Protein AF-0000000086724341 (afdb_homodimer)

Foldseek 3Di:
DDPPPPPPDPDPPPPCVVPVLVVLLVLLVLLLVVLPDVVSCCPQQNQPDPNNVVLLVVLLCCLPPPPDLSSNLSSLSSLLSNLQRDDPVGVLSVLLSLLVCLVPPDQSNNQSSLSSLLSNLDPVRPCNQVSLQSNLVNLLLLSLLCQLPDLVHDLSSNLSSLSSLLSSLLRYDDDPSNVVSVSLVSLVCLCVLPDPNSVVQVVPVVSNVSSVSSNVSNVVNVVD/DDDPPPPPDPDDPPPCVVPVLVVLLVLLVLLLVVLPDVVSCCPQQNQPDPNNVVLLVVLLCCLPPPPDLSSNLSSLSSLLSNLQRDDPVGVLSVLLSLLVCLVPPDQSNNQSSLSSLLSNLDPVRPCNQVSLQSNLVNLLLLSLLCQLPDLPHDLSSNLSSLSNLLSSLLRYDDDPSNVVSVSLVSLVCLCVLPDPNSVVQVVPVVSNVSSVSSNVSNVVNVVD

Sequence (448 aa):
MRAEHKMVKPAKHGDCEFCLQLPLMALMEITALAEHSIHLRREVFKTGSQESKDIVELLLRVIKESEDYMLKVLAIKSIGFLARIFRKSNHHRVISLLVSQLENGCGEVVKEALVALEKFSCDENYLCKEHSNKMIEFNAAQILVKLLSDGESELKLQVHGLVLMCCIASKADYCKAVEEARMTTAVRQLLREEGELGTFVSQKPELKELATKALHSLILYYEYMRAEHKMVKPAKHGDCEFCLQLPLMALMEITALAEHSIHLRREVFKTGSQESKDIVELLLRVIKESEDYMLKVLAIKSIGFLARIFRKSNHHRVISLLVSQLENGCGEVVKEALVALEKFSCDENYLCKEHSNKMIEFNAAQILVKLLSDGESELKLQVHGLVLMCCIASKADYCKAVEEARMTTAVRQLLREEGELGTFVSQKPELKELATKALHSLILYYEY

pLDDT: mean 87.67, std 18.32, range [20.61, 98.69]

Solvent-accessible surface area (backbone atoms only — not comparable to full-atom values): 23640 Å² total; per-residue (Å²): 136,79,82,75,77,76,77,77,76,77,74,94,77,67,77,47,62,68,46,36,52,55,45,42,51,46,50,26,54,54,27,52,50,30,53,78,26,72,64,46,33,60,70,60,41,26,77,87,37,67,65,27,49,51,46,50,50,52,32,50,46,37,51,71,69,49,84,49,62,68,55,27,38,38,30,37,48,25,50,24,30,44,32,76,57,56,44,90,88,60,34,60,64,56,52,49,52,41,51,50,31,57,77,70,46,54,74,67,43,23,42,38,29,36,56,20,52,34,45,30,27,29,85,86,23,92,52,11,40,62,44,21,41,50,38,45,74,65,46,41,46,44,53,38,45,51,48,64,66,37,85,85,53,55,65,71,50,32,50,44,39,49,53,34,51,26,35,31,44,59,46,23,74,88,49,68,62,46,59,74,34,40,49,58,58,52,49,51,44,34,74,66,42,47,62,70,66,8,45,51,34,72,74,31,66,71,54,41,51,44,46,50,52,15,45,51,45,50,49,57,51,70,76,100,137,79,84,77,76,74,76,77,76,77,77,93,81,70,78,47,62,68,44,34,50,54,46,42,50,46,48,27,54,53,26,52,50,30,55,79,26,72,64,46,32,58,71,60,41,25,78,88,37,68,66,29,50,52,44,51,50,51,32,52,46,37,52,72,66,50,85,48,62,67,55,26,36,38,29,37,46,26,52,24,30,43,32,77,56,54,45,90,88,60,35,61,64,56,50,49,52,39,49,50,32,58,76,70,45,54,74,70,41,24,43,38,30,37,54,21,51,32,45,30,28,28,86,87,24,92,52,11,41,62,46,21,40,51,40,45,74,64,46,40,48,43,53,38,45,50,49,65,66,36,86,86,52,56,64,71,49,32,51,45,38,48,53,34,50,26,35,32,44,58,48,23,73,86,48,68,61,47,58,74,35,38,50,59,59,52,48,51,44,36,74,66,42,48,62,72,67,8,44,52,34,73,73,31,67,69,54,41,50,44,45,49,52,16,45,51,45,49,49,58,52,70,75,100

Structure (mmCIF, N/CA/C/O backbone):
data_AF-0000000086724341-model_v1
#
loop_
_entity.id
_entity.type
_entity.pdbx_description
1 polymer 'Uncharacterized protein'
#
loop_
_atom_site.group_PDB
_atom_site.id
_atom_site.type_symbol
_atom_site.label_atom_id
_atom_site.label_alt_id
_atom_site.label_comp_id
_atom_site.label_asym_id
_atom_site.label_entity_id
_atom_site.label_seq_id
_atom_site.pdbx_PDB_ins_code
_atom_site.Cartn_x
_atom_site.Cartn_y
_atom_site.Cartn_z
_atom_site.occupancy
_atom_site.B_iso_or_equiv
_atom_site.auth_seq_id
_atom_site.auth_comp_id
_atom_site.auth_asym_id
_atom_site.auth_atom_id
_atom_site.pdbx_PDB_model_num
ATOM 1 N N . MET A 1 1 ? 49.75 7.293 31.953 1 20.61 1 MET A N 1
ATOM 2 C CA . MET A 1 1 ? 49.531 5.961 31.406 1 20.61 1 MET A CA 1
ATOM 3 C C . MET A 1 1 ? 48.031 5.719 31.156 1 20.61 1 MET A C 1
ATOM 5 O O . MET A 1 1 ? 47.281 5.543 32.094 1 20.61 1 MET A O 1
ATOM 9 N N . ARG A 1 2 ? 47.469 6.371 30.109 1 23.48 2 ARG A N 1
ATOM 10 C CA . ARG A 1 2 ? 46.156 6.934 29.75 1 23.48 2 ARG A CA 1
ATOM 11 C C . ARG A 1 2 ? 45.156 5.836 29.391 1 23.48 2 ARG A C 1
ATOM 13 O O . ARG A 1 2 ? 45.438 5.02 28.5 1 23.48 2 ARG A O 1
ATOM 20 N N . ALA A 1 3 ? 44.375 5.383 30.375 1 24.61 3 ALA A N 1
ATOM 21 C CA . ALA A 1 3 ? 43.438 4.273 30.516 1 24.61 3 ALA A CA 1
ATOM 22 C C . ALA A 1 3 ? 42.469 4.219 29.344 1 24.61 3 ALA A C 1
ATOM 24 O O . ALA A 1 3 ? 41.625 5.113 29.172 1 24.61 3 ALA A O 1
ATOM 25 N N . GLU A 1 4 ? 42.844 3.822 28.094 1 23.75 4 GLU A N 1
ATOM 26 C CA . GLU A 1 4 ? 42.281 3.941 26.75 1 23.75 4 GLU A CA 1
ATOM 27 C C . GLU A 1 4 ? 41 3.086 26.625 1 23.75 4 GLU A C 1
ATOM 29 O O . GLU A 1 4 ? 41.094 1.856 26.656 1 23.75 4 GLU A O 1
ATOM 34 N N . HIS A 1 5 ? 40.031 3.396 27.484 1 22.09 5 HIS A N 1
ATOM 35 C CA . HIS A 1 5 ? 38.781 2.662 27.594 1 22.09 5 HIS A CA 1
ATOM 36 C C . HIS A 1 5 ? 38.156 2.396 26.219 1 22.09 5 HIS A C 1
ATOM 38 O O . HIS A 1 5 ? 37.938 3.328 25.438 1 22.09 5 HIS A O 1
ATOM 44 N N . LYS A 1 6 ? 38.469 1.307 25.641 1 23.53 6 LYS A N 1
ATOM 45 C CA . LYS A 1 6 ? 38.156 0.638 24.391 1 23.53 6 LYS A CA 1
ATOM 46 C C . LYS A 1 6 ? 36.656 0.62 24.109 1 23.53 6 LYS A C 1
ATOM 48 O O . LYS A 1 6 ? 35.906 -0.036 24.828 1 23.53 6 LYS A O 1
ATOM 53 N N . MET A 1 7 ? 36.094 1.667 23.672 1 23.02 7 MET A N 1
ATOM 54 C CA . MET A 1 7 ? 34.688 1.944 23.391 1 23.02 7 MET A CA 1
ATOM 55 C C . MET A 1 7 ? 34.094 0.867 22.484 1 23.02 7 MET A C 1
ATOM 57 O O . MET A 1 7 ? 34.594 0.608 21.406 1 23.02 7 MET A O 1
ATOM 61 N N . VAL A 1 8 ? 33.625 -0.206 23.016 1 24.52 8 VAL A N 1
ATOM 62 C CA . VAL A 1 8 ? 33 -1.377 22.406 1 24.52 8 VAL A CA 1
ATOM 63 C C . VAL A 1 8 ? 32.031 -0.936 21.312 1 24.52 8 VAL A C 1
ATOM 65 O O . VAL A 1 8 ? 31.203 -0.062 21.531 1 24.52 8 VAL A O 1
ATOM 68 N N . LYS A 1 9 ? 32.312 -1.209 19.938 1 27.06 9 LYS A N 1
ATOM 69 C CA . LYS A 1 9 ? 31.703 -0.836 18.672 1 27.06 9 LYS A CA 1
ATOM 70 C C . LYS A 1 9 ? 30.266 -1.317 18.609 1 27.06 9 LYS A C 1
ATOM 72 O O . LYS A 1 9 ? 29.984 -2.5 18.812 1 27.06 9 LYS A O 1
ATOM 77 N N . PRO A 1 10 ? 29.281 -0.515 18.859 1 28.2 10 PRO A N 1
ATOM 78 C CA . PRO A 1 10 ? 27.891 -0.974 18.953 1 28.2 10 PRO A CA 1
ATOM 79 C C . PRO A 1 10 ? 27.484 -1.885 17.797 1 28.2 10 PRO A C 1
ATOM 81 O O . PRO A 1 10 ? 28.031 -1.766 16.688 1 28.2 10 PRO A O 1
ATOM 84 N N . ALA A 1 11 ? 27.031 -3.027 17.891 1 29.23 11 ALA A N 1
ATOM 85 C CA . ALA A 1 11 ? 26.672 -4.129 17 1 29.23 11 ALA A CA 1
ATOM 86 C C . ALA A 1 11 ? 26.016 -3.609 15.727 1 29.23 11 ALA A C 1
ATOM 88 O O . ALA A 1 11 ? 25.281 -2.613 15.75 1 29.23 11 ALA A O 1
ATOM 89 N N . LYS A 1 12 ? 26.188 -4.059 14.297 1 31.48 12 LYS A N 1
ATOM 90 C CA . LYS A 1 12 ? 26.078 -3.758 12.875 1 31.48 12 LYS A CA 1
ATOM 91 C C . LYS A 1 12 ? 24.625 -3.531 12.469 1 31.48 12 LYS A C 1
ATOM 93 O O . LYS A 1 12 ? 23.844 -4.477 12.391 1 31.48 12 LYS A O 1
ATOM 98 N N . HIS A 1 13 ? 23.594 -2.527 12.734 1 35.66 13 HIS A N 1
ATOM 99 C CA . HIS A 1 13 ? 22.344 -1.785 12.625 1 35.66 13 HIS A CA 1
ATOM 100 C C . HIS A 1 13 ? 21.844 -1.751 11.188 1 35.66 13 HIS A C 1
ATOM 102 O O . HIS A 1 13 ? 20.906 -1.023 10.867 1 35.66 13 HIS A O 1
ATOM 108 N N . GLY A 1 14 ? 22.438 -2.078 10.062 1 36.31 14 GLY A N 1
ATOM 109 C CA . GLY A 1 14 ? 22.359 -1.933 8.617 1 36.31 14 GLY A CA 1
ATOM 110 C C . GLY A 1 14 ? 21.109 -2.557 8.023 1 36.31 14 GLY A C 1
ATOM 111 O O . GLY A 1 14 ? 20.578 -2.07 7.016 1 36.31 14 GLY A O 1
ATOM 112 N N . ASP A 1 15 ? 20.75 -3.791 8.164 1 41.81 15 ASP A N 1
ATOM 113 C CA . ASP A 1 15 ? 19.891 -4.688 7.398 1 41.81 15 ASP A CA 1
ATOM 114 C C . ASP A 1 15 ? 18.422 -4.309 7.559 1 41.81 15 ASP A C 1
ATOM 116 O O . ASP A 1 15 ? 17.609 -4.52 6.652 1 41.81 15 ASP A O 1
ATOM 120 N N . CYS A 1 16 ? 17.953 -3.861 8.75 1 41.72 16 CYS A N 1
ATOM 121 C CA . CYS A 1 16 ? 16.562 -3.635 9.117 1 41.72 16 CYS A CA 1
ATOM 122 C C . CYS A 1 16 ? 16.047 -2.33 8.516 1 41.72 16 CYS A C 1
ATOM 124 O O . CYS A 1 16 ? 14.852 -2.178 8.297 1 41.72 16 CYS A O 1
ATOM 126 N N . GLU A 1 17 ? 16.875 -1.265 8.625 1 45.75 17 GLU A N 1
ATOM 127 C CA . GLU A 1 17 ? 16.469 0.096 8.289 1 45.75 17 GLU A CA 1
ATOM 128 C C . GLU A 1 17 ? 15.93 0.169 6.859 1 45.75 17 GLU A C 1
ATOM 130 O O . GLU A 1 17 ? 15.023 0.947 6.574 1 45.75 17 GLU A O 1
ATOM 135 N N . PHE A 1 18 ? 16.844 -0.498 5.938 1 48.94 18 PHE A N 1
ATOM 136 C CA . PHE A 1 18 ? 16.406 -0.554 4.551 1 48.94 18 PHE A CA 1
ATOM 137 C C . PHE A 1 18 ? 14.984 -1.123 4.461 1 48.94 18 PHE A C 1
ATOM 139 O O . PHE A 1 18 ? 14.219 -0.753 3.572 1 48.94 18 PHE A O 1
ATOM 146 N N . CYS A 1 19 ? 14.609 -1.605 5.715 1 63.44 19 CYS A N 1
ATOM 147 C CA . CYS A 1 19 ? 13.578 -2.619 5.539 1 63.44 19 CYS A CA 1
ATOM 148 C C . CYS A 1 19 ? 12.188 -2.004 5.645 1 63.44 19 CYS A C 1
ATOM 150 O O . CYS A 1 19 ? 11.281 -2.367 4.887 1 63.44 19 CYS A O 1
ATOM 152 N N . LEU A 1 20 ? 12.164 -0.73 6.34 1 79.62 20 LEU A N 1
ATOM 153 C CA . LEU A 1 20 ? 10.805 -0.222 6.508 1 79.62 20 LEU A CA 1
ATOM 154 C C . LEU A 1 20 ? 10.539 0.938 5.555 1 79.62 20 LEU A C 1
ATOM 156 O O . LEU A 1 20 ? 9.383 1.212 5.211 1 79.62 20 LEU A O 1
ATOM 160 N N . GLN A 1 21 ? 11.594 1.566 5.109 1 87.25 21 GLN A N 1
ATOM 161 C CA . GLN A 1 21 ? 11.445 2.791 4.328 1 87.25 21 GLN A CA 1
ATOM 162 C C . GLN A 1 21 ? 10.75 2.518 3 1 87.25 21 GLN A C 1
ATOM 164 O O . GLN A 1 21 ? 9.836 3.248 2.609 1 87.25 21 GLN A O 1
ATOM 169 N N . LEU A 1 22 ? 11.102 1.437 2.418 1 87.81 22 LEU A N 1
ATOM 170 C CA . LEU A 1 22 ? 10.578 1.184 1.08 1 87.81 22 LEU A CA 1
ATOM 171 C C . LEU A 1 22 ? 9.086 0.87 1.13 1 87.81 22 LEU A C 1
ATOM 173 O O . LEU A 1 22 ? 8.297 1.458 0.386 1 87.81 22 LEU A O 1
ATOM 177 N N . PRO A 1 23 ? 8.695 0.025 2.02 1 91.81 23 PRO A N 1
ATOM 178 C CA . PRO A 1 23 ? 7.254 -0.223 2.08 1 91.81 23 PRO A CA 1
ATOM 179 C C . PRO A 1 23 ? 6.457 1.017 2.482 1 91.81 23 PRO A C 1
ATOM 181 O O . PRO A 1 23 ? 5.348 1.233 1.983 1 91.81 23 PRO A O 1
ATOM 184 N N . LEU A 1 24 ? 6.992 1.806 3.32 1 93.94 24 LEU A N 1
ATOM 185 C CA . LEU A 1 24 ? 6.297 3.025 3.721 1 93.94 24 LEU A CA 1
ATOM 186 C C . LEU A 1 24 ? 6.242 4.023 2.568 1 93.94 24 LEU A C 1
ATOM 188 O O . LEU A 1 24 ? 5.266 4.762 2.43 1 93.94 24 LEU A O 1
ATOM 192 N N . MET A 1 25 ? 7.277 4.07 1.82 1 93.88 25 MET A N 1
ATOM 193 C CA . MET A 1 25 ? 7.27 4.926 0.636 1 93.88 25 MET A CA 1
ATOM 194 C C . MET A 1 25 ? 6.191 4.48 -0.35 1 93.88 25 MET A C 1
ATOM 196 O O . MET A 1 25 ? 5.527 5.316 -0.965 1 93.88 25 MET A O 1
ATOM 200 N N . ALA A 1 26 ? 6.082 3.176 -0.488 1 93.88 26 ALA A N 1
ATOM 201 C CA . ALA A 1 26 ? 5.039 2.639 -1.356 1 93.88 26 ALA A CA 1
ATOM 202 C C . ALA A 1 26 ? 3.652 3.043 -0.861 1 93.88 26 ALA A C 1
ATOM 204 O O . ALA A 1 26 ? 2.801 3.459 -1.649 1 93.88 26 ALA A O 1
ATOM 205 N N . LEU A 1 27 ? 3.484 2.918 0.424 1 95.06 27 LEU A N 1
ATOM 206 C CA . LEU A 1 27 ? 2.201 3.297 1.003 1 95.06 27 LEU A CA 1
ATOM 207 C C . LEU A 1 27 ? 1.937 4.785 0.812 1 95.06 27 LEU A C 1
ATOM 209 O O . LEU A 1 27 ? 0.805 5.188 0.531 1 95.06 27 LEU A O 1
ATOM 213 N N . MET A 1 28 ? 2.971 5.559 0.962 1 97.19 28 MET A N 1
ATOM 214 C CA . MET A 1 28 ? 2.838 7 0.779 1 97.19 28 MET A CA 1
ATOM 215 C C . MET A 1 28 ? 2.416 7.332 -0.648 1 97.19 28 MET A C 1
ATOM 217 O O . MET A 1 28 ? 1.553 8.188 -0.863 1 97.19 28 MET A O 1
ATOM 221 N N . GLU A 1 29 ? 2.953 6.641 -1.615 1 95.25 29 GLU A N 1
ATOM 222 C CA . GLU A 1 29 ? 2.586 6.867 -3.01 1 95.25 29 GLU A CA 1
ATOM 223 C C . GLU A 1 29 ? 1.134 6.477 -3.27 1 95.25 29 GLU A C 1
ATOM 225 O O . GLU A 1 29 ? 0.416 7.172 -3.99 1 95.25 29 GLU A O 1
ATOM 230 N N . ILE A 1 30 ? 0.721 5.406 -2.678 1 96.31 30 ILE A N 1
ATOM 231 C CA . ILE A 1 30 ? -0.645 4.93 -2.871 1 96.31 30 ILE A CA 1
ATOM 232 C C . ILE A 1 30 ? -1.627 5.902 -2.223 1 96.31 30 ILE A C 1
ATOM 234 O O . ILE A 1 30 ? -2.658 6.238 -2.811 1 96.31 30 ILE A O 1
ATOM 238 N N . THR A 1 31 ? -1.32 6.367 -1.061 1 97.62 31 THR A N 1
ATOM 239 C CA . THR A 1 31 ? -2.203 7.305 -0.378 1 97.62 31 THR A CA 1
ATOM 240 C C . THR A 1 31 ? -2.209 8.656 -1.087 1 97.62 31 THR A C 1
ATOM 242 O O . THR A 1 31 ? -3.219 9.359 -1.084 1 97.62 31 THR A O 1
ATOM 245 N N . ALA A 1 32 ? -1.082 9.031 -1.683 1 97.38 32 ALA A N 1
ATOM 246 C CA . ALA A 1 32 ? -1.039 10.258 -2.479 1 97.38 32 ALA A CA 1
ATOM 247 C C . ALA A 1 32 ? -2.021 10.188 -3.645 1 97.38 32 ALA A C 1
ATOM 249 O O . ALA A 1 32 ? -2.689 11.18 -3.959 1 97.38 32 ALA A O 1
ATOM 250 N N . LEU A 1 33 ? -2.109 9.031 -4.238 1 95.38 33 LEU A N 1
ATOM 251 C CA . LEU A 1 33 ? -3.084 8.828 -5.305 1 95.38 33 LEU A CA 1
ATOM 252 C C . LEU A 1 33 ? -4.508 8.898 -4.762 1 95.38 33 LEU A C 1
ATOM 254 O O . LEU A 1 33 ? -5.391 9.484 -5.395 1 95.38 33 LEU A O 1
ATOM 258 N N . ALA A 1 34 ? -4.699 8.328 -3.623 1 96.31 34 ALA A N 1
ATOM 259 C CA . ALA A 1 34 ? -6.027 8.273 -3.016 1 96.31 34 ALA A CA 1
ATOM 260 C C . ALA A 1 34 ? -6.535 9.68 -2.688 1 96.31 34 ALA A C 1
ATOM 262 O O . ALA A 1 34 ? -7.746 9.914 -2.676 1 96.31 34 ALA A O 1
ATOM 263 N N . GLU A 1 35 ? -5.609 10.602 -2.414 1 96.94 35 GLU A N 1
ATOM 264 C CA . GLU A 1 35 ? -5.996 11.977 -2.094 1 96.94 35 GLU A CA 1
ATOM 265 C C . GLU A 1 35 ? -6.84 12.586 -3.209 1 96.94 35 GLU A C 1
ATOM 267 O O . GLU A 1 35 ? -7.762 13.359 -2.943 1 96.94 35 GLU A O 1
ATOM 272 N N . HIS A 1 36 ? -6.586 12.148 -4.445 1 94.94 36 HIS A N 1
ATOM 273 C CA . HIS A 1 36 ? -7.258 12.781 -5.578 1 94.94 36 HIS A CA 1
ATOM 274 C C . HIS A 1 36 ? -8.227 11.812 -6.246 1 94.94 36 HIS A C 1
ATOM 276 O O . HIS A 1 36 ? -8.836 12.141 -7.266 1 94.94 36 HIS A O 1
ATOM 282 N N . SER A 1 37 ? -8.391 10.633 -5.711 1 93.88 37 SER A N 1
ATOM 283 C CA . SER A 1 37 ? -9.273 9.641 -6.301 1 93.88 37 SER A CA 1
ATOM 284 C C . SER A 1 37 ? -10.305 9.148 -5.289 1 93.88 37 SER A C 1
ATOM 286 O O . SER A 1 37 ? -9.992 8.32 -4.43 1 93.88 37 SER A O 1
ATOM 288 N N . ILE A 1 38 ? -11.555 9.594 -5.566 1 93.75 38 ILE A N 1
ATOM 289 C CA . ILE A 1 38 ? -12.641 9.164 -4.688 1 93.75 38 ILE A CA 1
ATOM 290 C C . ILE A 1 38 ? -12.812 7.652 -4.789 1 93.75 38 ILE A C 1
ATOM 292 O O . ILE A 1 38 ? -13.125 6.988 -3.797 1 93.75 38 ILE A O 1
ATOM 296 N N . HIS A 1 39 ? -12.555 7.082 -5.891 1 93.25 39 HIS A N 1
ATOM 297 C CA . HIS A 1 39 ? -12.695 5.648 -6.117 1 93.25 39 HIS A CA 1
ATOM 298 C C . HIS A 1 39 ? -11.672 4.863 -5.293 1 93.25 39 HIS A C 1
ATOM 300 O O . HIS A 1 39 ? -12.016 3.848 -4.68 1 93.25 39 HIS A O 1
ATOM 306 N N . LEU A 1 40 ? -10.477 5.355 -5.254 1 93.69 40 LEU A N 1
ATOM 307 C CA . LEU A 1 40 ? -9.43 4.691 -4.48 1 93.69 40 LEU A CA 1
ATOM 308 C C . LEU A 1 40 ? -9.742 4.758 -2.986 1 93.69 40 LEU A C 1
ATOM 310 O O . LEU A 1 40 ? -9.523 3.785 -2.26 1 93.69 40 LEU A O 1
ATOM 314 N N . ARG A 1 41 ? -10.25 5.902 -2.531 1 95.19 41 ARG A N 1
ATOM 315 C CA . ARG A 1 41 ? -10.617 6.008 -1.123 1 95.19 41 ARG A CA 1
ATOM 316 C C . ARG A 1 41 ? -11.734 5.031 -0.773 1 95.19 41 ARG A C 1
ATOM 318 O O . ARG A 1 41 ? -11.695 4.387 0.278 1 95.19 41 ARG A O 1
ATOM 325 N N . ARG A 1 42 ? -12.625 4.812 -1.704 1 93.75 42 ARG A N 1
ATOM 326 C CA . ARG A 1 42 ? -13.773 3.953 -1.449 1 93.75 42 ARG A CA 1
ATOM 327 C C . ARG A 1 42 ? -13.391 2.48 -1.542 1 93.75 42 ARG A C 1
ATOM 329 O O . ARG A 1 42 ? -13.945 1.643 -0.826 1 93.75 42 ARG A O 1
ATOM 336 N N . GLU A 1 43 ? -12.438 2.205 -2.348 1 92.19 43 GLU A N 1
ATOM 337 C CA . GLU A 1 43 ? -12.094 0.808 -2.607 1 92.19 43 GLU A CA 1
ATOM 338 C C . GLU A 1 43 ? -11.023 0.313 -1.646 1 92.19 43 GLU A C 1
ATOM 340 O O . GLU A 1 43 ? -11.07 -0.829 -1.186 1 92.19 43 GLU A O 1
ATOM 345 N N . VAL A 1 44 ? -10.086 1.152 -1.336 1 94.06 44 VAL A N 1
ATOM 346 C CA . VAL A 1 44 ? -8.922 0.701 -0.583 1 94.06 44 VAL A CA 1
ATOM 347 C C . VAL A 1 44 ? -9.008 1.207 0.855 1 94.06 44 VAL A C 1
ATOM 349 O O . VAL A 1 44 ? -8.617 0.505 1.791 1 94.06 44 VAL A O 1
ATOM 352 N N . PHE A 1 45 ? -9.516 2.418 1.058 1 95.81 45 PHE A N 1
ATOM 353 C CA . PHE A 1 45 ? -9.5 3.055 2.369 1 95.81 45 PHE A CA 1
ATOM 354 C C . PHE A 1 45 ? -10.914 3.35 2.848 1 95.81 45 PHE A C 1
ATOM 356 O O . PHE A 1 45 ? -11.164 4.395 3.453 1 95.81 45 PHE A O 1
ATOM 363 N N . LYS A 1 46 ? -11.719 2.449 2.477 1 90.69 46 LYS A N 1
ATOM 364 C CA . LYS A 1 46 ? -13.109 2.611 2.885 1 90.69 46 LYS A CA 1
ATOM 365 C C . LYS A 1 46 ? -13.227 2.746 4.398 1 90.69 46 LYS A C 1
ATOM 367 O O . LYS A 1 46 ? -12.625 1.972 5.145 1 90.69 46 LYS A O 1
ATOM 372 N N . THR A 1 47 ? -14.008 3.775 4.715 1 84.19 47 THR A N 1
ATOM 373 C CA . THR A 1 47 ? -14.227 4.004 6.141 1 84.19 47 THR A CA 1
ATOM 374 C C . THR A 1 47 ? -14.852 2.771 6.793 1 84.19 47 THR A C 1
ATOM 376 O O . THR A 1 47 ? -15.836 2.229 6.297 1 84.19 47 THR A O 1
ATOM 379 N N . GLY A 1 48 ? -14.156 2.281 7.82 1 84.88 48 GLY A N 1
ATOM 380 C CA . GLY A 1 48 ? -14.703 1.151 8.555 1 84.88 48 GLY A CA 1
ATOM 381 C C . GLY A 1 48 ? -14.133 -0.182 8.102 1 84.88 48 GLY A C 1
ATOM 382 O O . GLY A 1 48 ? -14.352 -1.207 8.75 1 84.88 48 GLY A O 1
ATOM 383 N N . SER A 1 49 ? -13.484 -0.249 6.996 1 90.12 49 SER A N 1
ATOM 384 C CA . SER A 1 49 ? -12.883 -1.502 6.547 1 90.12 49 SER A CA 1
ATOM 385 C C . SER A 1 49 ? -11.688 -1.882 7.41 1 90.12 49 SER A C 1
ATOM 387 O O . SER A 1 49 ? -11 -1.01 7.949 1 90.12 49 SER A O 1
ATOM 389 N N . GLN A 1 50 ? -11.523 -3.162 7.555 1 88.88 50 GLN A N 1
ATOM 390 C CA . GLN A 1 50 ? -10.391 -3.645 8.344 1 88.88 50 GLN A CA 1
ATOM 391 C C . GLN A 1 50 ? -9.062 -3.24 7.703 1 88.88 50 GLN A C 1
ATOM 393 O O . GLN A 1 50 ? -8.117 -2.883 8.406 1 88.88 50 GLN A O 1
ATOM 398 N N . GLU A 1 51 ? -8.977 -3.271 6.383 1 87.19 51 GLU A N 1
ATOM 399 C CA . GLU A 1 51 ? -7.766 -2.898 5.656 1 87.19 51 GLU A CA 1
ATOM 400 C C . GLU A 1 51 ? -7.363 -1.455 5.953 1 87.19 51 GLU A C 1
ATOM 402 O O . GLU A 1 51 ? -6.195 -1.173 6.227 1 87.19 51 GLU A O 1
ATOM 407 N N . SER A 1 52 ? -8.391 -0.682 5.871 1 93.12 52 SER A N 1
ATOM 408 C CA . SER A 1 52 ? -8.141 0.731 6.137 1 93.12 52 SER A CA 1
ATOM 409 C C . SER A 1 52 ? -7.703 0.956 7.578 1 93.12 52 SER A C 1
ATOM 411 O O . SER A 1 52 ? -6.766 1.716 7.836 1 93.12 52 SER A O 1
ATOM 413 N N . LYS A 1 53 ? -8.289 0.306 8.453 1 92.75 53 LYS A N 1
ATOM 414 C CA . LYS A 1 53 ? -7.941 0.427 9.867 1 92.75 53 LYS A CA 1
ATOM 415 C C . LYS A 1 53 ? -6.512 -0.038 10.125 1 92.75 53 LYS A C 1
ATOM 417 O O . LYS A 1 53 ? -5.773 0.597 10.883 1 92.75 53 LYS A O 1
ATOM 422 N N . ASP A 1 54 ? -6.199 -1.104 9.547 1 90.88 54 ASP A N 1
ATOM 423 C CA . ASP A 1 54 ? -4.863 -1.664 9.727 1 90.88 54 ASP A CA 1
ATOM 424 C C . ASP A 1 54 ? -3.793 -0.705 9.211 1 90.88 54 ASP A C 1
ATOM 426 O O . ASP A 1 54 ? -2.752 -0.526 9.844 1 90.88 54 ASP A O 1
ATOM 430 N N . ILE A 1 55 ? -4.023 -0.125 8.109 1 94.31 55 ILE A N 1
ATOM 431 C CA . ILE A 1 55 ? -3.062 0.785 7.496 1 94.31 55 ILE A CA 1
ATOM 432 C C . ILE A 1 55 ? -2.904 2.031 8.367 1 94.31 55 ILE A C 1
ATOM 434 O O . ILE A 1 55 ? -1.783 2.463 8.641 1 94.31 55 ILE A O 1
ATOM 438 N N . VAL A 1 56 ? -4.035 2.557 8.805 1 95.94 56 VAL A N 1
ATOM 439 C CA . VAL A 1 56 ? -4 3.758 9.633 1 95.94 56 VAL A CA 1
ATOM 440 C C . VAL A 1 56 ? -3.266 3.465 10.938 1 95.94 56 VAL A C 1
ATOM 442 O O . VAL A 1 56 ? -2.434 4.258 11.383 1 95.94 56 VAL A O 1
ATOM 445 N N . GLU A 1 57 ? -3.596 2.328 11.5 1 93.81 57 GLU A N 1
ATOM 446 C CA . GLU A 1 57 ? -2.938 1.944 12.742 1 93.81 57 GLU A CA 1
ATOM 447 C C . GLU A 1 57 ? -1.429 1.82 12.555 1 93.81 57 GLU A C 1
ATOM 449 O O . GLU A 1 57 ? -0.654 2.23 13.422 1 93.81 57 GLU A O 1
ATOM 454 N N . LEU A 1 58 ? -1.014 1.207 11.492 1 92.75 58 LEU A N 1
ATOM 455 C CA . LEU A 1 58 ? 0.405 1.097 11.172 1 92.75 58 LEU A CA 1
ATOM 456 C C . LEU A 1 58 ? 1.055 2.475 11.094 1 92.75 58 LEU A C 1
ATOM 458 O O . LEU A 1 58 ? 2.113 2.699 11.688 1 92.75 58 LEU A O 1
ATOM 462 N N . LEU A 1 59 ? 0.422 3.383 10.422 1 96.19 59 LEU A N 1
ATOM 463 C CA . LEU A 1 59 ? 0.973 4.719 10.227 1 96.19 59 LEU A CA 1
ATOM 464 C C . LEU A 1 59 ? 1.062 5.469 11.555 1 96.19 59 LEU A C 1
ATOM 466 O O . LEU A 1 59 ? 2.068 6.125 11.828 1 96.19 59 LEU A O 1
ATOM 470 N N . LEU A 1 60 ? 0.009 5.324 12.328 1 96.56 60 LEU A N 1
ATOM 471 C CA . LEU A 1 60 ? 0.008 5.988 13.625 1 96.56 60 LEU A CA 1
ATOM 472 C C . LEU A 1 60 ? 1.104 5.426 14.523 1 96.56 60 LEU A C 1
ATOM 474 O O . LEU A 1 60 ? 1.754 6.176 15.258 1 96.56 60 LEU A O 1
ATOM 478 N N . ARG A 1 61 ? 1.299 4.184 14.469 1 93.38 61 ARG A N 1
ATOM 479 C CA . ARG A 1 61 ? 2.352 3.553 15.258 1 93.38 61 ARG A CA 1
ATOM 480 C C . ARG A 1 61 ? 3.727 4.066 14.852 1 93.38 61 ARG A C 1
ATOM 482 O O . ARG A 1 61 ? 4.578 4.324 15.703 1 93.38 61 ARG A O 1
ATOM 489 N N . VAL A 1 62 ? 3.961 4.168 13.562 1 93.06 62 VAL A N 1
ATOM 490 C CA . VAL A 1 62 ? 5.234 4.68 13.055 1 93.06 62 VAL A CA 1
ATOM 491 C C . VAL A 1 62 ? 5.457 6.102 13.562 1 93.06 62 VAL A C 1
ATOM 493 O O . VAL A 1 62 ? 6.551 6.441 14.023 1 93.06 62 VAL A O 1
ATOM 496 N N . ILE A 1 63 ? 4.438 6.895 13.555 1 95.69 63 ILE A N 1
ATOM 497 C CA . ILE A 1 63 ? 4.547 8.281 13.984 1 95.69 63 ILE A CA 1
ATOM 498 C C . ILE A 1 63 ? 4.863 8.336 15.477 1 95.69 63 ILE A C 1
ATOM 500 O O . ILE A 1 63 ? 5.703 9.125 15.914 1 95.69 63 ILE A O 1
ATOM 504 N N . LYS A 1 64 ? 4.234 7.492 16.172 1 93.88 64 LYS A N 1
ATOM 505 C CA . LYS A 1 64 ? 4.344 7.523 17.625 1 93.88 64 LYS A CA 1
ATOM 506 C C . LYS A 1 64 ? 5.664 6.914 18.094 1 93.88 64 LYS A C 1
ATOM 508 O O . LYS A 1 64 ? 6.312 7.441 19 1 93.88 64 LYS A O 1
ATOM 513 N N . GLU A 1 65 ? 6.078 5.863 17.453 1 90.06 65 GLU A N 1
ATOM 514 C CA . GLU A 1 65 ? 7.109 5.027 18.062 1 90.06 65 GLU A CA 1
ATOM 515 C C . GLU A 1 65 ? 8.438 5.16 17.312 1 90.06 65 GLU A C 1
ATOM 517 O O . GLU A 1 65 ? 9.492 4.84 17.859 1 90.06 65 GLU A O 1
ATOM 522 N N . SER A 1 66 ? 8.359 5.582 16.109 1 88.12 66 SER A N 1
ATOM 523 C CA . SER A 1 66 ? 9.602 5.59 15.336 1 88.12 66 SER A CA 1
ATOM 524 C C . SER 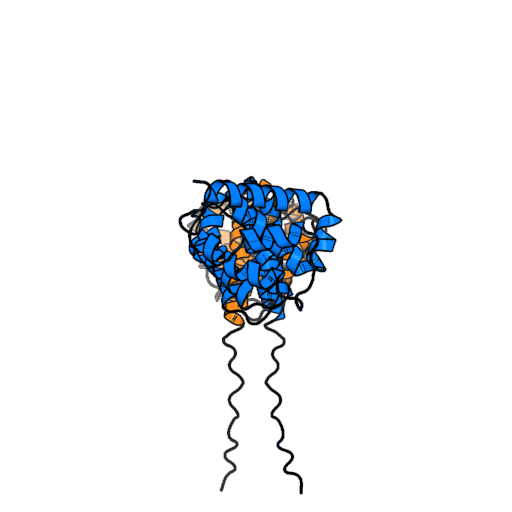A 1 66 ? 10.523 6.719 15.781 1 88.12 66 SER A C 1
ATOM 526 O O . SER A 1 66 ? 10.062 7.828 16.062 1 88.12 66 SER A O 1
ATOM 528 N N . GLU A 1 67 ? 11.789 6.41 15.844 1 86.69 67 GLU A N 1
ATOM 529 C CA . GLU A 1 67 ? 12.797 7.434 16.109 1 86.69 67 GLU A CA 1
ATOM 530 C C . GLU A 1 67 ? 13.414 7.957 14.82 1 86.69 67 GLU A C 1
ATOM 532 O O . GLU A 1 67 ? 14.188 8.914 14.844 1 86.69 67 GLU A O 1
ATOM 537 N N . ASP A 1 68 ? 13.133 7.281 13.781 1 86.94 68 ASP A N 1
ATOM 538 C CA . ASP A 1 68 ? 13.609 7.707 12.477 1 86.94 68 ASP A CA 1
ATOM 539 C C . ASP A 1 68 ? 12.711 8.789 11.883 1 86.94 68 ASP A C 1
ATOM 541 O O . ASP A 1 68 ? 11.57 8.523 11.508 1 86.94 68 ASP A O 1
ATOM 545 N N . TYR A 1 69 ? 13.219 9.969 11.703 1 90.12 69 TYR A N 1
ATOM 546 C CA . TYR A 1 69 ? 12.422 11.109 11.258 1 90.12 69 TYR A CA 1
ATOM 547 C C . TYR A 1 69 ? 11.883 10.891 9.852 1 90.12 69 TYR A C 1
ATOM 549 O O . TYR A 1 69 ? 10.789 11.344 9.523 1 90.12 69 TYR A O 1
ATOM 557 N N . MET A 1 70 ? 12.648 10.227 9.039 1 91.19 70 MET A N 1
ATOM 558 C CA . MET A 1 70 ? 12.195 9.992 7.672 1 91.19 70 MET A CA 1
ATOM 559 C C . MET A 1 70 ? 10.961 9.102 7.652 1 91.19 70 MET A C 1
ATOM 561 O O . MET A 1 70 ? 10.039 9.328 6.867 1 91.19 70 MET A O 1
ATOM 565 N N . LEU A 1 71 ? 10.992 8.078 8.469 1 92.81 71 LEU A N 1
ATOM 566 C CA . LEU A 1 71 ? 9.836 7.191 8.547 1 92.81 71 LEU A CA 1
ATOM 567 C C . LEU A 1 71 ? 8.617 7.938 9.07 1 92.81 71 LEU A C 1
ATOM 569 O O . LEU A 1 71 ? 7.504 7.738 8.578 1 92.81 71 LEU A O 1
ATOM 573 N N . LYS A 1 72 ? 8.82 8.797 10.023 1 94.5 72 LYS A N 1
ATOM 574 C CA . LYS A 1 72 ? 7.73 9.609 10.562 1 94.5 72 LYS A CA 1
ATOM 575 C C . LYS A 1 72 ? 7.152 10.523 9.492 1 94.5 72 LYS A C 1
ATOM 577 O O . LYS A 1 72 ? 5.93 10.672 9.391 1 94.5 72 LYS A O 1
ATOM 582 N N . VAL A 1 73 ? 8.039 11.086 8.75 1 97.06 73 VAL A N 1
ATOM 583 C CA . VAL A 1 73 ? 7.629 12 7.688 1 97.06 73 VAL A CA 1
ATOM 584 C C . VAL A 1 73 ? 6.758 11.258 6.676 1 97.06 73 VAL A C 1
ATOM 586 O O . VAL A 1 73 ? 5.699 11.742 6.281 1 97.06 73 VAL A O 1
ATOM 589 N N . LEU A 1 74 ? 7.18 10.07 6.316 1 96.19 74 LEU A N 1
ATOM 590 C CA . LEU A 1 74 ? 6.426 9.273 5.352 1 96.19 74 LEU A CA 1
ATOM 591 C C . LEU A 1 74 ? 5.047 8.922 5.898 1 96.19 74 LEU A C 1
ATOM 593 O O . LEU A 1 74 ? 4.047 9.023 5.184 1 96.19 74 LEU A O 1
ATOM 597 N N . ALA A 1 75 ? 5.012 8.57 7.094 1 97.25 75 ALA A N 1
ATOM 598 C CA . ALA A 1 75 ? 3.752 8.188 7.719 1 97.25 75 ALA A CA 1
ATOM 599 C C . ALA A 1 75 ? 2.818 9.391 7.852 1 97.25 75 ALA A C 1
ATOM 601 O O . ALA A 1 75 ? 1.62 9.281 7.574 1 97.25 75 ALA A O 1
ATOM 602 N N . ILE A 1 76 ? 3.33 10.516 8.203 1 98.62 76 ILE A N 1
ATOM 603 C CA . ILE A 1 76 ? 2.533 11.727 8.367 1 98.62 76 ILE A CA 1
ATOM 604 C C . ILE A 1 76 ? 1.981 12.172 7.02 1 98.62 76 ILE A C 1
ATOM 606 O O . ILE A 1 76 ? 0.812 12.547 6.91 1 98.62 76 ILE A O 1
ATOM 610 N N . LYS A 1 77 ? 2.859 12.125 6.012 1 98.62 77 LYS A N 1
ATOM 611 C CA . LYS A 1 77 ? 2.387 12.453 4.668 1 98.62 77 LYS A CA 1
ATOM 612 C C . LYS A 1 77 ? 1.207 11.57 4.27 1 98.62 77 LYS A C 1
ATOM 614 O O . LYS A 1 77 ? 0.207 12.062 3.744 1 98.62 77 LYS A O 1
ATOM 619 N N . SER A 1 78 ? 1.367 10.336 4.562 1 98.56 78 SER A N 1
ATOM 620 C CA . SER A 1 78 ? 0.318 9.391 4.207 1 98.56 78 SER A CA 1
ATOM 621 C C . SER A 1 78 ? -0.985 9.703 4.93 1 98.56 78 SER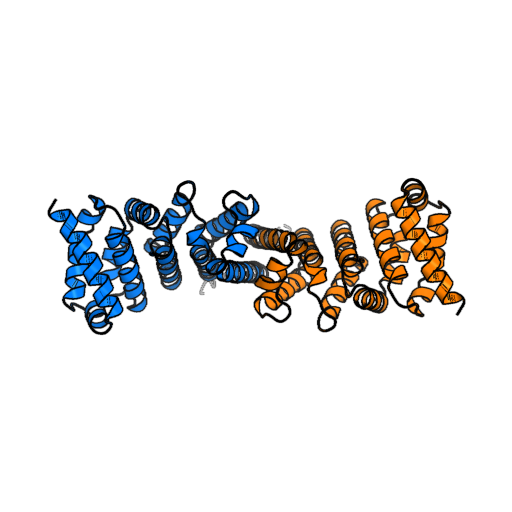 A C 1
ATOM 623 O O . SER A 1 78 ? -2.061 9.68 4.328 1 98.56 78 SER A O 1
ATOM 625 N N . ILE A 1 79 ? -0.879 10.023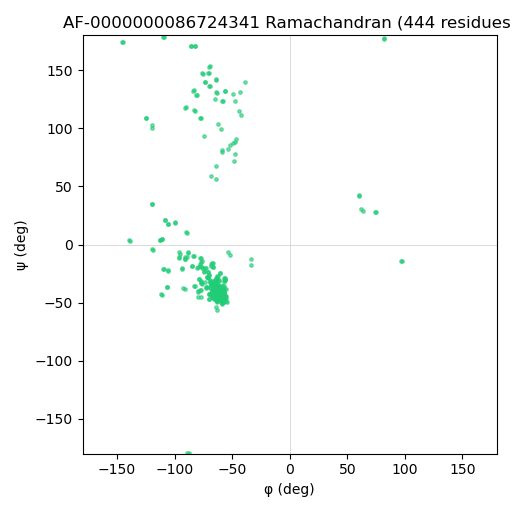 6.191 1 98.62 79 ILE A N 1
ATOM 626 C CA . ILE A 1 79 ? -2.059 10.383 6.973 1 98.62 79 ILE A CA 1
ATOM 627 C C . ILE A 1 79 ? -2.695 11.641 6.402 1 98.62 79 ILE A C 1
ATOM 629 O O . ILE A 1 79 ? -3.92 11.734 6.289 1 98.62 79 ILE A O 1
ATOM 633 N N . GLY A 1 80 ? -1.879 12.555 6.02 1 98.62 80 GLY A N 1
ATOM 634 C CA . GLY A 1 80 ? -2.393 13.773 5.41 1 98.62 80 GLY A CA 1
ATOM 635 C C . GLY A 1 80 ? -3.141 13.516 4.113 1 98.62 80 GLY A C 1
ATOM 636 O O . GLY A 1 80 ? -4.195 14.109 3.873 1 98.62 80 GLY A O 1
ATOM 637 N N . PHE A 1 81 ? -2.633 12.625 3.357 1 98.31 81 PHE A N 1
ATOM 638 C CA . PHE A 1 81 ? -3.268 12.305 2.084 1 98.31 81 PHE A CA 1
ATOM 639 C C . PHE A 1 81 ? -4.625 11.648 2.307 1 98.31 81 PHE A C 1
ATOM 641 O O . PHE A 1 81 ? -5.496 11.695 1.436 1 98.31 81 PHE A O 1
ATOM 648 N N . LEU A 1 82 ? -4.766 11.141 3.51 1 97.75 82 LEU A N 1
ATOM 649 C CA . LEU A 1 82 ? -5.996 10.422 3.816 1 97.75 82 LEU A CA 1
ATOM 650 C C . LEU A 1 82 ? -6.902 11.258 4.711 1 97.75 82 LEU A C 1
ATOM 652 O O . LEU A 1 82 ? -7.828 10.727 5.336 1 97.75 82 LEU A O 1
ATOM 656 N N . ALA A 1 83 ? -6.688 12.5 4.789 1 98 83 ALA A N 1
ATOM 657 C CA . ALA A 1 83 ? -7.387 13.383 5.723 1 98 83 ALA A CA 1
ATOM 658 C C . ALA A 1 83 ? -8.898 13.289 5.535 1 98 83 ALA A C 1
ATOM 660 O O . ALA A 1 83 ? -9.656 13.391 6.5 1 98 83 ALA A O 1
ATOM 661 N N . ARG A 1 84 ? -9.344 13.008 4.344 1 95.94 84 ARG A N 1
ATOM 662 C CA . ARG A 1 84 ? -10.758 13.07 4 1 95.94 84 ARG A CA 1
ATOM 663 C C . ARG A 1 84 ? -11.477 11.789 4.402 1 95.94 84 ARG A C 1
ATOM 665 O O . ARG A 1 84 ? -12.711 11.727 4.371 1 95.94 84 ARG A O 1
ATOM 672 N N . ILE A 1 85 ? -10.734 10.766 4.789 1 96.25 85 ILE A N 1
ATOM 673 C CA . ILE A 1 85 ? -11.414 9.523 5.121 1 96.25 85 ILE A CA 1
ATOM 674 C C . ILE A 1 85 ? -11.75 9.492 6.609 1 96.25 85 ILE A C 1
ATOM 676 O O . ILE A 1 85 ? -12.516 8.641 7.066 1 96.25 85 ILE A O 1
ATOM 680 N N . PHE A 1 86 ? -11.188 10.391 7.379 1 96.88 86 PHE A N 1
ATOM 681 C CA . PHE A 1 86 ? -11.375 10.359 8.82 1 96.88 86 PHE A CA 1
ATOM 682 C C . PHE A 1 86 ? -12.695 11.031 9.211 1 96.88 86 PHE A C 1
ATOM 684 O O . PHE A 1 86 ? -13 12.125 8.734 1 96.88 86 PHE A O 1
ATOM 691 N N . ARG A 1 87 ? -13.383 10.297 10.07 1 95.25 87 ARG A N 1
ATOM 692 C CA . ARG A 1 87 ? -14.688 10.758 10.539 1 95.25 87 ARG A CA 1
ATOM 693 C C . ARG A 1 87 ? -14.625 11.172 12.008 1 95.25 87 ARG A C 1
ATOM 695 O O . ARG A 1 87 ? -13.578 11.062 12.648 1 95.25 87 ARG A O 1
ATOM 702 N N . LYS A 1 88 ? -15.742 11.602 12.453 1 92.69 88 LYS A N 1
ATOM 703 C CA . LYS A 1 88 ? -15.828 12.062 13.836 1 92.69 88 LYS A CA 1
ATOM 704 C C . LYS A 1 88 ? -15.492 10.945 14.812 1 92.69 88 LYS A C 1
ATOM 706 O O . LYS A 1 88 ? -14.945 11.195 15.891 1 92.69 88 LYS A O 1
ATOM 711 N N . SER A 1 89 ? -15.68 9.758 14.375 1 89.94 89 SER A N 1
ATOM 712 C CA . SER A 1 89 ? -15.531 8.602 15.25 1 89.94 89 SER A CA 1
ATOM 713 C C . SER A 1 89 ? -14.07 8.219 15.43 1 89.94 89 SER A C 1
ATOM 715 O O . SER A 1 89 ? -13.695 7.574 16.406 1 89.94 89 SER A O 1
ATOM 717 N N . ASN A 1 90 ? -13.195 8.656 14.547 1 90.19 90 ASN A N 1
ATOM 718 C CA . ASN A 1 90 ? -11.844 8.125 14.656 1 90.19 90 ASN A CA 1
ATOM 719 C C . ASN A 1 90 ? -10.797 9.211 14.414 1 90.19 90 ASN A C 1
ATOM 721 O O . ASN A 1 90 ? -9.594 8.938 14.406 1 90.19 90 ASN A O 1
ATOM 725 N N . HIS A 1 91 ? -11.234 10.461 14.219 1 94.31 91 HIS A N 1
ATOM 726 C CA . HIS A 1 91 ? -10.266 11.5 13.891 1 94.31 91 HIS A CA 1
ATOM 727 C C . HIS A 1 91 ? -9.516 11.969 15.125 1 94.31 91 HIS A C 1
ATOM 729 O O . HIS A 1 91 ? -8.477 12.633 15.016 1 94.31 91 HIS A O 1
ATOM 735 N N . HIS A 1 92 ? -10.008 11.695 16.328 1 95.62 92 HIS A N 1
ATOM 736 C CA . HIS A 1 92 ? -9.43 12.195 17.578 1 95.62 92 HIS A CA 1
ATOM 737 C C . HIS A 1 92 ? -7.98 11.742 17.719 1 95.62 92 HIS A C 1
ATOM 739 O O . HIS A 1 92 ? -7.098 12.562 18 1 95.62 92 HIS A O 1
ATOM 745 N N . ARG A 1 93 ? -7.793 10.5 17.547 1 95.94 93 ARG A N 1
ATOM 746 C CA . ARG A 1 93 ? -6.457 9.945 17.734 1 95.94 93 ARG A CA 1
ATOM 747 C C . ARG A 1 93 ? -5.473 10.508 16.719 1 95.94 93 ARG A C 1
ATOM 749 O O . ARG A 1 93 ? -4.332 10.828 17.062 1 95.94 93 ARG A O 1
ATOM 756 N N . VAL A 1 94 ? -5.902 10.586 15.523 1 97.81 94 VAL A N 1
ATOM 757 C CA . VAL A 1 94 ? -5.047 11.031 14.43 1 97.81 94 VAL A CA 1
ATOM 758 C C . VAL A 1 94 ? -4.664 12.5 14.625 1 97.81 94 VAL A C 1
ATOM 760 O O . VAL A 1 94 ? -3.486 12.852 14.539 1 97.81 94 VAL A O 1
ATOM 763 N N . ILE A 1 95 ? -5.609 13.312 14.93 1 98.38 95 ILE A N 1
ATOM 764 C CA . ILE A 1 95 ? -5.391 14.75 15.086 1 98.38 95 ILE A CA 1
ATOM 765 C C . ILE A 1 95 ? -4.539 15 16.328 1 98.38 95 ILE A C 1
ATOM 767 O O . ILE A 1 95 ? -3.613 15.82 16.297 1 98.38 95 ILE A O 1
ATOM 771 N N . SER A 1 96 ? -4.863 14.266 17.391 1 98.19 96 SER A N 1
ATOM 772 C CA . SER A 1 96 ? -4.074 14.406 18.609 1 98.19 96 SER A CA 1
ATOM 773 C C . SER A 1 96 ? -2.602 14.102 18.359 1 98.19 96 SER A C 1
ATOM 775 O O . SER A 1 96 ? -1.724 14.852 18.797 1 98.19 96 SER A O 1
ATOM 777 N N . LEU A 1 97 ? -2.387 13.078 17.641 1 97.94 97 LEU A N 1
ATOM 778 C CA . LEU A 1 97 ? -1.017 12.656 17.359 1 97.94 97 LEU A CA 1
ATOM 779 C C . LEU A 1 97 ? -0.308 13.664 16.469 1 97.94 97 LEU A C 1
ATOM 781 O O . LEU A 1 97 ? 0.863 13.984 16.688 1 97.94 97 LEU A O 1
ATOM 785 N N . LEU A 1 98 ? -0.998 14.156 15.445 1 98.38 98 LEU A N 1
ATOM 786 C CA . LEU A 1 98 ? -0.403 15.141 14.547 1 98.38 98 LEU A CA 1
ATOM 787 C C . LEU A 1 98 ? -0.077 16.422 15.305 1 98.38 98 LEU A C 1
ATOM 789 O O . LEU A 1 98 ? 0.997 17 15.117 1 98.38 98 LEU A O 1
ATOM 793 N N . VAL A 1 99 ? -0.965 16.844 16.172 1 98.31 99 VAL A N 1
ATOM 794 C CA . VAL A 1 99 ? -0.751 18.062 16.938 1 98.31 99 VAL A CA 1
ATOM 795 C C . VAL A 1 99 ? 0.435 17.875 17.891 1 98.31 99 VAL A C 1
ATOM 797 O O . VAL A 1 99 ? 1.237 18.781 18.078 1 98.31 99 VAL A O 1
ATOM 800 N N . SER A 1 100 ? 0.548 16.688 18.453 1 97.38 100 SER A N 1
ATOM 801 C CA . SER A 1 100 ? 1.675 16.406 19.344 1 97.38 100 SER A CA 1
ATOM 802 C C . SER A 1 100 ? 3.002 16.531 18.594 1 97.38 100 SER A C 1
ATOM 804 O O . SER A 1 100 ? 4.016 16.906 19.188 1 97.38 100 SER A O 1
ATOM 806 N N . GLN A 1 101 ? 2.998 16.219 17.266 1 97.06 101 GLN A N 1
ATOM 807 C CA . GLN A 1 101 ? 4.215 16.328 16.469 1 97.06 101 GLN A CA 1
ATOM 808 C C . GLN A 1 101 ? 4.598 17.797 16.266 1 97.06 101 GLN A C 1
ATOM 810 O O . GLN A 1 101 ? 5.773 18.109 16.078 1 97.06 101 GLN A O 1
ATOM 815 N N . LEU A 1 102 ? 3.629 18.703 16.312 1 96.56 102 LEU A N 1
ATOM 816 C CA . LEU A 1 102 ? 3.918 20.141 16.203 1 96.56 102 LEU A CA 1
ATOM 817 C C . LEU A 1 102 ? 4.727 20.625 17.406 1 96.56 102 LEU A C 1
ATOM 819 O O . LEU A 1 102 ? 5.602 21.469 17.266 1 96.56 102 LEU A O 1
ATOM 823 N N . GLU A 1 103 ? 4.438 20.062 18.484 1 91.69 103 GLU A N 1
ATOM 824 C CA . GLU A 1 103 ? 5.023 20.516 19.734 1 91.69 103 GLU A CA 1
ATOM 825 C C . GLU A 1 103 ? 6.41 19.906 19.953 1 91.69 103 GLU A C 1
ATOM 827 O O . GLU A 1 103 ? 7.312 20.578 20.469 1 91.69 103 GLU A O 1
ATOM 832 N N . ASN A 1 104 ? 6.578 18.688 19.531 1 88.88 104 ASN A N 1
ATOM 833 C CA . ASN A 1 104 ? 7.75 17.922 19.969 1 88.88 104 ASN A CA 1
ATOM 834 C C . ASN A 1 104 ? 8.625 17.516 18.781 1 88.88 104 ASN A C 1
ATOM 836 O O . ASN A 1 104 ? 9.719 16.984 18.969 1 88.88 104 ASN A O 1
ATOM 840 N N . GLY A 1 105 ? 8.211 17.797 17.578 1 86.62 105 GLY A N 1
ATOM 841 C CA . GLY A 1 105 ? 8.922 17.297 16.422 1 86.62 105 GLY A CA 1
ATOM 842 C C . GLY A 1 105 ? 10.078 18.172 15.992 1 86.62 105 GLY A C 1
ATOM 843 O O . GLY A 1 105 ? 10.32 19.234 16.594 1 86.62 105 GLY A O 1
ATOM 844 N N . CYS A 1 106 ? 10.797 17.609 15.102 1 87.75 106 CYS A N 1
ATOM 845 C CA . CYS A 1 106 ? 11.852 18.391 14.453 1 87.75 106 CYS A CA 1
ATOM 846 C C . CYS A 1 106 ? 11.312 19.141 13.242 1 87.75 106 CYS A C 1
ATOM 848 O O . CYS A 1 106 ? 10.133 19.016 12.906 1 87.75 106 CYS A O 1
ATOM 850 N N . GLY A 1 107 ? 12.195 19.875 12.57 1 88.5 107 GLY A N 1
ATOM 851 C CA . GLY A 1 107 ? 11.727 20.797 11.547 1 88.5 107 GLY A CA 1
ATOM 852 C C . GLY A 1 107 ? 10.93 20.125 10.445 1 88.5 107 GLY A C 1
ATOM 853 O O . GLY A 1 107 ? 9.789 20.5 10.18 1 88.5 107 GLY A O 1
ATOM 854 N N . GLU A 1 108 ? 11.398 19.047 9.883 1 93.69 108 GLU A N 1
ATOM 855 C CA . GLU A 1 108 ? 10.695 18.422 8.766 1 93.69 108 GLU A CA 1
ATOM 856 C C . GLU A 1 108 ? 9.422 17.719 9.234 1 93.69 108 GLU A C 1
ATOM 858 O O . GLU A 1 108 ? 8.406 17.734 8.531 1 93.69 108 GLU A O 1
ATOM 863 N N . VAL A 1 109 ? 9.477 17.125 10.375 1 96.94 109 VAL A N 1
ATOM 864 C CA . VAL A 1 109 ? 8.32 16.438 10.945 1 96.94 109 VAL A CA 1
ATOM 865 C C . VAL A 1 109 ? 7.223 17.453 11.258 1 96.94 109 VAL A C 1
ATOM 867 O O . VAL A 1 109 ? 6.051 17.219 10.953 1 96.94 109 VAL A O 1
ATOM 870 N N . VAL A 1 110 ? 7.617 18.562 11.797 1 97.44 110 VAL A N 1
ATOM 871 C CA . VAL A 1 110 ? 6.672 19.625 12.125 1 97.44 110 VAL A CA 1
ATOM 872 C C . VAL A 1 110 ? 6.043 20.172 10.844 1 97.44 110 VAL A C 1
ATOM 874 O O . VAL A 1 110 ? 4.828 20.375 10.781 1 97.44 110 VAL A O 1
ATOM 877 N N . LYS A 1 111 ? 6.855 20.359 9.883 1 97.56 111 LYS A N 1
ATOM 878 C CA . LYS A 1 111 ? 6.363 20.875 8.609 1 97.56 111 LYS A CA 1
ATOM 879 C C . LYS A 1 111 ? 5.305 19.953 8.016 1 97.56 111 LYS A C 1
ATOM 881 O O . LYS A 1 111 ? 4.238 20.406 7.605 1 97.56 111 LYS A O 1
ATOM 886 N N . GLU A 1 112 ? 5.648 18.656 8.031 1 98.12 112 GLU A N 1
ATOM 887 C CA . GLU A 1 112 ? 4.711 17.703 7.441 1 98.12 112 GLU A CA 1
ATOM 888 C C . GLU A 1 112 ? 3.438 17.594 8.273 1 98.12 112 GLU A C 1
ATOM 890 O O . GLU A 1 112 ? 2.35 17.391 7.734 1 98.12 112 GLU A O 1
ATOM 895 N N . ALA A 1 113 ? 3.578 17.703 9.539 1 98.5 113 ALA A N 1
ATOM 896 C CA . ALA A 1 113 ? 2.396 17.703 10.398 1 98.5 113 ALA A CA 1
ATOM 897 C C . ALA A 1 113 ? 1.5 18.891 10.102 1 98.5 113 ALA A C 1
ATOM 899 O O . ALA A 1 113 ? 0.274 18.766 10.055 1 98.5 113 ALA A O 1
ATOM 900 N N . LEU A 1 114 ? 2.105 20.047 9.883 1 98.5 114 LEU A N 1
ATOM 901 C CA . LEU A 1 114 ? 1.352 21.234 9.523 1 98.5 114 LEU A CA 1
ATOM 902 C C . LEU A 1 114 ? 0.598 21.031 8.219 1 98.5 114 LEU A C 1
ATOM 904 O O . LEU A 1 114 ? -0.596 21.328 8.133 1 98.5 114 LEU A O 1
ATOM 908 N N . VAL A 1 115 ? 1.288 20.484 7.309 1 98.25 115 VAL A N 1
ATOM 909 C CA . VAL A 1 115 ? 0.693 20.266 5.992 1 98.25 115 VAL A CA 1
ATOM 910 C C . VAL A 1 115 ? -0.455 19.266 6.105 1 98.25 115 VAL A C 1
ATOM 912 O O . VAL A 1 115 ? -1.507 19.453 5.484 1 98.25 115 VAL A O 1
ATOM 915 N N . ALA A 1 116 ? -0.248 18.234 6.859 1 98.69 116 ALA A N 1
ATOM 916 C CA . ALA A 1 116 ? -1.293 17.234 7.059 1 98.69 116 ALA A CA 1
ATOM 917 C C . ALA A 1 116 ? -2.525 17.844 7.715 1 98.69 116 ALA A C 1
ATOM 919 O O . ALA A 1 116 ? -3.65 17.641 7.25 1 98.69 116 ALA A O 1
ATOM 920 N N . LEU A 1 117 ? -2.322 18.625 8.719 1 98.69 117 LEU A N 1
ATOM 921 C CA . LEU A 1 117 ? -3.43 19.234 9.445 1 98.69 117 LEU A CA 1
ATOM 922 C C . LEU A 1 117 ? -4.145 20.266 8.578 1 98.69 117 LEU A C 1
ATOM 924 O O . LEU A 1 117 ? -5.355 20.469 8.719 1 98.69 117 LEU A O 1
ATOM 928 N N . GLU A 1 118 ? -3.422 20.891 7.711 1 97.94 118 GLU A N 1
ATOM 929 C CA . GLU A 1 118 ? -4.051 21.797 6.742 1 97.94 118 GLU A CA 1
ATOM 930 C C . GLU A 1 118 ? -5.082 21.047 5.895 1 97.94 118 GLU A C 1
ATOM 932 O O . GLU A 1 118 ? -6.16 21.578 5.613 1 97.94 118 GLU A O 1
ATOM 937 N N . LYS A 1 119 ? -4.801 19.875 5.555 1 97.88 119 LYS A N 1
ATOM 938 C CA . LYS A 1 119 ? -5.699 19.078 4.727 1 97.88 119 LYS A CA 1
ATOM 939 C C . LYS A 1 119 ? -6.941 18.656 5.508 1 97.88 119 LYS A C 1
ATOM 941 O O . LYS A 1 119 ? -8.023 18.5 4.934 1 97.88 119 LYS A O 1
ATOM 946 N N . PHE A 1 120 ? -6.82 18.531 6.781 1 98.19 120 PHE A N 1
ATOM 947 C CA . PHE A 1 120 ? -7.957 18.234 7.645 1 98.19 120 PHE A CA 1
ATOM 948 C C . PHE A 1 120 ? -8.867 19.438 7.77 1 98.19 120 PHE A C 1
ATOM 950 O O . PHE A 1 120 ? -10.078 19.297 7.949 1 98.19 120 PHE A O 1
ATOM 957 N N . SER A 1 121 ? -8.312 20.625 7.633 1 96.88 121 SER A N 1
ATOM 958 C CA . SER A 1 121 ? -9.055 21.828 7.98 1 96.88 121 SER A CA 1
ATOM 959 C C . SER A 1 121 ? -9.406 22.641 6.738 1 96.88 121 SER A C 1
ATOM 961 O O . SER A 1 121 ? -10.008 23.703 6.836 1 96.88 121 SER A O 1
ATOM 963 N N . CYS A 1 122 ? -9.094 22.109 5.609 1 92.5 122 CYS A N 1
ATOM 964 C CA . CYS A 1 122 ? -9.344 22.875 4.391 1 92.5 122 CYS A CA 1
ATOM 965 C C . CYS A 1 122 ? -10.797 22.734 3.953 1 92.5 122 CYS A C 1
ATOM 967 O O . CYS A 1 122 ? -11.508 21.844 4.414 1 92.5 122 CYS A O 1
ATOM 969 N N . ASP A 1 123 ? -11.188 23.547 2.965 1 91.94 123 ASP A N 1
ATOM 970 C CA . ASP A 1 123 ? -12.57 23.625 2.52 1 91.94 123 ASP A CA 1
ATOM 971 C C . ASP A 1 123 ? -12.984 22.375 1.767 1 91.94 123 ASP A C 1
ATOM 973 O O . ASP A 1 123 ? -14.156 22 1.746 1 91.94 123 ASP A O 1
ATOM 977 N N . GLU A 1 124 ? -12.055 21.75 1.267 1 92.19 124 GLU A N 1
ATOM 978 C CA . GLU A 1 124 ? -12.352 20.547 0.482 1 92.19 124 GLU A CA 1
ATOM 979 C C . GLU A 1 124 ? -12.781 19.391 1.379 1 92.19 124 GLU A C 1
ATOM 981 O O . GLU A 1 124 ? -13.359 18.422 0.902 1 92.19 124 GLU A O 1
ATOM 986 N N . ASN A 1 125 ? -12.43 19.516 2.607 1 95.5 125 ASN A N 1
ATOM 987 C CA . ASN A 1 125 ? -12.836 18.5 3.57 1 95.5 125 ASN A CA 1
ATOM 988 C C . ASN A 1 125 ? -14.172 18.828 4.219 1 95.5 125 ASN A C 1
ATOM 990 O O . ASN A 1 125 ? -14.289 19.844 4.914 1 95.5 125 ASN A O 1
ATOM 994 N N . TYR A 1 126 ? -15.172 18.016 4.051 1 94.19 126 TYR A N 1
ATOM 995 C CA . TYR A 1 126 ? -16.531 18.297 4.512 1 94.19 126 TYR A CA 1
ATOM 996 C C . TYR A 1 126 ? -16.594 18.312 6.035 1 94.19 126 TYR A C 1
ATOM 998 O O . TYR A 1 126 ? -17.547 18.844 6.613 1 94.19 126 TYR A O 1
ATOM 1006 N N . LEU A 1 127 ? -15.617 17.797 6.723 1 96.44 127 LEU A N 1
ATOM 1007 C CA . LEU A 1 127 ? -15.602 17.766 8.18 1 96.44 127 LEU A CA 1
ATOM 1008 C C . LEU A 1 127 ? -14.57 18.75 8.727 1 96.44 127 LEU A C 1
ATOM 1010 O O . LEU A 1 127 ? -14.062 18.578 9.836 1 96.44 127 LEU A O 1
ATOM 1014 N N . CYS A 1 128 ? -14.195 19.734 7.914 1 96.75 128 CYS A N 1
ATOM 1015 C CA . CYS A 1 128 ? -13.156 20.688 8.281 1 96.75 128 CYS A CA 1
ATOM 1016 C C . CYS A 1 128 ? -13.492 21.375 9.594 1 96.75 128 CYS A C 1
ATOM 1018 O O . CYS A 1 128 ? -12.609 21.656 10.406 1 96.75 128 CYS A O 1
ATOM 1020 N N . LYS A 1 129 ? -14.781 21.672 9.773 1 96.19 129 LYS A N 1
ATOM 1021 C CA . LYS A 1 129 ? -15.18 22.328 11.016 1 96.19 129 LYS A CA 1
ATOM 1022 C C . LYS A 1 129 ? -14.914 21.438 12.219 1 96.19 129 LYS A C 1
ATOM 1024 O O . LYS A 1 129 ? -14.305 21.859 13.203 1 96.19 129 LYS A O 1
ATOM 1029 N N . GLU A 1 130 ? -15.328 20.172 12.172 1 97 130 GLU A N 1
ATOM 1030 C CA . GLU A 1 130 ? -15.133 19.203 13.258 1 97 130 GLU A CA 1
ATOM 1031 C C . GLU A 1 130 ? -13.648 18.969 13.516 1 97 130 GLU A C 1
ATOM 1033 O O . GLU A 1 130 ? -13.211 18.922 14.672 1 97 130 GLU A O 1
ATOM 1038 N N . HIS A 1 131 ? -12.914 18.828 12.453 1 98 131 HIS A N 1
ATOM 1039 C CA . HIS A 1 131 ? -11.484 18.609 12.586 1 98 131 HIS A CA 1
ATOM 1040 C C . HIS A 1 131 ? -10.797 19.812 13.227 1 98 131 HIS A C 1
ATOM 1042 O O . HIS A 1 131 ? -9.945 19.656 14.102 1 98 131 HIS A O 1
ATOM 1048 N N . SER A 1 132 ? -11.188 21 12.789 1 97.06 132 SER A N 1
ATOM 1049 C CA . SER A 1 132 ? -10.594 22.219 13.32 1 97.06 132 SER A CA 1
ATOM 1050 C C . SER A 1 132 ? -10.906 22.375 14.805 1 97.06 132 SER A C 1
ATOM 1052 O O . SER A 1 132 ? -10.031 22.75 15.594 1 97.06 132 SER A O 1
ATOM 1054 N N . ASN A 1 133 ? -12.141 22.047 15.148 1 96.62 133 ASN A N 1
ATOM 1055 C CA . ASN A 1 133 ? -12.508 22.125 16.547 1 96.62 133 ASN A CA 1
ATOM 1056 C C . ASN A 1 133 ? -11.68 21.156 17.391 1 96.62 133 ASN A C 1
ATOM 1058 O O . ASN A 1 133 ? -11.289 21.484 18.516 1 96.62 133 ASN A O 1
ATOM 1062 N N . LYS A 1 134 ? -11.445 20.031 16.859 1 97 134 LYS A N 1
ATOM 1063 C CA . LYS A 1 134 ? -10.648 19.031 17.578 1 97 134 LYS A CA 1
ATOM 1064 C C . LYS A 1 134 ? -9.211 19.5 17.75 1 97 134 LYS A C 1
ATOM 1066 O O . LYS A 1 134 ? -8.586 19.25 18.781 1 97 134 LYS A O 1
ATOM 1071 N N . MET A 1 135 ? -8.656 20.172 16.734 1 97.75 135 MET A N 1
ATOM 1072 C CA . MET A 1 135 ? -7.309 20.719 16.828 1 97.75 135 MET A CA 1
ATOM 1073 C C . MET A 1 135 ? -7.211 21.719 17.969 1 97.75 135 MET A C 1
ATOM 1075 O O . MET A 1 135 ? -6.227 21.734 18.719 1 97.75 135 MET A O 1
ATOM 1079 N N . ILE A 1 136 ? -8.242 22.547 18.094 1 96.56 136 ILE A N 1
ATOM 1080 C CA . ILE A 1 136 ? -8.273 23.547 19.156 1 96.56 136 ILE A CA 1
ATOM 1081 C C . ILE A 1 136 ? -8.305 22.844 20.516 1 96.56 136 ILE A C 1
ATOM 1083 O O . ILE A 1 136 ? -7.637 23.281 21.453 1 96.56 136 ILE A O 1
ATOM 1087 N N . GLU A 1 137 ? -9.117 21.781 20.578 1 95.94 137 GLU A N 1
ATOM 1088 C CA . GLU A 1 137 ? -9.203 21.016 21.812 1 95.94 137 GLU A CA 1
ATOM 1089 C C . GLU A 1 137 ? -7.832 20.5 22.234 1 95.94 137 GLU A C 1
ATOM 1091 O O . GLU A 1 137 ? -7.566 20.344 23.438 1 95.94 137 GLU A O 1
ATOM 1096 N N . PHE A 1 138 ? -6.969 20.266 21.312 1 96.69 138 PHE A N 1
ATOM 1097 C CA . PHE A 1 138 ? -5.652 19.719 21.625 1 96.69 138 PHE A CA 1
ATOM 1098 C C . PHE A 1 138 ? -4.605 20.828 21.656 1 96.69 138 PHE A C 1
ATOM 1100 O O . PHE A 1 138 ? -3.414 20.578 21.469 1 96.69 138 PHE A O 1
ATOM 1107 N N . ASN A 1 139 ? -4.996 22.062 21.781 1 95.62 139 ASN A N 1
ATOM 1108 C CA . ASN A 1 139 ? -4.164 23.219 22.047 1 95.62 139 ASN A CA 1
ATOM 1109 C C . ASN A 1 139 ? -3.375 23.641 20.812 1 95.62 139 ASN A C 1
ATOM 1111 O O . ASN A 1 139 ? -2.273 24.188 20.938 1 95.62 139 ASN A O 1
ATOM 1115 N N . ALA A 1 140 ? -3.926 23.359 19.641 1 97.25 140 ALA A N 1
ATOM 1116 C CA . ALA A 1 140 ? -3.254 23.734 18.406 1 97.25 140 ALA A CA 1
ATOM 1117 C C . ALA A 1 140 ? -3.107 25.25 18.297 1 97.25 140 ALA A C 1
ATOM 1119 O O . ALA A 1 140 ? -2.102 25.75 17.797 1 97.25 140 ALA A O 1
ATOM 1120 N N . ALA A 1 141 ? -4.094 25.969 18.797 1 95.88 141 ALA A N 1
ATOM 1121 C CA . ALA A 1 141 ? -4.059 27.438 18.719 1 95.88 141 ALA A CA 1
ATOM 1122 C C . ALA A 1 141 ? -2.824 27.984 19.422 1 95.88 141 ALA A C 1
ATOM 1124 O O . ALA A 1 141 ? -2.082 28.781 18.844 1 95.88 141 ALA A O 1
ATOM 1125 N N . GLN A 1 142 ? -2.602 27.562 20.641 1 96.44 142 GLN A N 1
ATOM 1126 C CA . GLN A 1 142 ? -1.457 28.031 21.422 1 96.44 142 GLN A CA 1
ATOM 1127 C C . GLN A 1 142 ? -0.143 27.641 20.75 1 96.44 142 GLN A C 1
ATOM 1129 O O . GLN A 1 142 ? 0.792 28.438 20.688 1 96.44 142 GLN A O 1
ATOM 1134 N N . ILE A 1 143 ? -0.075 26.438 20.297 1 97.31 143 ILE A N 1
ATOM 1135 C CA . ILE A 1 143 ? 1.128 25.922 19.656 1 97.31 143 ILE A CA 1
ATOM 1136 C C . ILE A 1 143 ? 1.442 26.75 18.406 1 97.31 143 ILE A C 1
ATOM 1138 O O . ILE A 1 143 ? 2.596 27.109 18.172 1 97.31 143 ILE A O 1
ATOM 1142 N N . LEU A 1 144 ? 0.453 27.062 17.625 1 97.25 144 LEU A N 1
ATOM 1143 C CA . LEU A 1 144 ? 0.637 27.781 16.375 1 97.25 144 LEU A CA 1
ATOM 1144 C C . LEU A 1 144 ? 1.056 29.234 16.641 1 97.25 144 LEU A C 1
ATOM 1146 O O . LEU A 1 144 ? 1.938 29.766 15.961 1 97.25 144 LEU A O 1
ATOM 1150 N N . VAL A 1 145 ? 0.424 29.875 17.609 1 96.44 145 VAL A N 1
ATOM 1151 C CA . VAL A 1 145 ? 0.796 31.25 17.953 1 96.44 145 VAL A CA 1
ATOM 1152 C C . VAL A 1 145 ? 2.26 31.297 18.375 1 96.44 145 VAL A C 1
ATOM 1154 O O . VAL A 1 145 ? 3.002 32.188 17.984 1 96.44 145 VAL A O 1
ATOM 1157 N N . LYS A 1 146 ? 2.609 30.344 19.203 1 95.38 146 LYS A N 1
ATOM 1158 C CA . LYS A 1 146 ? 4 30.25 19.625 1 95.38 146 LYS A CA 1
ATOM 1159 C C . LYS A 1 146 ? 4.938 30.062 18.438 1 95.38 146 LYS A C 1
ATOM 1161 O O . LYS A 1 146 ? 5.992 30.703 18.375 1 95.38 146 LYS A O 1
ATOM 1166 N N . LEU A 1 147 ? 4.598 29.188 17.531 1 95.38 147 LEU A N 1
ATOM 1167 C CA . LEU A 1 147 ? 5.398 28.906 16.344 1 95.38 147 LEU A CA 1
ATOM 1168 C C . LEU A 1 147 ? 5.578 30.172 15.508 1 95.38 147 LEU A C 1
ATOM 1170 O O . LEU A 1 147 ? 6.672 30.438 15.008 1 95.38 147 LEU A O 1
ATOM 1174 N N . LEU A 1 148 ? 4.531 31 15.344 1 94.75 148 LEU A N 1
ATOM 1175 C CA . LEU A 1 148 ? 4.547 32.188 14.5 1 94.75 148 LEU A CA 1
ATOM 1176 C C . LEU A 1 148 ? 5.34 33.312 15.156 1 94.75 148 LEU A C 1
ATOM 1178 O O . LEU A 1 148 ? 5.875 34.188 14.469 1 94.75 148 LEU A O 1
ATOM 1182 N N . SER A 1 149 ? 5.445 33.219 16.469 1 92.38 149 SER A N 1
ATOM 1183 C CA . SER A 1 149 ? 6.156 34.281 17.188 1 92.38 149 SER A CA 1
ATOM 1184 C C . SER A 1 149 ? 7.613 33.875 17.438 1 92.38 149 SER A C 1
ATOM 1186 O O . SER A 1 149 ? 8.391 34.688 17.969 1 92.38 149 SER A O 1
ATOM 1188 N N . ASP A 1 150 ? 7.906 32.688 17.109 1 91.44 150 ASP A N 1
ATOM 1189 C CA . ASP A 1 150 ? 9.266 32.188 17.328 1 91.44 150 ASP A CA 1
ATOM 1190 C C . ASP A 1 150 ? 10.211 32.719 16.25 1 91.44 150 ASP A C 1
ATOM 1192 O O . ASP A 1 150 ? 10.211 32.219 15.117 1 91.44 150 ASP A O 1
ATOM 1196 N N . GLY A 1 151 ? 11.109 33.625 16.609 1 87.81 151 GLY A N 1
ATOM 1197 C CA . GLY A 1 151 ? 12.039 34.25 15.688 1 87.81 151 GLY A CA 1
ATOM 1198 C C . GLY A 1 151 ? 13.086 33.281 15.156 1 87.81 151 GLY A C 1
ATOM 1199 O O . GLY A 1 151 ? 13.727 33.562 14.141 1 87.81 151 GLY A O 1
ATOM 1200 N N . GLU A 1 152 ? 13.258 32.156 15.805 1 89.56 152 GLU A N 1
ATOM 1201 C CA . GLU A 1 152 ? 14.281 31.203 15.406 1 89.56 152 GLU A CA 1
ATOM 1202 C C . GLU A 1 152 ? 13.734 30.188 14.414 1 89.56 152 GLU A C 1
ATOM 1204 O O . GLU A 1 152 ? 14.5 29.453 13.781 1 89.56 152 GLU A O 1
ATOM 1209 N N . SER A 1 153 ? 12.43 30.203 14.258 1 91.12 153 SER A N 1
ATOM 1210 C CA . SER A 1 153 ? 11.805 29.234 13.359 1 91.12 153 SER A CA 1
ATOM 1211 C C . SER A 1 153 ? 12.016 29.609 11.898 1 91.12 153 SER A C 1
ATOM 1213 O O . SER A 1 153 ? 12.062 30.781 11.555 1 91.12 153 SER A O 1
ATOM 1215 N N . GLU A 1 154 ? 12.125 28.562 11.078 1 92.75 154 GLU A N 1
ATOM 1216 C CA . GLU A 1 154 ? 12.258 28.797 9.641 1 92.75 154 GLU A CA 1
ATOM 1217 C C . GLU A 1 154 ? 11.016 29.469 9.07 1 92.75 154 GLU A C 1
ATOM 1219 O O . GLU A 1 154 ? 9.891 29.141 9.461 1 92.75 154 GLU A O 1
ATOM 1224 N N . LEU A 1 155 ? 11.219 30.344 8.172 1 93.94 155 LEU A N 1
ATOM 1225 C CA . LEU A 1 155 ? 10.125 31.094 7.57 1 93.94 155 LEU A CA 1
ATOM 1226 C C . LEU A 1 155 ? 9.109 30.156 6.922 1 93.94 155 LEU A C 1
ATOM 1228 O O . LEU A 1 155 ? 7.902 30.344 7.055 1 93.94 155 LEU A O 1
ATOM 1232 N N . LYS A 1 156 ? 9.664 29.172 6.234 1 93.88 156 LYS A N 1
ATOM 1233 C CA . LYS A 1 156 ? 8.789 28.203 5.562 1 93.88 156 LYS A CA 1
ATOM 1234 C C . LYS A 1 156 ? 7.848 27.531 6.551 1 93.88 156 LYS A C 1
ATOM 1236 O O . LYS A 1 156 ? 6.672 27.312 6.246 1 93.88 156 LYS A O 1
ATOM 1241 N N . LEU A 1 157 ? 8.336 27.219 7.641 1 95.25 157 LEU A N 1
ATOM 1242 C CA . LEU A 1 157 ? 7.551 26.594 8.695 1 95.25 157 LEU A CA 1
ATOM 1243 C C . LEU A 1 157 ? 6.484 27.547 9.219 1 95.25 157 LEU A C 1
ATOM 1245 O O . LEU A 1 157 ? 5.332 27.156 9.414 1 95.25 157 LEU A O 1
ATOM 1249 N N . GLN A 1 158 ? 6.867 28.734 9.367 1 95.25 158 GLN A N 1
ATOM 1250 C CA . GLN A 1 158 ? 5.945 29.734 9.875 1 95.25 158 GLN A CA 1
ATOM 1251 C C . GLN A 1 158 ? 4.824 30 8.875 1 95.25 158 GLN A C 1
ATOM 1253 O O . GLN A 1 158 ? 3.684 30.266 9.266 1 95.25 158 GLN A O 1
ATOM 1258 N N . VAL A 1 159 ? 5.188 29.922 7.609 1 95.88 159 VAL A N 1
ATOM 1259 C CA . VAL A 1 159 ? 4.172 30.125 6.578 1 95.88 159 VAL A CA 1
ATOM 1260 C C . VAL A 1 159 ? 3.111 29.031 6.672 1 95.88 159 VAL A C 1
ATOM 1262 O O . VAL A 1 159 ? 1.912 29.312 6.672 1 95.88 159 VAL A O 1
ATOM 1265 N N . HIS A 1 160 ? 3.553 27.766 6.762 1 96.75 160 HIS A N 1
ATOM 1266 C CA . HIS A 1 160 ? 2.604 26.672 6.922 1 96.75 160 HIS A CA 1
ATOM 1267 C C . HIS A 1 160 ? 1.799 26.828 8.211 1 96.75 160 HIS A C 1
ATOM 1269 O O . HIS A 1 160 ? 0.606 26.516 8.242 1 96.75 160 HIS A O 1
ATOM 1275 N N . GLY A 1 161 ? 2.484 27.266 9.258 1 97 161 GLY A N 1
ATOM 1276 C CA . GLY A 1 161 ? 1.788 27.531 10.5 1 97 161 GLY A CA 1
ATOM 1277 C C . GLY A 1 161 ? 0.704 28.578 10.367 1 97 161 GLY A C 1
ATOM 1278 O O . GLY A 1 161 ? -0.388 28.438 10.914 1 97 161 GLY A O 1
ATOM 1279 N N . LEU A 1 162 ? 1.032 29.578 9.648 1 96.44 162 LEU A N 1
ATOM 1280 C CA . LEU A 1 162 ? 0.072 30.656 9.422 1 96.44 162 LEU A CA 1
ATOM 1281 C C . LEU A 1 162 ? -1.138 30.156 8.641 1 96.44 162 LEU A C 1
ATOM 1283 O O . LEU A 1 162 ? -2.279 30.453 8.992 1 96.44 162 LEU A O 1
ATOM 1287 N N . VAL A 1 163 ? -0.891 29.391 7.633 1 96.38 163 VAL A N 1
ATOM 1288 C CA . VAL A 1 163 ? -1.974 28.859 6.809 1 96.38 163 VAL A CA 1
ATOM 1289 C C . VAL A 1 163 ? -2.9 28 7.664 1 96.38 163 VAL A C 1
ATOM 1291 O O . VAL A 1 163 ? -4.121 28.172 7.621 1 96.38 163 VAL A O 1
ATOM 1294 N N . LEU A 1 164 ? -2.33 27.156 8.422 1 97.81 164 LEU A N 1
ATOM 1295 C CA . LEU A 1 164 ? -3.129 26.281 9.281 1 97.81 164 LEU A CA 1
ATOM 1296 C C . LEU A 1 164 ? -3.926 27.109 10.289 1 97.81 164 LEU A C 1
ATOM 1298 O O . LEU A 1 164 ? -5.117 26.859 10.5 1 97.81 164 LEU A O 1
ATOM 1302 N N . MET A 1 165 ? -3.262 28.062 10.922 1 96.19 165 MET A N 1
ATOM 1303 C CA . MET A 1 165 ? -3.936 28.922 11.898 1 96.19 165 MET A CA 1
ATOM 1304 C C . MET A 1 165 ? -5.129 29.625 11.266 1 96.19 165 MET A C 1
ATOM 1306 O O . MET A 1 165 ? -6.195 29.719 11.875 1 96.19 165 MET A O 1
ATOM 1310 N N . CYS A 1 166 ? -4.957 30.078 10.062 1 94.5 166 CYS A N 1
ATOM 1311 C CA . CYS A 1 166 ? -6.039 30.766 9.375 1 94.5 166 CYS A CA 1
ATOM 1312 C C . CYS A 1 166 ? -7.188 29.812 9.062 1 94.5 166 CYS A C 1
ATOM 1314 O O . CYS A 1 166 ? -8.359 30.188 9.188 1 94.5 166 CYS A O 1
ATOM 1316 N N . CYS A 1 167 ? -6.883 28.625 8.664 1 94.69 167 CYS A N 1
ATOM 1317 C CA . CYS A 1 167 ? -7.91 27.625 8.375 1 94.69 167 CYS A CA 1
ATOM 1318 C C . CYS A 1 167 ? -8.727 27.312 9.625 1 94.69 167 CYS A C 1
ATOM 1320 O O . CYS A 1 167 ? -9.961 27.312 9.578 1 94.69 167 CYS A O 1
ATOM 1322 N N . ILE A 1 168 ? -8.023 27.109 10.688 1 95.44 168 ILE A N 1
ATOM 1323 C CA . ILE A 1 168 ? -8.695 26.766 11.945 1 95.44 168 ILE A CA 1
ATOM 1324 C C . ILE A 1 168 ? -9.555 27.953 12.398 1 95.44 168 ILE A C 1
ATOM 1326 O O . ILE A 1 168 ? -10.711 27.766 12.789 1 95.44 168 ILE A O 1
ATOM 1330 N N . ALA A 1 169 ? -9.016 29.125 12.273 1 92.25 169 ALA A N 1
ATOM 1331 C CA . ALA A 1 169 ? -9.711 30.328 12.719 1 92.25 169 ALA A CA 1
ATOM 1332 C C . ALA A 1 169 ? -10.977 30.578 11.898 1 92.25 169 ALA A C 1
ATOM 1334 O O . ALA A 1 169 ? -11.977 31.062 12.422 1 92.25 169 ALA A O 1
ATOM 1335 N N . SER A 1 170 ? -10.969 30.188 10.68 1 91.12 170 SER A N 1
ATOM 1336 C CA . SER A 1 170 ? -12.102 30.453 9.797 1 91.12 170 SER A CA 1
ATOM 1337 C C . SER A 1 170 ? -13.172 29.375 9.945 1 91.12 170 SER A C 1
ATOM 1339 O O . SER A 1 170 ? -14.328 29.594 9.594 1 91.12 170 SER A O 1
ATOM 1341 N N . LYS A 1 171 ? -12.836 28.25 10.484 1 91.25 171 LYS A N 1
ATOM 1342 C CA . LYS A 1 171 ? -13.758 27.125 10.461 1 91.25 171 LYS A CA 1
ATOM 1343 C C . LYS A 1 171 ? -14.258 26.797 11.867 1 91.25 171 LYS A C 1
ATOM 1345 O O . LYS A 1 171 ? -15.445 26.516 12.062 1 91.25 171 LYS A O 1
ATOM 1350 N N . ALA A 1 172 ? -13.328 26.828 12.766 1 90.31 172 ALA A N 1
ATOM 1351 C CA . ALA A 1 172 ? -13.648 26.375 14.117 1 90.31 172 ALA A CA 1
ATOM 1352 C C . ALA A 1 172 ? -14.602 27.359 14.805 1 90.31 172 ALA A C 1
ATOM 1354 O O . ALA A 1 172 ? -14.68 28.531 14.43 1 90.31 172 ALA A O 1
ATOM 1355 N N . ASP A 1 173 ? -15.336 26.828 15.727 1 87.81 173 ASP A N 1
ATOM 1356 C CA . ASP A 1 173 ? -16.141 27.672 16.594 1 87.81 173 ASP A CA 1
ATOM 1357 C C . ASP A 1 173 ? -15.266 28.469 17.547 1 87.81 173 ASP A C 1
ATOM 1359 O O . ASP A 1 173 ? -14.25 27.969 18.047 1 87.81 173 ASP A O 1
ATOM 1363 N N . TYR A 1 174 ? -15.664 29.703 17.625 1 82.19 174 TYR A N 1
ATOM 1364 C CA . TYR A 1 174 ? -14.93 30.5 18.594 1 82.19 174 TYR A CA 1
ATOM 1365 C C . TYR A 1 174 ? -15.133 29.984 20.016 1 82.19 174 TYR A C 1
ATOM 1367 O O . TYR A 1 174 ? -16.25 29.578 20.375 1 82.19 174 TYR A O 1
ATOM 1375 N N . CYS A 1 175 ? -13.977 29.844 20.688 1 84 175 CYS A N 1
ATOM 1376 C CA . CYS A 1 175 ? -14.039 29.344 22.047 1 84 175 CYS A CA 1
ATOM 1377 C C . CYS A 1 175 ? -12.961 29.984 22.922 1 84 175 CYS A C 1
ATOM 1379 O O . CYS A 1 175 ? -12.219 30.844 22.453 1 84 175 CYS A O 1
ATOM 1381 N N . LYS A 1 176 ? -12.992 29.688 24.188 1 85.56 176 LYS A N 1
ATOM 1382 C CA . LYS A 1 176 ? -12.078 30.25 25.172 1 85.56 176 LYS A CA 1
ATOM 1383 C C . LYS A 1 176 ? -10.625 29.938 24.812 1 85.56 176 LYS A C 1
ATOM 1385 O O . LYS A 1 176 ? -9.734 30.766 25.016 1 85.56 176 LYS A O 1
ATOM 1390 N N . ALA A 1 177 ? -10.414 28.812 24.281 1 88 177 ALA A N 1
ATOM 1391 C CA . ALA A 1 177 ? -9.055 28.391 23.938 1 88 177 ALA A CA 1
ATOM 1392 C C . ALA A 1 177 ? -8.453 29.297 22.859 1 88 177 ALA A C 1
ATOM 1394 O O . ALA A 1 177 ? -7.262 29.609 22.906 1 88 177 ALA A O 1
ATOM 1395 N N . VAL A 1 178 ? -9.203 29.703 21.938 1 89.25 178 VAL A N 1
ATOM 1396 C CA . VAL A 1 178 ? -8.773 30.594 20.875 1 89.25 178 VAL A CA 1
ATOM 1397 C C . VAL A 1 178 ? -8.438 31.969 21.438 1 89.25 178 VAL A C 1
ATOM 1399 O O . VAL A 1 178 ? -7.43 32.562 21.062 1 89.25 178 VAL A O 1
ATOM 1402 N N . GLU A 1 179 ? -9.289 32.344 22.297 1 88.81 179 GLU A N 1
ATOM 1403 C CA . GLU A 1 179 ? -9.086 33.656 22.969 1 88.81 179 GLU A CA 1
ATOM 1404 C C . GLU A 1 179 ? -7.812 33.625 23.812 1 88.81 179 GLU A C 1
ATOM 1406 O O . GLU A 1 179 ? -7.016 34.562 23.75 1 88.81 179 GLU A O 1
ATOM 1411 N N . GLU A 1 180 ? -7.684 32.625 24.562 1 91.44 180 GLU A N 1
ATOM 1412 C CA . GLU A 1 180 ? -6.543 32.5 25.453 1 91.44 180 GLU A CA 1
ATOM 1413 C C . GLU A 1 180 ? -5.23 32.406 24.688 1 91.44 180 GLU A C 1
ATOM 1415 O O . GLU A 1 180 ? -4.195 32.875 25.141 1 91.44 180 GLU A O 1
ATOM 1420 N N . ALA A 1 181 ? -5.301 31.844 23.531 1 93.12 181 ALA A N 1
ATOM 1421 C CA . ALA A 1 181 ? -4.109 31.719 22.703 1 93.12 181 ALA A CA 1
ATOM 1422 C C . ALA A 1 181 ? -3.764 33.031 22.031 1 93.12 181 ALA A C 1
ATOM 1424 O O . ALA A 1 181 ? -2.676 33.188 21.469 1 93.12 181 ALA A O 1
ATOM 1425 N N . ARG A 1 182 ? -4.672 34.062 22.062 1 92.19 182 ARG A N 1
ATOM 1426 C CA . ARG A 1 182 ? -4.492 35.375 21.469 1 92.19 182 ARG A CA 1
ATOM 1427 C C . ARG A 1 182 ? -4.281 35.25 19.953 1 92.19 182 ARG A C 1
ATOM 1429 O O . ARG A 1 182 ? -3.391 35.906 19.406 1 92.19 182 ARG A O 1
ATOM 1436 N N . MET A 1 183 ? -5.066 34.406 19.344 1 92.31 183 MET A N 1
ATOM 1437 C CA . MET A 1 183 ? -4.957 34.188 17.906 1 92.31 183 MET A CA 1
ATOM 1438 C C . MET A 1 183 ? -5.301 35.438 17.125 1 92.31 183 MET A C 1
ATOM 1440 O O . MET A 1 183 ? -4.668 35.75 16.109 1 92.31 183 MET A O 1
ATOM 1444 N N . THR A 1 184 ? -6.273 36.156 17.609 1 91.5 184 THR A N 1
ATOM 1445 C CA . THR A 1 184 ? -6.676 37.406 16.969 1 91.5 184 THR A CA 1
ATOM 1446 C C . THR A 1 184 ? -5.508 38.375 16.906 1 91.5 184 THR A C 1
ATOM 1448 O O . THR A 1 184 ? -5.227 38.938 15.852 1 91.5 184 THR A O 1
ATOM 1451 N N . THR A 1 185 ? -4.871 38.531 1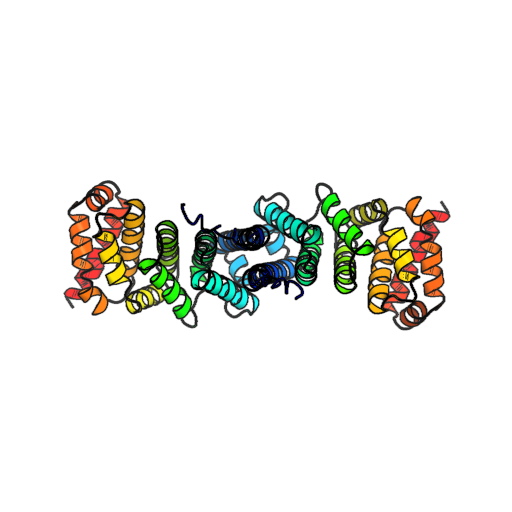8.047 1 92.31 185 THR A N 1
ATOM 1452 C CA . THR A 1 185 ? -3.732 39.438 18.125 1 92.31 185 THR A CA 1
ATOM 1453 C C . THR A 1 185 ? -2.611 39 17.188 1 92.31 185 THR A C 1
ATOM 1455 O O . THR A 1 185 ? -1.974 39.844 16.531 1 92.31 185 THR A O 1
ATOM 1458 N N . ALA A 1 186 ? -2.391 37.75 17.172 1 92.56 186 ALA A N 1
ATOM 1459 C CA . ALA A 1 186 ? -1.324 37.219 16.344 1 92.56 186 ALA A CA 1
ATOM 1460 C C . ALA A 1 186 ? -1.585 37.5 14.867 1 92.56 186 ALA A C 1
ATOM 1462 O O . ALA A 1 186 ? -0.687 37.938 14.141 1 92.56 186 ALA A O 1
ATOM 1463 N N . VAL A 1 187 ? -2.777 37.281 14.422 1 91.62 187 VAL A N 1
ATOM 1464 C CA . VAL A 1 187 ? -3.131 37.5 13.023 1 91.62 187 VAL A CA 1
ATOM 1465 C C . VAL A 1 187 ? -3.053 39 12.695 1 91.62 187 VAL A C 1
ATOM 1467 O O . VAL A 1 187 ? -2.562 39.375 11.633 1 91.62 187 VAL A O 1
ATOM 1470 N N . ARG A 1 188 ? -3.498 39.75 13.586 1 91.19 188 ARG A N 1
ATOM 1471 C CA . ARG A 1 188 ? -3.463 41.188 13.398 1 91.19 188 ARG A CA 1
ATOM 1472 C C . ARG A 1 188 ? -2.031 41.688 13.227 1 91.19 188 ARG A C 1
ATOM 1474 O O . ARG A 1 188 ? -1.758 42.531 12.375 1 91.19 188 ARG A O 1
ATOM 1481 N N . GLN A 1 189 ? -1.173 41.219 14.062 1 90.81 189 GLN A N 1
ATOM 1482 C CA . GLN A 1 189 ? 0.229 41.625 14.008 1 90.81 189 GLN A CA 1
ATOM 1483 C C . GLN A 1 189 ? 0.859 41.25 12.672 1 90.81 189 GLN A C 1
ATOM 1485 O O . GLN A 1 189 ? 1.665 42 12.125 1 90.81 189 GLN A O 1
ATOM 1490 N N . LEU A 1 190 ? 0.503 40.094 12.211 1 90.75 190 LEU A N 1
ATOM 1491 C CA . LEU A 1 190 ? 1.041 39.625 10.945 1 90.75 190 LEU A CA 1
ATOM 1492 C C . LEU A 1 190 ? 0.563 40.5 9.789 1 90.75 190 LEU A C 1
ATOM 1494 O O . LEU A 1 190 ? 1.321 40.781 8.859 1 90.75 190 LEU A O 1
ATOM 1498 N N . LEU A 1 191 ? -0.664 41 9.859 1 91.19 191 LEU A N 1
ATOM 1499 C CA . LEU A 1 191 ? -1.249 41.812 8.797 1 91.19 191 LEU A CA 1
ATOM 1500 C C . LEU A 1 191 ? -0.688 43.219 8.836 1 91.19 191 LEU A C 1
ATOM 1502 O O . LEU A 1 191 ? -0.778 43.969 7.844 1 91.19 191 LEU A O 1
ATOM 1506 N N . ARG A 1 192 ? -0.054 43.562 9.914 1 89.25 192 ARG A N 1
ATOM 1507 C CA . ARG A 1 192 ? 0.588 44.844 10.047 1 89.25 192 ARG A CA 1
ATOM 1508 C C . ARG A 1 192 ? 2.031 44.812 9.555 1 89.25 192 ARG A C 1
ATOM 1510 O O . ARG A 1 192 ? 2.785 45.781 9.727 1 89.25 192 ARG A O 1
ATOM 1517 N N . GLU A 1 193 ? 2.395 43.781 8.938 1 85.12 193 GLU A N 1
ATOM 1518 C CA . GLU A 1 193 ? 3.697 43.594 8.305 1 85.12 193 GLU A CA 1
ATOM 1519 C C . GLU A 1 193 ? 4.82 43.625 9.344 1 85.12 193 GLU A C 1
ATOM 1521 O O . GLU A 1 193 ? 5.93 44.062 9.047 1 85.12 193 GLU A O 1
ATOM 1526 N N . GLU A 1 194 ? 4.465 43.219 10.531 1 81.94 194 GLU A N 1
ATOM 1527 C CA . GLU A 1 194 ? 5.477 43.156 11.586 1 81.94 194 GLU A CA 1
ATOM 1528 C C . GLU A 1 194 ? 6.309 41.875 11.469 1 81.94 194 GLU A C 1
ATOM 1530 O O . GLU A 1 194 ? 5.762 40.781 11.32 1 81.94 194 GLU A O 1
ATOM 1535 N N . GLY A 1 195 ? 7.645 42.031 11.461 1 84.56 195 GLY A N 1
ATOM 1536 C CA . GLY A 1 195 ? 8.555 40.906 11.43 1 84.56 195 GLY A CA 1
ATOM 1537 C C . GLY A 1 195 ? 8.766 40.344 10.031 1 84.56 195 GLY A C 1
ATOM 1538 O O . GLY A 1 195 ? 8.195 40.875 9.062 1 84.56 195 GLY A O 1
ATOM 1539 N N . GLU A 1 196 ? 9.586 39.375 9.922 1 90.31 196 GLU A N 1
ATOM 1540 C CA . GLU A 1 196 ? 9.914 38.75 8.633 1 90.31 196 GLU A CA 1
ATOM 1541 C C . GLU A 1 196 ? 8.695 38.094 8.016 1 90.31 196 GLU A C 1
ATOM 1543 O O . GLU A 1 196 ? 8.438 38.219 6.816 1 90.31 196 GLU A O 1
ATOM 1548 N N . LEU A 1 197 ? 8 37.344 8.859 1 92.56 197 LEU A N 1
ATOM 1549 C CA . LEU A 1 197 ? 6.801 36.656 8.383 1 92.56 197 LEU A CA 1
ATOM 1550 C C . LEU A 1 197 ? 5.762 37.656 7.895 1 92.56 197 LEU A C 1
ATOM 1552 O O . LEU A 1 197 ? 5.152 37.469 6.844 1 92.56 197 LEU A O 1
ATOM 1556 N N . GLY A 1 198 ? 5.547 38.688 8.641 1 92.19 198 GLY A N 1
ATOM 1557 C CA . GLY A 1 198 ? 4.617 39.719 8.234 1 92.19 198 GLY A CA 1
ATOM 1558 C C . GLY A 1 198 ? 4.961 40.344 6.891 1 92.19 198 GLY A C 1
ATOM 1559 O O . GLY A 1 198 ? 4.078 40.562 6.062 1 92.19 198 GLY A O 1
ATOM 1560 N N . THR A 1 199 ? 6.234 40.594 6.762 1 93.06 199 THR A N 1
ATOM 1561 C CA . THR A 1 199 ? 6.695 41.156 5.496 1 93.06 199 THR A CA 1
ATOM 1562 C C . THR A 1 199 ? 6.441 40.188 4.348 1 93.06 199 THR A C 1
ATOM 1564 O O . THR A 1 199 ? 6.027 40.594 3.26 1 93.06 199 THR A O 1
ATOM 1567 N N . PHE A 1 200 ? 6.754 39.031 4.633 1 94.81 200 PHE A N 1
ATOM 1568 C CA . PHE A 1 200 ? 6.535 38 3.625 1 94.81 200 PHE A CA 1
ATOM 1569 C C . PHE A 1 200 ? 5.059 37.906 3.246 1 94.81 200 PHE A C 1
ATOM 1571 O O . PHE A 1 200 ? 4.723 37.812 2.064 1 94.81 200 PHE A O 1
ATOM 1578 N N . VAL A 1 201 ? 4.156 37.906 4.148 1 93.5 201 VAL A N 1
ATOM 1579 C CA . VAL A 1 201 ? 2.715 37.812 3.949 1 93.5 201 VAL A CA 1
ATOM 1580 C C . VAL A 1 201 ? 2.234 39 3.105 1 93.5 201 VAL A C 1
ATOM 1582 O O . VAL A 1 201 ? 1.366 38.844 2.244 1 93.5 201 VAL A O 1
ATOM 1585 N N . SER A 1 202 ? 2.779 40.156 3.363 1 92.25 202 SER A N 1
ATOM 1586 C CA . SER A 1 202 ? 2.383 41.344 2.635 1 92.25 202 SER A CA 1
ATOM 1587 C C . SER A 1 202 ? 2.707 41.219 1.15 1 92.25 202 SER A C 1
ATOM 1589 O O . SER A 1 202 ? 2.072 41.875 0.315 1 92.25 202 SER A O 1
ATOM 1591 N N . GLN A 1 203 ? 3.703 40.438 0.865 1 93.94 203 GLN A N 1
ATOM 1592 C CA . GLN A 1 203 ? 4.152 40.281 -0.514 1 93.94 203 GLN A CA 1
ATOM 1593 C C . GLN A 1 203 ? 3.389 39.156 -1.221 1 93.94 203 GLN A C 1
ATOM 1595 O O . GLN A 1 203 ? 3.529 38.969 -2.432 1 93.94 203 GLN A O 1
ATOM 1600 N N . LYS A 1 204 ? 2.592 38.438 -0.514 1 94.88 204 LYS A N 1
ATOM 1601 C CA . LYS A 1 204 ? 1.823 37.344 -1.076 1 94.88 204 LYS A CA 1
ATOM 1602 C C . LYS A 1 204 ? 0.324 37.562 -0.915 1 94.88 204 LYS A C 1
ATOM 1604 O O . LYS A 1 204 ? -0.257 37.219 0.115 1 94.88 204 LYS A O 1
ATOM 1609 N N . PRO A 1 205 ? -0.334 38 -1.956 1 94.25 205 PRO A N 1
ATOM 1610 C CA . PRO A 1 205 ? -1.742 38.375 -1.874 1 94.25 205 PRO A CA 1
ATOM 1611 C C . PRO A 1 205 ? -2.641 37.25 -1.364 1 94.25 205 PRO A C 1
ATOM 1613 O O . PRO A 1 205 ? -3.588 37.5 -0.613 1 94.25 205 PRO A O 1
ATOM 1616 N N . GLU A 1 206 ? -2.412 36.031 -1.729 1 94.31 206 GLU A N 1
ATOM 1617 C CA . GLU A 1 206 ? -3.24 34.906 -1.3 1 94.31 206 GLU A CA 1
ATOM 1618 C C . GLU A 1 206 ? -3.16 34.719 0.212 1 94.31 206 GLU A C 1
ATOM 1620 O O . GLU A 1 206 ? -4.172 34.438 0.86 1 94.31 206 GLU A O 1
ATOM 1625 N N . LEU A 1 207 ? -1.978 34.875 0.688 1 94.31 207 LEU A N 1
ATOM 1626 C CA . LEU A 1 207 ? -1.78 34.719 2.125 1 94.31 207 LEU A CA 1
ATOM 1627 C C . LEU A 1 207 ? -2.434 35.875 2.887 1 94.31 207 LEU A C 1
ATOM 1629 O O . LEU A 1 207 ? -3.025 35.656 3.947 1 94.31 207 LEU A O 1
ATOM 1633 N N . LYS A 1 208 ? -2.244 37.031 2.336 1 94.38 208 LYS A N 1
ATOM 1634 C CA . LYS A 1 208 ? -2.857 38.219 2.951 1 94.38 208 LYS A CA 1
ATOM 1635 C C . LYS A 1 208 ? -4.375 38.062 2.996 1 94.38 208 LYS A C 1
ATOM 1637 O O . LYS A 1 208 ? -5.008 38.438 3.992 1 94.38 208 LYS A O 1
ATOM 1642 N N . GLU A 1 209 ? -4.934 37.594 1.953 1 95.06 209 GLU A N 1
ATOM 1643 C CA . GLU A 1 209 ? -6.375 37.375 1.893 1 95.06 209 GLU A CA 1
ATOM 1644 C C . GLU A 1 209 ? -6.828 36.344 2.926 1 95.06 209 GLU A C 1
ATOM 1646 O O . GLU A 1 209 ? -7.855 36.531 3.582 1 95.06 209 GLU A O 1
ATOM 1651 N N . LEU A 1 210 ? -6.074 35.312 2.986 1 93.88 210 LEU A N 1
ATOM 1652 C CA . LEU A 1 210 ? -6.387 34.281 3.949 1 93.88 210 LEU A CA 1
ATOM 1653 C C . LEU A 1 210 ? -6.359 34.812 5.375 1 93.88 210 LEU A C 1
ATOM 1655 O O . LEU A 1 210 ? -7.262 34.531 6.168 1 93.88 210 LEU A O 1
ATOM 1659 N N . ALA A 1 211 ? -5.336 35.562 5.699 1 94.5 211 ALA A N 1
ATOM 1660 C CA . ALA A 1 211 ? -5.184 36.156 7.035 1 94.5 211 ALA A CA 1
ATOM 1661 C C . ALA A 1 211 ? -6.301 37.156 7.328 1 94.5 211 ALA A C 1
ATOM 1663 O O . ALA A 1 211 ? -6.801 37.219 8.453 1 94.5 211 ALA A O 1
ATOM 1664 N N . THR A 1 212 ? -6.684 37.875 6.297 1 94.31 212 THR A N 1
ATOM 1665 C CA . THR A 1 212 ? -7.75 38.844 6.453 1 94.31 212 THR A CA 1
ATOM 1666 C C . THR A 1 212 ? -9.078 38.156 6.762 1 94.31 212 THR A C 1
ATOM 1668 O O . THR A 1 212 ? -9.82 38.594 7.645 1 94.31 212 THR A O 1
ATOM 1671 N N . LYS A 1 213 ? -9.352 37.156 6.043 1 92.06 213 LYS A N 1
ATOM 1672 C CA . LYS A 1 213 ? -10.578 36.375 6.277 1 92.06 213 LYS A CA 1
ATOM 1673 C C . LYS A 1 213 ? -10.594 35.812 7.684 1 92.06 213 LYS A C 1
ATOM 1675 O O . LYS A 1 213 ? -11.625 35.812 8.359 1 92.06 213 LYS A O 1
ATOM 1680 N N . ALA A 1 214 ? -9.5 35.25 8.023 1 93 214 ALA A N 1
ATOM 1681 C CA . ALA A 1 214 ? -9.391 34.688 9.367 1 93 214 ALA A CA 1
ATOM 1682 C C . ALA A 1 214 ? -9.641 35.75 10.438 1 93 214 ALA A C 1
ATOM 1684 O O . ALA A 1 214 ? -10.359 35.5 11.414 1 93 214 ALA A O 1
ATOM 1685 N N . LEU A 1 215 ? -9.07 36.906 10.281 1 92.69 215 LEU A N 1
ATOM 1686 C CA . LEU A 1 215 ? -9.242 38 11.25 1 92.69 215 LEU A CA 1
ATOM 1687 C C . LEU A 1 215 ? -10.703 38.406 11.359 1 92.69 215 LEU A C 1
ATOM 1689 O O . LEU A 1 215 ? -11.203 38.656 12.461 1 92.69 215 LEU A O 1
ATOM 1693 N N . HIS A 1 216 ? -11.352 38.438 10.211 1 91.5 216 HIS A N 1
ATOM 1694 C CA . HIS A 1 216 ? -12.773 38.781 10.203 1 91.5 216 HIS A CA 1
ATOM 1695 C C . HIS A 1 216 ? -13.586 37.781 11.016 1 91.5 216 HIS A C 1
ATOM 1697 O O . HIS A 1 216 ? -14.477 38.156 11.773 1 91.5 216 HIS A O 1
ATOM 1703 N N . SER A 1 217 ? -13.273 36.562 10.844 1 89.56 217 SER A N 1
ATOM 1704 C CA . SER A 1 217 ? -13.969 35.5 11.555 1 89.56 217 SER A CA 1
ATOM 1705 C C . SER A 1 217 ? -13.703 35.562 13.055 1 89.56 217 SER A C 1
ATOM 1707 O O . SER A 1 217 ? -14.602 35.312 13.859 1 89.56 217 SER A O 1
ATOM 1709 N N . LEU A 1 218 ? -12.523 35.969 13.414 1 89.06 218 LEU A N 1
ATOM 1710 C CA . LEU A 1 218 ? -12.117 36 14.812 1 89.06 218 LEU A CA 1
ATOM 1711 C C . LEU A 1 218 ? -12.75 37.188 15.523 1 89.06 218 LEU A C 1
ATOM 1713 O O . LEU A 1 218 ? -13.086 37.125 16.703 1 89.06 218 LEU A O 1
ATOM 1717 N N . ILE A 1 219 ? -12.922 38.281 14.797 1 85.25 219 ILE A N 1
ATOM 1718 C CA . ILE A 1 219 ? -13.461 39.5 15.383 1 85.25 219 ILE A CA 1
ATOM 1719 C C . ILE A 1 219 ? -14.984 39.406 15.492 1 85.25 219 ILE A C 1
ATOM 1721 O O . ILE A 1 219 ? -15.57 39.875 16.469 1 85.25 219 ILE A O 1
ATOM 1725 N N . LEU A 1 220 ? -15.586 38.844 14.484 1 76 220 LEU A N 1
ATOM 1726 C CA . LEU A 1 220 ? -17.031 38.688 14.516 1 76 220 LEU A CA 1
ATOM 1727 C C . LEU A 1 220 ? -17.484 37.906 15.742 1 76 220 LEU A C 1
ATOM 1729 O O . LEU A 1 220 ? -18.531 38.219 16.328 1 76 220 LEU A O 1
ATOM 1733 N N . TYR A 1 221 ? -16.797 37.062 16.188 1 65.31 221 TYR A N 1
ATOM 1734 C CA . TYR A 1 221 ? -17.172 36.281 17.344 1 65.31 221 TYR A CA 1
ATOM 1735 C C . TYR A 1 221 ? -16.984 37.062 18.625 1 65.31 221 TYR A C 1
ATOM 1737 O O . TYR A 1 221 ? -17.656 36.812 19.641 1 65.31 221 TYR A O 1
ATOM 1745 N N . TYR A 1 222 ? -15.984 37.969 18.734 1 57.5 222 TYR A N 1
ATOM 1746 C CA . TYR A 1 222 ? -15.789 38.812 19.906 1 57.5 222 TYR A CA 1
ATOM 1747 C C . TYR A 1 222 ? -16.984 39.719 20.109 1 57.5 222 TYR A C 1
ATOM 1749 O O . TYR A 1 222 ? -17.281 40.125 21.25 1 57.5 222 TYR A O 1
ATOM 1757 N N . GLU A 1 223 ? -17.578 40.156 19.031 1 49.59 223 GLU A N 1
ATOM 1758 C CA . GLU A 1 223 ? -18.672 41.125 19.188 1 49.59 223 GLU A CA 1
ATOM 1759 C C . GLU A 1 223 ? -19.953 40.469 19.656 1 49.59 223 GLU A C 1
ATOM 1761 O O . GLU A 1 223 ? -20.875 41.125 20.109 1 49.59 223 GLU A O 1
ATOM 1766 N N . TYR A 1 224 ? -20.141 39.156 19.516 1 43.44 224 TYR A N 1
ATOM 1767 C CA . TYR A 1 224 ? -21.328 38.625 20.141 1 43.44 224 TYR A CA 1
ATOM 1768 C C . TYR A 1 224 ? -21 37.906 21.453 1 43.44 224 TYR A C 1
ATOM 1770 O O . TYR A 1 224 ? -19.938 37.281 21.562 1 43.44 224 TYR A O 1
ATOM 1778 N N . MET B 1 1 ? 42.875 -23.062 36.625 1 20.62 1 MET B N 1
ATOM 1779 C CA . MET B 1 1 ? 42.375 -21.734 36.906 1 20.62 1 MET B CA 1
ATOM 1780 C C . MET B 1 1 ? 41.688 -21.125 35.688 1 20.62 1 MET B C 1
ATOM 1782 O O . MET B 1 1 ? 42.312 -20.406 34.906 1 20.62 1 MET B O 1
ATOM 1786 N N . ARG B 1 2 ? 41.031 -21.891 34.844 1 23.53 2 ARG B N 1
ATOM 1787 C CA . ARG B 1 2 ? 40.688 -21.812 33.438 1 23.53 2 ARG B CA 1
ATOM 1788 C C . ARG B 1 2 ? 39.75 -20.656 33.156 1 23.53 2 ARG B C 1
ATOM 1790 O O . ARG B 1 2 ? 38.844 -20.375 33.938 1 23.53 2 ARG B O 1
ATOM 1797 N N . ALA B 1 3 ? 40.125 -19.719 32.188 1 24.61 3 ALA B N 1
ATOM 1798 C CA . ALA B 1 3 ? 39.812 -18.391 31.672 1 24.61 3 ALA B CA 1
ATOM 1799 C C . ALA B 1 3 ? 38.344 -18.328 31.203 1 24.61 3 ALA B C 1
ATOM 1801 O O . ALA B 1 3 ? 37.969 -19.062 30.297 1 24.61 3 ALA B O 1
ATOM 1802 N N . GLU B 1 4 ? 37.312 -18.141 31.984 1 23.61 4 GLU B N 1
ATOM 1803 C CA . GLU B 1 4 ? 35.844 -18.156 31.859 1 23.61 4 GLU B CA 1
ATOM 1804 C C . GLU B 1 4 ? 35.344 -17.062 30.922 1 23.61 4 GLU B C 1
ATOM 1806 O O . GLU B 1 4 ? 35.438 -15.883 31.25 1 23.61 4 GLU B O 1
ATOM 1811 N N . HIS B 1 5 ? 35.875 -17.094 29.641 1 22.08 5 HIS B N 1
ATOM 1812 C CA . HIS B 1 5 ? 35.625 -16.094 28.609 1 22.08 5 HIS B CA 1
ATOM 1813 C C . HIS B 1 5 ? 34.156 -15.781 28.484 1 22.08 5 HIS B C 1
ATOM 1815 O O . HIS B 1 5 ? 33.344 -16.672 28.266 1 22.08 5 HIS B O 1
ATOM 1821 N N . LYS B 1 6 ? 33.688 -14.859 29.234 1 24.47 6 LYS B N 1
ATOM 1822 C CA . LYS B 1 6 ? 32.375 -14.258 29.422 1 24.47 6 LYS B CA 1
ATOM 1823 C C . LYS B 1 6 ? 31.75 -13.867 28.094 1 24.47 6 LYS B C 1
ATOM 1825 O O . LYS B 1 6 ? 32.281 -13.031 27.359 1 24.47 6 LYS B O 1
ATOM 1830 N N . MET B 1 7 ? 31.047 -14.719 27.422 1 23.03 7 MET B N 1
ATOM 1831 C CA . MET B 1 7 ? 30.406 -14.703 26.109 1 23.03 7 MET B CA 1
ATOM 1832 C C . MET B 1 7 ? 29.484 -13.492 25.969 1 23.03 7 MET B C 1
ATOM 1834 O O . MET B 1 7 ? 28.562 -13.32 26.75 1 23.03 7 MET B O 1
ATOM 1838 N N . VAL B 1 8 ? 30 -12.359 25.641 1 25.06 8 VAL B N 1
ATOM 1839 C CA . VAL B 1 8 ? 29.344 -11.07 25.453 1 25.06 8 VAL B CA 1
ATOM 1840 C C . VAL B 1 8 ? 28.062 -11.258 24.641 1 25.06 8 VAL B C 1
ATOM 1842 O O . VAL B 1 8 ? 28.078 -11.898 23.578 1 25.06 8 VAL B O 1
ATOM 1845 N N . LYS B 1 9 ? 26.75 -10.992 25.219 1 28.14 9 LYS B N 1
ATOM 1846 C CA . LYS B 1 9 ? 25.359 -11.203 24.812 1 28.14 9 LYS B CA 1
ATOM 1847 C C . LYS B 1 9 ? 25.047 -10.414 23.531 1 28.14 9 LYS B C 1
ATOM 1849 O O . LYS B 1 9 ? 25.297 -9.211 23.469 1 28.14 9 LYS B O 1
ATOM 1854 N N . PRO B 1 10 ? 24.969 -10.992 22.391 1 28.48 10 PRO B N 1
ATOM 1855 C CA . PRO B 1 10 ? 24.828 -10.273 21.125 1 28.48 10 PRO B CA 1
ATOM 1856 C C . PRO B 1 10 ? 23.719 -9.227 21.156 1 28.48 10 PRO B C 1
ATOM 1858 O O . PRO B 1 10 ? 22.75 -9.367 21.891 1 28.48 10 PRO B O 1
ATOM 1861 N N . ALA B 1 11 ? 23.828 -8.07 20.812 1 29.53 11 ALA B N 1
ATOM 1862 C CA . ALA B 1 11 ? 23.016 -6.859 20.844 1 29.53 11 ALA B CA 1
ATOM 1863 C C . ALA B 1 11 ? 21.578 -7.156 20.453 1 29.53 11 ALA B C 1
ATOM 1865 O O . ALA B 1 11 ? 21.328 -7.918 19.516 1 29.53 11 ALA B O 1
ATOM 1866 N N . LYS B 1 12 ? 20.266 -6.785 21.109 1 31.64 12 LYS B N 1
ATOM 1867 C CA . LYS B 1 12 ? 18.828 -6.992 21.266 1 31.64 12 LYS B CA 1
ATOM 1868 C C . LYS B 1 12 ? 18.094 -6.793 19.953 1 31.64 12 LYS B C 1
ATOM 1870 O O . LYS B 1 12 ? 18.047 -5.684 19.406 1 31.64 12 LYS B O 1
ATOM 1875 N N . HIS B 1 13 ? 17.828 -7.547 18.734 1 35.62 13 HIS B N 1
ATOM 1876 C CA . HIS B 1 13 ? 17.25 -7.926 17.453 1 35.62 13 HIS B CA 1
ATOM 1877 C C . HIS B 1 13 ? 15.789 -7.516 17.359 1 35.62 13 HIS B C 1
ATOM 1879 O O . HIS B 1 13 ? 15.094 -7.895 16.406 1 35.62 13 HIS B O 1
ATOM 1885 N N . GLY B 1 14 ? 14.883 -7.168 18.281 1 36.28 14 GLY B N 1
ATOM 1886 C CA . GLY B 1 14 ? 13.461 -7.008 18.562 1 36.28 14 GLY B CA 1
ATOM 1887 C C . GLY B 1 14 ? 12.812 -5.93 17.703 1 36.28 14 GLY B C 1
ATOM 1888 O O . GLY B 1 14 ? 11.625 -6.02 17.391 1 36.28 14 GLY B O 1
ATOM 1889 N N . ASP B 1 15 ? 13.172 -4.73 17.562 1 41.72 15 ASP B N 1
ATOM 1890 C CA . ASP B 1 15 ? 12.516 -3.479 17.203 1 41.72 15 ASP B CA 1
ATOM 1891 C C . ASP B 1 15 ? 12.273 -3.406 15.688 1 41.72 15 ASP B C 1
ATOM 1893 O O . ASP B 1 15 ? 11.359 -2.713 15.234 1 41.72 15 ASP B O 1
ATOM 1897 N N . CYS B 1 16 ? 13.133 -3.99 14.828 1 42.25 16 CYS B N 1
ATOM 1898 C CA . CYS B 1 16 ? 13.141 -3.85 13.375 1 42.25 16 CYS B CA 1
ATOM 1899 C C . CYS B 1 16 ? 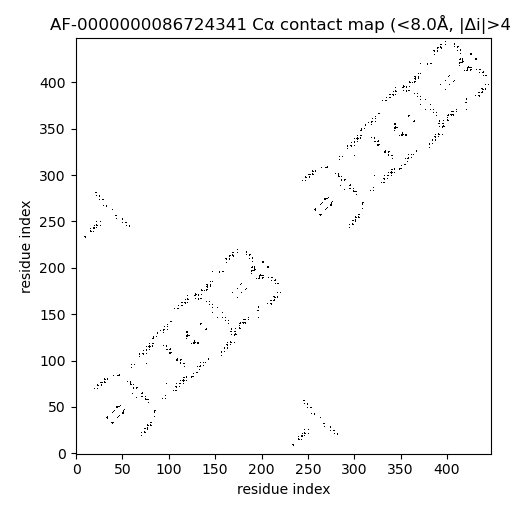12.086 -4.746 12.734 1 42.25 16 CYS B C 1
ATOM 1901 O O . CYS B 1 16 ? 11.555 -4.422 11.672 1 42.25 16 CYS B O 1
ATOM 1903 N N . GLU B 1 17 ? 12.023 -6.031 13.211 1 46.12 17 GLU B N 1
ATOM 1904 C CA . GLU B 1 17 ? 11.211 -7.07 12.594 1 46.12 17 GLU B CA 1
ATOM 1905 C C . GLU B 1 17 ? 9.758 -6.629 12.477 1 46.12 17 GLU B C 1
ATOM 1907 O O . GLU B 1 17 ? 9.078 -6.953 11.492 1 46.12 17 GLU B O 1
ATOM 1912 N N . PHE B 1 18 ? 9.273 -6.113 13.734 1 49.25 18 PHE B N 1
ATOM 1913 C CA . PHE B 1 18 ? 7.91 -5.605 13.734 1 49.25 18 PHE B CA 1
ATOM 1914 C C . PHE B 1 18 ? 7.719 -4.57 12.633 1 49.25 18 PHE B C 1
ATOM 1916 O O . PHE B 1 18 ? 6.621 -4.438 12.078 1 49.25 18 PHE B O 1
ATOM 1923 N N . CYS B 1 19 ? 8.961 -4.336 12.07 1 63.41 19 CYS B N 1
ATOM 1924 C CA . CYS B 1 19 ? 8.922 -3.037 11.406 1 63.41 19 CYS B CA 1
ATOM 1925 C C . CYS B 1 19 ? 8.562 -3.186 9.93 1 63.41 19 CYS B C 1
ATOM 1927 O O . CYS B 1 19 ? 7.801 -2.383 9.391 1 63.41 19 CYS B O 1
ATOM 1929 N N . LEU B 1 20 ? 8.805 -4.508 9.422 1 79.56 20 LEU B N 1
ATOM 1930 C CA . LEU B 1 20 ? 8.531 -4.598 7.988 1 79.56 20 LEU B CA 1
ATOM 1931 C C . LEU B 1 20 ? 7.234 -5.355 7.73 1 79.56 20 LEU B C 1
ATOM 1933 O O . LEU B 1 20 ? 6.602 -5.172 6.688 1 79.56 20 LEU B O 1
ATOM 1937 N N . GLN B 1 21 ? 6.852 -6.16 8.688 1 87.31 21 GLN B N 1
ATOM 1938 C CA . GLN B 1 21 ? 5.723 -7.059 8.477 1 87.31 21 GLN B CA 1
ATOM 1939 C C . GLN B 1 21 ? 4.43 -6.273 8.258 1 87.31 21 GLN B C 1
ATOM 1941 O O . GLN B 1 21 ? 3.664 -6.57 7.34 1 87.31 21 GLN B O 1
ATOM 1946 N N . LEU B 1 22 ? 4.293 -5.258 9 1 87.75 22 LEU B N 1
ATOM 1947 C CA . LEU B 1 22 ? 3.02 -4.547 8.945 1 87.75 22 LEU B CA 1
ATOM 1948 C C . LEU B 1 22 ? 2.863 -3.812 7.613 1 87.75 22 LEU B C 1
ATOM 1950 O O . LEU B 1 22 ? 1.834 -3.938 6.949 1 87.75 22 LEU B O 1
ATOM 1954 N N . PRO B 1 23 ? 3.867 -3.119 7.203 1 91.75 23 PRO B N 1
ATOM 1955 C CA . PRO B 1 23 ? 3.713 -2.463 5.902 1 91.75 23 PRO B CA 1
ATOM 1956 C C . PRO B 1 23 ? 3.545 -3.455 4.754 1 91.75 23 PRO B C 1
ATOM 1958 O O . PRO B 1 23 ? 2.791 -3.197 3.814 1 91.75 23 PRO B O 1
ATOM 1961 N N . LEU B 1 24 ? 4.191 -4.551 4.832 1 93.94 24 LEU B N 1
ATOM 1962 C CA . LEU B 1 24 ? 4.051 -5.559 3.783 1 93.94 24 LEU B CA 1
ATOM 1963 C C . LEU B 1 24 ? 2.662 -6.188 3.816 1 93.94 24 LEU B C 1
ATOM 1965 O O . LEU B 1 24 ? 2.109 -6.539 2.771 1 93.94 24 LEU B O 1
ATOM 1969 N N . MET B 1 25 ? 2.162 -6.367 4.977 1 94 25 MET B N 1
ATOM 1970 C CA . MET B 1 25 ? 0.796 -6.871 5.098 1 94 25 MET B CA 1
ATOM 1971 C C . MET B 1 25 ? -0.2 -5.902 4.477 1 94 25 MET B C 1
ATOM 1973 O O . MET B 1 25 ? -1.162 -6.32 3.83 1 94 25 MET B O 1
ATOM 1977 N N . ALA B 1 26 ? 0.048 -4.633 4.723 1 93.88 26 ALA B N 1
ATOM 1978 C CA . ALA B 1 26 ? -0.805 -3.611 4.117 1 93.88 26 ALA B CA 1
ATOM 1979 C C . ALA B 1 26 ? -0.744 -3.676 2.596 1 93.88 26 ALA B C 1
ATOM 1981 O O . ALA B 1 26 ? -1.776 -3.611 1.923 1 93.88 26 ALA B O 1
ATOM 1982 N N . LEU B 1 27 ? 0.453 -3.812 2.1 1 95.06 27 LEU B N 1
ATOM 1983 C CA . LEU B 1 27 ? 0.618 -3.906 0.653 1 95.06 27 LEU B CA 1
ATOM 1984 C C . LEU B 1 27 ? -0.068 -5.152 0.107 1 95.06 27 LEU B C 1
ATOM 1986 O O . LEU B 1 27 ? -0.682 -5.113 -0.961 1 95.06 27 LEU B O 1
ATOM 1990 N N . MET B 1 28 ? 0.041 -6.215 0.845 1 97.25 28 MET B N 1
ATOM 1991 C CA . MET B 1 28 ? -0.598 -7.461 0.429 1 97.25 28 MET B CA 1
ATOM 1992 C C . MET B 1 28 ? -2.111 -7.297 0.354 1 97.25 28 MET B C 1
ATOM 1994 O O . MET B 1 28 ? -2.746 -7.77 -0.591 1 97.25 28 MET B O 1
ATOM 1998 N N . GLU B 1 29 ? -2.678 -6.602 1.293 1 95.25 29 GLU B N 1
ATOM 1999 C CA . GLU B 1 29 ? -4.117 -6.371 1.286 1 95.25 29 GLU B CA 1
ATOM 2000 C C . GLU B 1 29 ? -4.531 -5.5 0.103 1 95.25 29 GLU B C 1
ATOM 2002 O O . GLU B 1 29 ? -5.559 -5.75 -0.53 1 95.25 29 GLU B O 1
ATOM 2007 N N . ILE B 1 30 ? -3.756 -4.523 -0.195 1 96.25 30 ILE B N 1
ATOM 2008 C CA . ILE B 1 30 ? -4.062 -3.617 -1.298 1 96.25 30 ILE B CA 1
ATOM 2009 C C . ILE B 1 30 ? -3.955 -4.367 -2.625 1 96.25 30 ILE B C 1
ATOM 2011 O O . ILE B 1 30 ? -4.812 -4.219 -3.5 1 96.25 3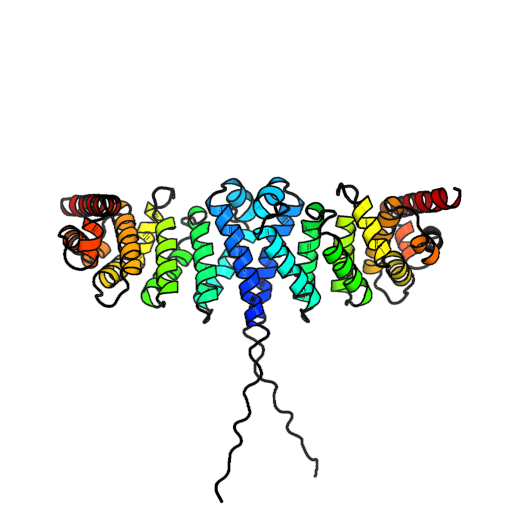0 ILE B O 1
ATOM 2015 N N . THR B 1 31 ? -2.943 -5.176 -2.781 1 97.62 31 THR B N 1
ATOM 2016 C CA . THR B 1 31 ? -2.775 -5.934 -4.016 1 97.62 31 THR B CA 1
ATOM 2017 C C . THR B 1 31 ? -3.85 -7.008 -4.145 1 97.62 31 THR B C 1
ATOM 2019 O O . THR B 1 31 ? -4.266 -7.348 -5.254 1 97.62 31 THR B O 1
ATOM 2022 N N . ALA B 1 32 ? -4.305 -7.562 -3.018 1 97.38 32 ALA B N 1
ATOM 2023 C CA . ALA B 1 32 ? -5.41 -8.516 -3.049 1 97.38 32 ALA B CA 1
ATOM 2024 C C . ALA B 1 32 ? -6.672 -7.875 -3.621 1 97.38 32 ALA B C 1
ATOM 2026 O O . ALA B 1 32 ? -7.402 -8.508 -4.387 1 97.38 32 ALA B O 1
ATOM 2027 N N . LEU B 1 33 ? -6.879 -6.641 -3.264 1 95.31 33 LEU B N 1
ATOM 2028 C CA . LEU B 1 33 ? -8 -5.906 -3.826 1 95.31 33 LEU B CA 1
ATOM 2029 C C . LEU B 1 33 ? -7.801 -5.66 -5.316 1 95.31 33 LEU B C 1
ATOM 2031 O O . LEU B 1 33 ? -8.742 -5.777 -6.105 1 95.31 33 LEU B O 1
ATOM 2035 N N . ALA B 1 34 ? -6.609 -5.332 -5.688 1 96.31 34 ALA B N 1
ATOM 2036 C CA . ALA B 1 34 ? -6.293 -5.02 -7.078 1 96.31 34 ALA B CA 1
ATOM 2037 C C . ALA B 1 34 ? -6.516 -6.234 -7.977 1 96.31 34 ALA B C 1
ATOM 2039 O O . ALA B 1 34 ? -6.824 -6.086 -9.164 1 96.31 34 ALA B O 1
ATOM 2040 N N . GLU B 1 35 ? -6.363 -7.445 -7.414 1 96.94 35 GLU B N 1
ATOM 2041 C CA . GLU B 1 35 ? -6.562 -8.664 -8.195 1 96.94 35 GLU B CA 1
ATOM 2042 C C . GLU B 1 35 ? -7.953 -8.711 -8.812 1 96.94 35 GLU B C 1
ATOM 2044 O O . GLU B 1 35 ? -8.133 -9.211 -9.922 1 96.94 35 GLU B O 1
ATOM 2049 N N . HIS B 1 36 ? -8.922 -8.086 -8.117 1 95 36 HIS B N 1
ATOM 2050 C CA . HIS B 1 36 ? -10.297 -8.188 -8.578 1 95 36 HIS B CA 1
ATOM 2051 C C . HIS B 1 36 ? -10.82 -6.844 -9.07 1 95 36 HIS B C 1
ATOM 2053 O O . HIS B 1 36 ? -11.992 -6.715 -9.43 1 95 36 HIS B O 1
ATOM 2059 N N . SER B 1 37 ? -9.984 -5.836 -9.086 1 93.88 37 SER B N 1
ATOM 2060 C CA . SER B 1 37 ? -10.406 -4.504 -9.516 1 93.88 37 SER B CA 1
ATOM 2061 C C . SER B 1 37 ? -9.523 -3.975 -10.633 1 93.88 37 SER B C 1
ATOM 2063 O O . SER B 1 37 ? -8.406 -3.52 -10.383 1 93.88 37 SER B O 1
ATOM 2065 N N . ILE B 1 38 ? -10.172 -3.941 -11.836 1 93.75 38 ILE B N 1
ATOM 2066 C CA . ILE B 1 38 ? -9.43 -3.424 -12.977 1 93.75 38 ILE B CA 1
ATOM 2067 C C . ILE B 1 38 ? -9.094 -1.949 -12.758 1 93.75 38 ILE B C 1
ATOM 2069 O O . ILE B 1 38 ? -8.031 -1.479 -13.164 1 93.75 38 ILE B O 1
ATOM 2073 N N . HIS B 1 39 ? -9.891 -1.23 -12.078 1 93.19 39 HIS B N 1
ATOM 2074 C CA . HIS B 1 39 ? -9.688 0.187 -11.797 1 93.19 39 HIS B CA 1
ATOM 2075 C C . HIS B 1 39 ? -8.484 0.401 -10.883 1 93.19 39 HIS B C 1
ATOM 2077 O O . HIS B 1 39 ? -7.672 1.295 -11.125 1 93.19 39 HIS B O 1
ATOM 2083 N N . LEU B 1 40 ? -8.367 -0.432 -9.898 1 93.69 40 LEU B N 1
ATOM 2084 C CA . LEU B 1 40 ? -7.234 -0.325 -8.984 1 93.69 40 LEU B CA 1
ATOM 2085 C C . LEU B 1 40 ? -5.926 -0.65 -9.695 1 93.69 40 LEU B C 1
ATOM 2087 O O . LEU B 1 40 ? -4.906 0.005 -9.453 1 93.69 40 LEU B O 1
ATOM 2091 N N . ARG B 1 41 ? -5.961 -1.646 -10.57 1 95.19 41 ARG B N 1
ATOM 2092 C CA . ARG B 1 41 ? -4.758 -1.969 -11.328 1 95.19 41 ARG B CA 1
ATOM 2093 C C . ARG B 1 41 ? -4.348 -0.808 -12.227 1 95.19 41 ARG B C 1
ATOM 2095 O O . ARG B 1 41 ? -3.166 -0.476 -12.32 1 95.19 41 ARG B O 1
ATOM 2102 N N . ARG B 1 42 ? -5.332 -0.12 -12.758 1 93.75 42 ARG B N 1
ATOM 2103 C CA . ARG B 1 42 ? -5.055 0.964 -13.695 1 93.75 42 ARG B CA 1
ATOM 2104 C C . ARG B 1 42 ? -4.613 2.225 -12.953 1 93.75 42 ARG B C 1
ATOM 2106 O O . ARG B 1 42 ? -3.799 2.996 -13.469 1 93.75 42 ARG B O 1
ATOM 2113 N N . GLU B 1 43 ? -5.074 2.381 -11.773 1 92.19 43 GLU B N 1
ATOM 2114 C CA . GLU B 1 43 ? -4.824 3.625 -11.055 1 92.19 43 GLU B CA 1
ATOM 2115 C C . GLU B 1 43 ? -3.562 3.521 -10.195 1 92.19 43 GLU B C 1
ATOM 2117 O O . GLU B 1 43 ? -2.795 4.48 -10.094 1 92.19 43 GLU B O 1
ATOM 2122 N N . VAL B 1 44 ? -3.354 2.385 -9.617 1 94.06 44 VAL B N 1
ATOM 2123 C CA . VAL B 1 44 ? -2.281 2.266 -8.633 1 94.06 44 VAL B CA 1
ATOM 2124 C C . VAL B 1 44 ? -1.115 1.483 -9.234 1 94.06 44 VAL B C 1
ATOM 2126 O O . VAL B 1 44 ? 0.049 1.784 -8.961 1 94.06 44 VAL B O 1
ATOM 2129 N N . PHE B 1 45 ? -1.404 0.479 -10.047 1 95.81 45 PHE B N 1
ATOM 2130 C CA . PHE B 1 45 ? -0.377 -0.427 -10.539 1 95.81 45 PHE B CA 1
ATOM 2131 C C . PHE B 1 45 ? -0.303 -0.377 -12.062 1 95.81 45 PHE B C 1
ATOM 2133 O O . PHE B 1 45 ? -0.111 -1.405 -12.719 1 95.81 45 PHE B O 1
ATOM 2140 N N . LYS B 1 46 ? -0.535 0.786 -12.492 1 90.69 46 LYS B N 1
ATOM 2141 C CA . LYS B 1 46 ? -0.483 0.966 -13.938 1 90.69 46 LYS B CA 1
ATOM 2142 C C . LYS B 1 46 ? 0.863 0.519 -14.5 1 90.69 46 LYS B C 1
ATOM 2144 O O . LYS B 1 46 ? 1.915 0.874 -13.969 1 90.69 46 LYS B O 1
ATOM 2149 N N . THR B 1 47 ? 0.699 -0.277 -15.562 1 84.12 47 THR B N 1
ATOM 2150 C CA . THR B 1 47 ? 1.909 -0.757 -16.219 1 84.12 47 THR B CA 1
ATOM 2151 C C . THR B 1 47 ? 2.77 0.411 -16.688 1 84.12 47 THR B C 1
ATOM 2153 O O . THR B 1 47 ? 2.273 1.331 -17.344 1 84.12 47 THR B O 1
ATOM 2156 N N . GLY B 1 48 ? 4.016 0.402 -16.219 1 84.75 48 GLY B N 1
ATOM 2157 C CA . GLY B 1 48 ? 4.934 1.438 -16.656 1 84.75 48 GLY B CA 1
ATOM 2158 C C . GLY B 1 48 ? 5.035 2.6 -15.688 1 84.75 48 GLY B C 1
ATOM 2159 O O . GLY B 1 48 ? 5.914 3.453 -15.828 1 84.75 48 GLY B O 1
ATOM 2160 N N . SER B 1 49 ? 4.156 2.734 -14.75 1 90.12 49 SER B N 1
ATOM 2161 C CA . SER B 1 49 ? 4.246 3.812 -13.773 1 90.12 49 SER B CA 1
ATOM 2162 C C . SER B 1 49 ? 5.402 3.59 -12.805 1 90.12 49 SER B C 1
ATOM 2164 O O . SER B 1 49 ? 5.773 2.447 -12.523 1 90.12 49 SER B O 1
ATOM 2166 N N . GLN B 1 50 ? 5.953 4.695 -12.391 1 88.94 50 GLN B N 1
ATOM 2167 C CA . GLN B 1 50 ? 7.062 4.605 -11.438 1 88.94 50 GLN B CA 1
ATOM 2168 C C . GLN B 1 50 ? 6.609 3.977 -10.125 1 88.94 50 GLN B C 1
ATOM 2170 O O . GLN B 1 50 ? 7.34 3.188 -9.523 1 88.94 50 GLN B O 1
ATOM 2175 N N . GLU B 1 51 ? 5.414 4.297 -9.664 1 87.25 51 GLU B N 1
ATOM 2176 C CA . GLU B 1 51 ? 4.863 3.756 -8.422 1 87.25 51 GLU B CA 1
ATOM 2177 C C . GLU B 1 51 ? 4.773 2.232 -8.477 1 87.25 51 GLU B C 1
ATOM 2179 O O . GLU B 1 51 ? 5.172 1.548 -7.531 1 87.25 51 GLU B O 1
ATOM 2184 N N . SER B 1 52 ? 4.254 1.847 -9.594 1 93.31 52 SER B N 1
ATOM 2185 C CA . SER B 1 52 ? 4.113 0.405 -9.766 1 93.31 52 SER B CA 1
ATOM 2186 C C . SER B 1 52 ? 5.473 -0.283 -9.812 1 93.31 52 SER B C 1
ATOM 2188 O O . SER B 1 52 ? 5.664 -1.333 -9.195 1 93.31 52 SER B O 1
ATOM 2190 N N . LYS B 1 53 ? 6.363 0.289 -10.453 1 92.88 53 LYS B N 1
ATOM 2191 C CA . LYS B 1 53 ? 7.711 -0.267 -10.555 1 92.88 53 LYS B CA 1
ATOM 2192 C C . LYS B 1 53 ? 8.383 -0.34 -9.188 1 92.88 53 LYS B C 1
ATOM 2194 O O . LYS B 1 53 ? 9.039 -1.33 -8.867 1 92.88 53 LYS B O 1
ATOM 2199 N N . ASP B 1 54 ? 8.234 0.701 -8.477 1 91 54 ASP B N 1
ATOM 2200 C CA . ASP B 1 54 ? 8.836 0.766 -7.152 1 91 54 ASP B CA 1
ATOM 2201 C C . ASP B 1 54 ? 8.273 -0.323 -6.238 1 91 54 ASP B C 1
ATOM 2203 O O . ASP B 1 54 ? 9.023 -0.958 -5.492 1 91 54 ASP B O 1
ATOM 2207 N N . ILE B 1 55 ? 7.039 -0.527 -6.285 1 94.44 55 ILE B N 1
ATOM 2208 C CA . ILE B 1 55 ? 6.383 -1.515 -5.438 1 94.44 55 ILE B CA 1
ATOM 2209 C C . ILE B 1 55 ? 6.84 -2.918 -5.824 1 94.44 55 ILE B C 1
ATOM 2211 O O . ILE B 1 55 ? 7.191 -3.725 -4.961 1 94.44 55 ILE B O 1
ATOM 2215 N N . VAL B 1 56 ? 6.859 -3.16 -7.121 1 96 56 VAL B N 1
ATOM 2216 C CA . VAL B 1 56 ? 7.27 -4.477 -7.605 1 96 56 VAL B CA 1
ATOM 2217 C C . VAL B 1 56 ? 8.719 -4.742 -7.215 1 96 56 VAL B C 1
ATOM 2219 O O . VAL B 1 56 ? 9.055 -5.836 -6.754 1 96 56 VAL B O 1
ATOM 2222 N N . GLU B 1 57 ? 9.523 -3.734 -7.414 1 93.81 57 GLU B N 1
ATOM 2223 C CA . GLU B 1 57 ? 10.93 -3.879 -7.062 1 93.81 57 GLU B CA 1
ATOM 2224 C C . GLU B 1 57 ? 11.094 -4.184 -5.574 1 93.81 57 GLU B C 1
ATOM 2226 O O . GLU B 1 57 ? 11.93 -5.004 -5.195 1 93.81 57 GLU B O 1
ATOM 2231 N N . LEU B 1 58 ? 10.383 -3.48 -4.742 1 92.75 58 LEU B N 1
ATOM 2232 C CA . LEU B 1 58 ? 10.398 -3.736 -3.307 1 92.75 58 LEU B CA 1
ATOM 2233 C C . LEU B 1 58 ? 10.031 -5.188 -3.008 1 92.75 58 LEU B C 1
ATOM 2235 O O . LEU B 1 58 ? 10.727 -5.859 -2.24 1 92.75 58 LEU B O 1
ATOM 2239 N N . LEU B 1 59 ? 9 -5.676 -3.633 1 96.19 59 LEU B N 1
ATOM 2240 C CA . LEU B 1 59 ? 8.523 -7.031 -3.383 1 96.19 59 LEU B CA 1
ATOM 2241 C C . LEU B 1 59 ? 9.539 -8.062 -3.848 1 96.19 59 LEU B C 1
ATOM 2243 O O . LEU B 1 59 ? 9.805 -9.047 -3.146 1 96.19 59 LEU B O 1
ATOM 2247 N N . LEU B 1 60 ? 10.094 -7.793 -5.016 1 96.62 60 LEU B N 1
ATOM 2248 C CA . LEU B 1 60 ? 11.094 -8.711 -5.535 1 96.62 60 LEU B CA 1
ATOM 2249 C C . LEU B 1 60 ? 12.32 -8.75 -4.633 1 96.62 60 LEU B C 1
ATOM 2251 O O . LEU B 1 60 ? 12.906 -9.812 -4.414 1 96.62 60 LEU B O 1
ATOM 2255 N N . ARG B 1 61 ? 12.688 -7.645 -4.129 1 93.38 61 ARG B N 1
ATOM 2256 C CA . ARG B 1 61 ? 13.828 -7.578 -3.221 1 93.38 61 ARG B CA 1
ATOM 2257 C C . ARG B 1 61 ? 13.57 -8.375 -1.948 1 93.38 61 ARG B C 1
ATOM 2259 O O . ARG B 1 61 ? 14.453 -9.07 -1.451 1 93.38 61 ARG B O 1
ATOM 2266 N N . VAL B 1 62 ? 12.391 -8.234 -1.394 1 93.06 62 VAL B N 1
ATOM 2267 C CA . VAL B 1 62 ? 12.023 -8.977 -0.191 1 93.06 62 VAL B CA 1
ATOM 2268 C C . VAL B 1 62 ? 12.102 -10.477 -0.463 1 93.06 62 VAL B C 1
ATOM 2270 O O . VAL B 1 62 ? 12.641 -11.234 0.346 1 93.06 62 VAL B O 1
ATOM 2273 N N . ILE B 1 63 ? 11.641 -10.898 -1.6 1 95.81 63 ILE B N 1
ATOM 2274 C CA . ILE B 1 63 ? 11.641 -12.312 -1.945 1 95.81 63 ILE B CA 1
ATOM 2275 C C . ILE B 1 63 ? 13.078 -12.812 -2.078 1 95.81 63 ILE B C 1
ATOM 2277 O O . ILE B 1 63 ? 13.406 -13.906 -1.605 1 95.81 63 ILE B O 1
ATOM 2281 N N . LYS B 1 64 ? 13.859 -12 -2.658 1 94 64 LYS B N 1
ATOM 2282 C CA . LYS B 1 64 ? 15.227 -12.414 -2.965 1 94 64 LYS B CA 1
ATOM 2283 C C . LYS B 1 64 ? 16.109 -12.367 -1.721 1 94 64 LYS B C 1
ATOM 2285 O O . LYS B 1 64 ? 16.922 -13.266 -1.492 1 94 64 LYS B O 1
ATOM 2290 N N . GLU B 1 65 ? 15.914 -11.367 -0.904 1 90.12 65 GLU B N 1
ATOM 2291 C CA . GLU B 1 65 ? 16.938 -11.062 0.086 1 90.12 65 GLU B CA 1
ATOM 2292 C C . GLU B 1 65 ? 16.469 -11.406 1.495 1 90.12 65 GLU B C 1
ATOM 2294 O O . GLU B 1 65 ? 17.281 -11.562 2.406 1 90.12 65 GLU B O 1
ATOM 2299 N N . SER B 1 66 ? 15.211 -11.492 1.668 1 88.06 66 SER B N 1
ATOM 2300 C CA . SER B 1 66 ? 14.734 -11.695 3.033 1 88.06 66 SER B CA 1
ATOM 2301 C C . SER B 1 66 ? 14.992 -13.125 3.5 1 88.06 66 SER B C 1
ATOM 2303 O O . SER B 1 66 ? 14.812 -14.07 2.736 1 88.06 66 SER B O 1
ATOM 2305 N N . GLU B 1 67 ? 15.398 -13.242 4.738 1 86.44 67 GLU B N 1
ATOM 2306 C CA . GLU B 1 67 ? 15.539 -14.555 5.359 1 86.44 67 GLU B CA 1
ATOM 2307 C C . GLU B 1 67 ? 14.297 -14.922 6.164 1 86.44 67 GLU B C 1
ATOM 2309 O O . GLU B 1 67 ? 14.164 -16.047 6.637 1 86.44 67 GLU B O 1
ATOM 2314 N N . ASP B 1 68 ? 13.469 -13.977 6.34 1 87.25 68 ASP B N 1
ATOM 2315 C CA . ASP B 1 68 ? 12.219 -14.203 7.051 1 87.25 68 ASP B CA 1
ATOM 2316 C C . ASP B 1 68 ? 11.156 -14.789 6.117 1 87.25 68 ASP B C 1
ATOM 2318 O O . ASP B 1 68 ? 10.656 -14.102 5.227 1 87.25 68 ASP B O 1
ATOM 2322 N N . TYR B 1 69 ? 10.727 -15.984 6.367 1 90.38 69 TYR B N 1
ATOM 2323 C CA . TYR B 1 69 ? 9.805 -16.688 5.48 1 90.38 69 TYR B CA 1
ATOM 2324 C C . TYR B 1 69 ? 8.453 -15.984 5.422 1 90.38 69 TYR B C 1
ATOM 2326 O O . TYR B 1 69 ? 7.789 -15.992 4.383 1 90.38 69 TYR B O 1
ATOM 2334 N N . MET B 1 70 ? 8.062 -15.414 6.508 1 91.31 70 MET B N 1
ATOM 2335 C CA . MET B 1 70 ? 6.773 -14.734 6.527 1 91.31 70 MET B CA 1
ATOM 2336 C C . MET B 1 70 ? 6.781 -13.531 5.594 1 91.31 70 MET B C 1
ATOM 2338 O O . MET B 1 70 ? 5.793 -13.273 4.898 1 91.31 70 MET B O 1
ATOM 2342 N N . LEU B 1 71 ? 7.863 -12.781 5.645 1 92.81 71 LEU B N 1
ATOM 2343 C CA . LEU B 1 71 ? 7.98 -11.625 4.754 1 92.81 71 LEU B CA 1
ATOM 2344 C C . LEU B 1 71 ? 7.996 -12.062 3.295 1 92.81 71 LEU B C 1
ATOM 2346 O O . LEU B 1 71 ? 7.375 -11.422 2.443 1 92.81 71 LEU B O 1
ATOM 2350 N N . LYS B 1 72 ? 8.664 -13.156 3.016 1 94.56 72 LYS B N 1
ATOM 2351 C CA . LYS B 1 72 ? 8.695 -13.695 1.657 1 94.56 72 LYS B CA 1
ATOM 2352 C C . LYS B 1 72 ? 7.301 -14.109 1.196 1 94.56 72 LYS B C 1
ATOM 2354 O O . LYS B 1 72 ? 6.922 -13.852 0.052 1 94.56 72 LYS B O 1
ATOM 2359 N N . VAL B 1 73 ? 6.609 -14.727 2.104 1 97.12 73 VAL B N 1
ATOM 2360 C CA . VAL B 1 73 ? 5.258 -15.188 1.796 1 97.12 73 VAL B CA 1
ATOM 2361 C C . VAL B 1 73 ? 4.375 -13.992 1.442 1 97.12 73 VAL B C 1
ATOM 2363 O O . VAL B 1 73 ? 3.645 -14.023 0.449 1 97.12 73 VAL B O 1
ATOM 2366 N N . LEU B 1 74 ? 4.484 -12.938 2.209 1 96.19 74 LEU B N 1
ATOM 2367 C C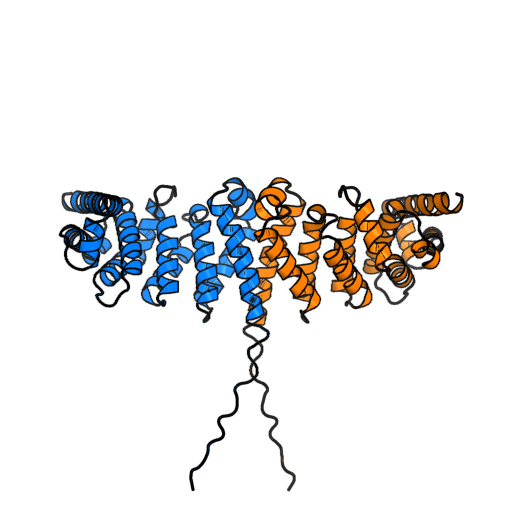A . LEU B 1 74 ? 3.686 -11.742 1.967 1 96.19 74 LEU B CA 1
ATOM 2368 C C . LEU B 1 74 ? 4.027 -11.125 0.615 1 96.19 74 LEU B C 1
ATOM 2370 O O . LEU B 1 74 ? 3.131 -10.742 -0.142 1 96.19 74 LEU B O 1
ATOM 2374 N N . ALA B 1 75 ? 5.242 -11.078 0.338 1 97.25 75 ALA B N 1
ATOM 2375 C CA . ALA B 1 75 ? 5.691 -10.492 -0.92 1 97.25 75 ALA B CA 1
ATOM 2376 C C . ALA B 1 75 ? 5.262 -11.344 -2.111 1 97.25 75 ALA B C 1
ATOM 2378 O O . ALA B 1 75 ? 4.797 -10.82 -3.125 1 97.25 75 ALA B O 1
ATOM 2379 N N . ILE B 1 76 ? 5.336 -12.625 -2 1 98.62 76 ILE B N 1
ATOM 2380 C CA . ILE B 1 76 ? 4.965 -13.539 -3.076 1 98.62 76 ILE B CA 1
ATOM 2381 C C . ILE B 1 76 ? 3.461 -13.461 -3.324 1 98.62 76 ILE B C 1
ATOM 2383 O O . ILE B 1 76 ? 3.016 -13.422 -4.473 1 98.62 76 ILE B O 1
ATOM 2387 N N . LYS B 1 77 ? 2.713 -13.453 -2.23 1 98.62 77 LYS B N 1
ATOM 2388 C CA . LYS B 1 77 ? 1.27 -13.289 -2.375 1 98.62 77 LYS B CA 1
ATOM 2389 C C . LYS B 1 77 ? 0.936 -12.016 -3.152 1 98.62 77 LYS B C 1
ATOM 2391 O O . LYS B 1 77 ? 0.095 -12.039 -4.055 1 98.62 77 LYS B O 1
ATOM 2396 N N . SER B 1 78 ? 1.614 -10.992 -2.793 1 98.56 78 SER B N 1
ATOM 2397 C CA . SER B 1 78 ? 1.365 -9.711 -3.438 1 98.56 78 SER B CA 1
ATOM 2398 C C . SER B 1 78 ? 1.685 -9.766 -4.93 1 98.56 78 SER B C 1
ATOM 2400 O O . SER B 1 78 ? 0.92 -9.266 -5.754 1 98.56 78 SER B O 1
ATOM 2402 N N . ILE B 1 79 ? 2.777 -10.406 -5.254 1 98.62 79 ILE B N 1
ATOM 2403 C CA . ILE B 1 79 ? 3.158 -10.555 -6.652 1 98.62 79 ILE B CA 1
ATOM 2404 C C . ILE B 1 79 ? 2.109 -11.391 -7.387 1 98.62 79 ILE B C 1
ATOM 2406 O O . ILE B 1 79 ? 1.732 -11.07 -8.516 1 98.62 79 ILE B O 1
ATOM 2410 N N . GLY B 1 80 ? 1.643 -12.383 -6.746 1 98.62 80 GLY B N 1
ATOM 2411 C CA . GLY B 1 80 ? 0.601 -13.195 -7.344 1 98.62 80 GLY B CA 1
ATOM 2412 C C . GLY B 1 80 ? -0.679 -12.43 -7.617 1 98.62 80 GLY B C 1
ATOM 2413 O O . GLY B 1 80 ? -1.294 -12.594 -8.672 1 98.62 80 GLY B O 1
ATOM 2414 N N . PHE B 1 81 ? -1.015 -11.602 -6.727 1 98.31 81 PHE B N 1
ATOM 2415 C CA . PHE B 1 81 ? -2.227 -10.805 -6.887 1 98.31 81 PHE B CA 1
ATOM 2416 C C . PHE B 1 81 ? -2.084 -9.828 -8.047 1 98.31 81 PHE B C 1
ATOM 2418 O O . PHE B 1 81 ? -3.082 -9.391 -8.625 1 98.31 81 PHE B O 1
ATOM 2425 N N . LEU B 1 82 ? -0.838 -9.602 -8.391 1 97.75 82 LEU B N 1
ATOM 2426 C CA . LEU B 1 82 ? -0.575 -8.633 -9.453 1 97.75 82 LEU B CA 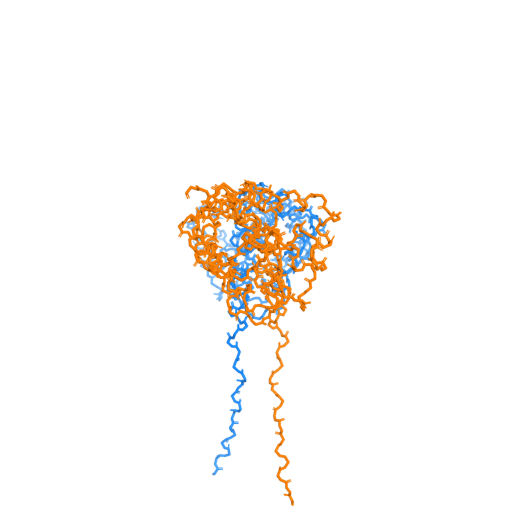1
ATOM 2427 C C . LEU B 1 82 ? -0.177 -9.336 -10.742 1 97.75 82 LEU B C 1
ATOM 2429 O O . LEU B 1 82 ? 0.375 -8.711 -11.656 1 97.75 82 LEU B O 1
ATOM 2433 N N . ALA B 1 83 ? -0.448 -10.578 -10.859 1 98 83 ALA B N 1
ATOM 2434 C CA . ALA B 1 83 ? 0.014 -11.398 -11.977 1 98 83 ALA B CA 1
ATOM 2435 C C . ALA B 1 83 ? -0.439 -10.805 -13.312 1 98 83 ALA B C 1
ATOM 2437 O O . ALA B 1 83 ? 0.277 -10.891 -14.312 1 98 83 ALA B O 1
ATOM 2438 N N . ARG B 1 84 ? -1.544 -10.117 -13.336 1 95.94 84 ARG B N 1
ATOM 2439 C CA . ARG B 1 84 ? -2.166 -9.664 -14.578 1 95.94 84 ARG B CA 1
ATOM 2440 C C . ARG B 1 84 ? -1.544 -8.359 -15.055 1 95.94 84 ARG B C 1
ATOM 2442 O O . ARG B 1 84 ? -1.8 -7.914 -16.172 1 95.94 84 ARG B O 1
ATOM 2449 N N . ILE B 1 85 ? -0.725 -7.73 -14.219 1 96.31 85 ILE B N 1
ATOM 2450 C CA . ILE B 1 85 ? -0.168 -6.453 -14.648 1 96.31 85 ILE B CA 1
ATOM 2451 C C . ILE B 1 85 ? 1.157 -6.68 -15.367 1 96.31 85 ILE B C 1
ATOM 2453 O O . ILE B 1 85 ? 1.692 -5.766 -16 1 96.31 85 ILE B O 1
ATOM 2457 N N . PHE B 1 86 ? 1.701 -7.867 -15.281 1 96.81 86 PHE B N 1
ATOM 2458 C CA . PHE B 1 86 ? 3.02 -8.125 -15.852 1 96.81 86 PHE B CA 1
ATOM 2459 C C . PHE B 1 86 ? 2.916 -8.438 -17.344 1 96.81 86 PHE B C 1
ATOM 2461 O O . PHE B 1 86 ? 2.082 -9.242 -17.75 1 96.81 86 PHE B O 1
ATOM 2468 N N . ARG B 1 87 ? 3.799 -7.742 -18.047 1 95.19 87 ARG B N 1
ATOM 2469 C CA . ARG B 1 87 ? 3.838 -7.883 -19.484 1 95.19 87 ARG B CA 1
ATOM 2470 C C . ARG B 1 87 ? 5.094 -8.625 -19.938 1 95.19 87 ARG B C 1
ATOM 2472 O O . ARG B 1 87 ? 5.93 -8.992 -19.109 1 95.19 87 ARG B O 1
ATOM 2479 N N . LYS B 1 88 ? 5.168 -8.805 -21.203 1 92.62 88 LYS B N 1
ATOM 2480 C CA . LYS B 1 88 ? 6.297 -9.531 -21.781 1 92.62 88 LYS B CA 1
ATOM 2481 C C . LYS B 1 88 ? 7.617 -8.828 -21.469 1 92.62 88 LYS B C 1
ATOM 2483 O O . LYS B 1 88 ? 8.648 -9.484 -21.312 1 92.62 88 LYS B O 1
ATOM 2488 N N . SER B 1 89 ? 7.531 -7.57 -21.234 1 90 89 SER B N 1
ATOM 2489 C CA . SER B 1 89 ? 8.727 -6.758 -21.062 1 90 89 SER B CA 1
ATOM 2490 C C . SER B 1 89 ? 9.297 -6.898 -19.656 1 90 89 SER B C 1
ATOM 2492 O O . SER B 1 89 ? 10.484 -6.648 -19.438 1 90 89 SER B O 1
ATOM 2494 N N . ASN B 1 90 ? 8.5 -7.348 -18.703 1 90.06 90 ASN B N 1
ATOM 2495 C CA . ASN B 1 90 ? 9.031 -7.305 -17.344 1 90.06 90 ASN B CA 1
ATOM 2496 C C . ASN B 1 90 ? 8.688 -8.57 -16.562 1 90.06 90 ASN B C 1
ATOM 2498 O O . ASN B 1 90 ? 9 -8.68 -15.375 1 90.06 90 ASN B O 1
ATOM 2502 N N . HIS B 1 91 ? 8.039 -9.539 -17.219 1 94.25 91 HIS B N 1
ATOM 2503 C CA . HIS B 1 91 ? 7.605 -10.719 -16.484 1 94.25 91 HIS B CA 1
ATOM 2504 C C . HIS B 1 91 ? 8.766 -11.672 -16.234 1 94.25 91 HIS B C 1
ATOM 2506 O O . HIS B 1 91 ? 8.664 -12.578 -15.406 1 94.25 91 HIS B O 1
ATOM 2512 N N . HIS B 1 92 ? 9.875 -11.555 -16.969 1 95.62 92 HIS B N 1
ATOM 2513 C CA . HIS B 1 92 ? 10.992 -12.492 -16.891 1 95.62 92 HIS B CA 1
ATOM 2514 C C . HIS B 1 92 ? 11.555 -12.562 -15.477 1 95.62 92 HIS B C 1
ATOM 2516 O O . HIS B 1 92 ? 11.742 -13.648 -14.93 1 95.62 92 HIS B O 1
ATOM 2522 N N . ARG B 1 93 ? 11.805 -11.414 -14.953 1 95.88 93 ARG B N 1
ATOM 2523 C CA . ARG B 1 93 ? 12.422 -11.359 -13.633 1 95.88 93 ARG B CA 1
ATOM 2524 C C . ARG B 1 93 ? 11.5 -11.938 -12.562 1 95.88 93 ARG B C 1
ATOM 2526 O O . ARG B 1 93 ? 11.945 -12.664 -11.672 1 95.88 93 ARG B O 1
ATOM 2533 N N . VAL B 1 94 ? 10.281 -11.602 -12.656 1 97.88 94 VAL B N 1
ATOM 2534 C CA . VAL B 1 94 ? 9.297 -12.008 -11.656 1 97.88 94 VAL B CA 1
ATOM 2535 C C . VAL B 1 94 ? 9.109 -13.523 -11.711 1 97.88 94 VAL B C 1
ATOM 2537 O O . VAL B 1 94 ? 9.156 -14.195 -10.68 1 97.88 94 VAL B O 1
ATOM 2540 N N . ILE B 1 95 ? 8.961 -14.055 -12.875 1 98.38 95 ILE B N 1
ATOM 2541 C CA . ILE B 1 95 ? 8.711 -15.484 -13.055 1 98.38 95 ILE B CA 1
ATOM 2542 C C . ILE B 1 95 ? 9.961 -16.281 -12.664 1 98.38 95 ILE B C 1
ATOM 2544 O O . ILE B 1 95 ? 9.859 -17.297 -11.984 1 98.38 95 ILE B O 1
ATOM 2548 N N . SER B 1 96 ? 11.102 -15.758 -13.078 1 98.19 96 SER B N 1
ATOM 2549 C CA . SER B 1 96 ? 12.352 -16.406 -12.719 1 98.19 96 SER B CA 1
ATOM 2550 C C . SER B 1 96 ? 12.5 -16.531 -11.203 1 98.19 96 SER B C 1
ATOM 2552 O O . SER B 1 96 ? 12.859 -17.594 -10.688 1 98.19 96 SER B O 1
ATOM 2554 N N . LEU B 1 97 ? 12.188 -15.477 -10.555 1 97.94 97 LEU B N 1
ATOM 2555 C CA . LEU B 1 97 ? 12.336 -15.438 -9.102 1 97.94 97 LEU B CA 1
ATOM 2556 C C . LEU B 1 97 ? 11.328 -16.375 -8.43 1 97.94 97 LEU B C 1
ATOM 2558 O O . LEU B 1 97 ? 11.664 -17.078 -7.477 1 97.94 97 LEU B O 1
ATOM 2562 N N . LEU B 1 98 ? 10.086 -16.375 -8.914 1 98.38 98 LEU B N 1
ATOM 2563 C CA . LEU B 1 98 ? 9.07 -17.25 -8.344 1 98.38 98 LEU B CA 1
ATOM 2564 C C . LEU B 1 98 ? 9.445 -18.719 -8.555 1 98.38 98 LEU B C 1
ATOM 2566 O O . LEU B 1 98 ? 9.312 -19.531 -7.641 1 98.38 98 LEU B O 1
ATOM 2570 N N . VAL B 1 99 ? 9.938 -19.031 -9.727 1 98.31 99 VAL B N 1
ATOM 2571 C CA . VAL B 1 99 ? 10.336 -20.406 -10.031 1 98.31 99 VAL B CA 1
ATOM 2572 C C . VAL B 1 99 ? 11.508 -20.812 -9.141 1 98.31 99 VAL B C 1
ATOM 2574 O O . VAL B 1 99 ? 11.562 -21.953 -8.672 1 98.31 99 VAL B O 1
ATOM 2577 N N . SER B 1 100 ? 12.414 -19.891 -8.906 1 97.31 100 SER B N 1
ATOM 2578 C CA . SER B 1 100 ? 13.547 -20.188 -8.039 1 97.31 100 SER B CA 1
ATOM 2579 C C . SER B 1 100 ? 13.086 -20.531 -6.625 1 97.31 100 SER B C 1
ATOM 2581 O O . SER B 1 100 ? 13.719 -21.344 -5.938 1 97.31 100 SER B O 1
ATOM 2583 N N . GLN B 1 101 ? 11.953 -19.938 -6.18 1 97.06 101 GLN B N 1
ATOM 2584 C CA . GLN B 1 101 ? 11.414 -20.234 -4.852 1 97.06 101 GLN B CA 1
ATOM 2585 C C . GLN B 1 101 ? 10.852 -21.641 -4.789 1 97.06 101 GLN B C 1
ATOM 2587 O O . GLN B 1 101 ? 10.82 -22.266 -3.723 1 97.06 101 GLN B O 1
ATOM 2592 N N . LEU B 1 102 ? 10.43 -22.188 -5.926 1 96.62 102 LEU B N 1
ATOM 2593 C CA . LEU B 1 102 ? 9.945 -23.578 -5.969 1 96.62 102 LEU B CA 1
ATOM 2594 C C . LEU B 1 102 ? 11.078 -24.547 -5.668 1 96.62 102 LEU B C 1
ATOM 2596 O O . LEU B 1 102 ? 10.852 -25.578 -5.016 1 96.62 102 LEU B O 1
ATOM 2600 N N . GLU B 1 103 ? 12.195 -24.203 -6.102 1 91.69 103 GLU B N 1
ATOM 2601 C CA . GLU B 1 103 ? 13.344 -25.094 -6.016 1 91.69 103 GLU B CA 1
ATOM 2602 C C . GLU B 1 103 ? 14 -25.031 -4.641 1 91.69 103 GLU B C 1
ATOM 2604 O O . GLU B 1 103 ? 14.453 -26.031 -4.105 1 91.69 103 GLU B O 1
ATOM 2609 N N . ASN B 1 104 ? 14.008 -23.859 -4.066 1 88.62 104 ASN B N 1
ATOM 2610 C CA . ASN B 1 104 ? 14.883 -23.625 -2.916 1 88.62 104 ASN B CA 1
ATOM 2611 C C . ASN B 1 104 ? 14.078 -23.234 -1.677 1 88.62 104 ASN B C 1
ATOM 2613 O O . ASN B 1 104 ? 14.641 -23.141 -0.582 1 88.62 104 ASN B O 1
ATOM 2617 N N . GLY B 1 105 ? 12.805 -23.078 -1.793 1 86.56 105 GLY B N 1
ATOM 2618 C CA . GLY B 1 105 ? 12.023 -22.562 -0.686 1 86.56 105 GLY B CA 1
ATOM 2619 C C . GLY B 1 105 ? 11.578 -23.625 0.293 1 86.56 105 GLY B C 1
ATOM 2620 O O . GLY B 1 105 ? 11.875 -24.812 0.103 1 86.56 105 GLY B O 1
ATOM 2621 N N . CYS B 1 106 ? 11.055 -23.109 1.34 1 87.88 106 CYS B N 1
ATOM 2622 C CA . CYS B 1 106 ? 10.43 -24 2.312 1 87.88 106 CYS B CA 1
ATOM 2623 C C . CYS B 1 106 ? 8.953 -24.219 1.979 1 87.88 106 CYS B C 1
ATOM 2625 O O . CYS B 1 106 ? 8.445 -23.656 1.006 1 87.88 106 CYS B O 1
ATOM 2627 N N . GLY B 1 107 ? 8.281 -25.016 2.816 1 88.56 107 GLY B N 1
ATOM 2628 C CA . GLY B 1 107 ? 6.945 -25.469 2.455 1 88.56 107 GLY B CA 1
ATOM 2629 C C . GLY B 1 107 ? 5.98 -24.328 2.178 1 88.56 107 GLY B C 1
ATOM 2630 O O . GLY B 1 107 ? 5.387 -24.266 1.1 1 88.56 107 GLY B O 1
ATOM 2631 N N . GLU B 1 108 ? 5.887 -23.359 3.025 1 93.81 108 GLU B N 1
ATOM 2632 C CA . GLU B 1 108 ? 4.898 -22.297 2.826 1 93.81 108 GLU B CA 1
ATOM 2633 C C . GLU B 1 108 ? 5.297 -21.375 1.678 1 93.81 108 GLU B C 1
ATOM 2635 O O . GLU B 1 108 ? 4.441 -20.891 0.93 1 93.81 108 GLU B O 1
ATOM 2640 N N . VAL B 1 109 ? 6.555 -21.125 1.553 1 96.94 109 VAL B N 1
ATOM 2641 C CA . VAL B 1 109 ? 7.066 -20.266 0.482 1 96.94 109 VAL B CA 1
ATOM 2642 C C . VAL B 1 109 ? 6.824 -20.938 -0.869 1 96.94 109 VAL B C 1
ATOM 2644 O O . VAL B 1 109 ? 6.379 -20.297 -1.819 1 96.94 109 VAL B O 1
ATOM 2647 N N . VAL B 1 110 ? 7.059 -22.219 -0.925 1 97.44 110 VAL B N 1
ATOM 2648 C CA . VAL B 1 110 ? 6.852 -22.984 -2.152 1 97.44 110 VAL B CA 1
ATOM 2649 C C . VAL B 1 110 ? 5.367 -22.984 -2.514 1 97.44 110 VAL B C 1
ATOM 2651 O O . VAL B 1 110 ? 5.004 -22.797 -3.674 1 97.44 110 VAL B O 1
ATOM 2654 N N . LYS B 1 111 ? 4.578 -23.188 -1.53 1 97.62 111 LYS B N 1
ATOM 2655 C CA . LYS B 1 111 ? 3.139 -23.203 -1.76 1 97.62 111 LYS B CA 1
ATOM 2656 C C . LYS B 1 111 ? 2.66 -21.891 -2.359 1 97.62 111 LYS B C 1
ATOM 2658 O O . LYS B 1 111 ? 1.922 -21.875 -3.346 1 97.62 111 LYS B O 1
ATOM 2663 N N . GLU B 1 112 ? 3.133 -20.797 -1.725 1 98.12 112 GLU B N 1
ATOM 2664 C CA . GLU B 1 112 ? 2.689 -19.484 -2.207 1 98.12 112 GLU B CA 1
ATOM 2665 C C . GLU B 1 112 ? 3.25 -19.188 -3.594 1 98.12 112 GLU B C 1
ATOM 2667 O O . GLU B 1 112 ? 2.592 -18.547 -4.41 1 98.12 112 GLU B O 1
ATOM 2672 N N . ALA B 1 113 ? 4.422 -19.641 -3.85 1 98.5 113 ALA B N 1
ATOM 2673 C CA . ALA B 1 113 ? 4.988 -19.484 -5.188 1 98.5 113 ALA B CA 1
ATOM 2674 C C . ALA B 1 113 ? 4.168 -20.25 -6.227 1 98.5 113 ALA B C 1
ATOM 2676 O O . ALA B 1 113 ? 3.916 -19.734 -7.32 1 98.5 113 ALA B O 1
ATOM 2677 N N . LEU B 1 114 ? 3.725 -21.438 -5.883 1 98.5 114 LEU B N 1
ATOM 2678 C CA . LEU B 1 114 ? 2.875 -22.219 -6.77 1 98.5 114 LEU B CA 1
ATOM 2679 C C . LEU B 1 114 ? 1.57 -21.484 -7.062 1 98.5 114 LEU B C 1
ATOM 2681 O O . LEU B 1 114 ? 1.162 -21.375 -8.219 1 98.5 114 LEU B O 1
ATOM 2685 N N . VAL B 1 115 ? 1.029 -20.984 -6.035 1 98.25 115 VAL B N 1
ATOM 2686 C CA . VAL B 1 115 ? -0.245 -20.297 -6.168 1 98.25 115 VAL B CA 1
ATOM 2687 C C . VAL B 1 115 ? -0.062 -19.047 -7.031 1 98.25 115 VAL B C 1
ATOM 2689 O O . VAL B 1 115 ? -0.904 -18.734 -7.879 1 98.25 115 VAL B O 1
ATOM 2692 N N . ALA B 1 116 ? 1 -18.328 -6.797 1 98.69 116 ALA B N 1
ATOM 2693 C CA . ALA B 1 116 ? 1.284 -17.125 -7.586 1 98.69 116 ALA B CA 1
ATOM 2694 C C . ALA B 1 116 ? 1.462 -17.469 -9.062 1 98.69 116 ALA B C 1
ATOM 2696 O O . ALA B 1 116 ? 0.869 -16.828 -9.93 1 98.69 116 ALA B O 1
ATOM 2697 N N . LEU B 1 117 ? 2.189 -18.484 -9.344 1 98.69 117 LEU B N 1
ATOM 2698 C CA . LEU B 1 117 ? 2.459 -18.875 -10.719 1 98.69 117 LEU B CA 1
ATOM 2699 C C . LEU B 1 117 ? 1.196 -19.406 -11.391 1 98.69 117 LEU B C 1
ATOM 2701 O O . LEU B 1 117 ? 1.021 -19.25 -12.602 1 98.69 117 LEU B O 1
ATOM 2705 N N . GLU B 1 118 ? 0.343 -20 -10.633 1 97.94 118 GLU B N 1
ATOM 2706 C CA . GLU B 1 118 ? -0.956 -20.406 -11.164 1 97.94 118 GLU B CA 1
ATOM 2707 C C . GLU B 1 118 ? -1.723 -19.203 -11.711 1 97.94 118 GLU B C 1
ATOM 2709 O O . GLU B 1 118 ? -2.367 -19.297 -12.758 1 97.94 118 GLU B O 1
ATOM 2714 N N . LYS B 1 119 ? -1.622 -18.125 -11.07 1 97.88 119 LYS B N 1
ATOM 2715 C CA . LYS B 1 119 ? -2.326 -16.922 -11.492 1 97.88 119 LYS B CA 1
ATOM 2716 C C . LYS B 1 119 ? -1.718 -16.344 -12.766 1 97.88 119 LYS B C 1
ATOM 2718 O O . LYS B 1 119 ? -2.42 -15.719 -13.57 1 97.88 119 LYS B O 1
ATOM 2723 N N . PHE B 1 120 ? -0.469 -16.562 -12.969 1 98.25 120 PHE B N 1
ATOM 2724 C CA . PHE B 1 120 ? 0.201 -16.141 -14.195 1 98.25 120 PHE B CA 1
ATOM 2725 C C . PHE B 1 120 ? -0.233 -17.016 -15.375 1 98.25 120 PHE B C 1
ATOM 2727 O O . PHE B 1 120 ? -0.259 -16.562 -16.516 1 98.25 120 PHE B O 1
ATOM 2734 N N . SER B 1 121 ? -0.611 -18.234 -15.102 1 96.88 121 SER B N 1
ATOM 2735 C CA . SER B 1 121 ? -0.803 -19.203 -16.172 1 96.88 121 SER B CA 1
ATOM 2736 C C . SER B 1 121 ? -2.279 -19.547 -16.344 1 96.88 121 SER B C 1
ATOM 2738 O O . SER B 1 121 ? -2.631 -20.375 -17.188 1 96.88 121 SER B O 1
ATOM 2740 N N . CYS B 1 122 ? -3.113 -18.891 -15.625 1 92.56 122 CYS B N 1
ATOM 2741 C CA . CYS B 1 122 ? -4.531 -19.234 -15.703 1 92.56 122 CYS B CA 1
ATOM 2742 C C . CYS B 1 122 ? -5.184 -18.562 -16.906 1 92.56 122 CYS B C 1
ATOM 2744 O O . CYS B 1 122 ? -4.629 -17.609 -17.469 1 92.56 122 CYS B O 1
ATOM 2746 N N . ASP B 1 123 ? -6.426 -18.969 -17.172 1 91.94 123 ASP B N 1
ATOM 2747 C CA . ASP B 1 123 ? -7.145 -18.516 -18.359 1 91.94 123 ASP B CA 1
ATOM 2748 C C . ASP B 1 123 ? -7.539 -17.047 -18.234 1 91.94 123 ASP B C 1
ATOM 2750 O O . ASP B 1 123 ? -7.684 -16.344 -19.25 1 91.94 123 ASP B O 1
ATOM 2754 N N . GLU B 1 124 ? -7.621 -16.625 -17.094 1 92.19 124 GLU B N 1
ATOM 2755 C CA . GLU B 1 124 ? -8.047 -15.25 -16.859 1 92.19 124 GLU B CA 1
ATOM 2756 C C . GLU B 1 124 ? -6.945 -14.266 -17.234 1 92.19 124 GLU B C 1
ATOM 2758 O O . GLU B 1 124 ? -7.207 -13.07 -17.406 1 92.19 124 GLU B O 1
ATOM 2763 N N . ASN B 1 125 ? -5.77 -14.773 -17.281 1 95.5 125 ASN B N 1
ATOM 2764 C CA . ASN B 1 125 ? -4.645 -13.938 -17.688 1 95.5 125 ASN B CA 1
ATOM 2765 C C . ASN B 1 125 ? -4.406 -13.992 -19.188 1 95.5 125 ASN B C 1
ATOM 2767 O O . ASN B 1 125 ? -4.09 -15.055 -19.734 1 95.5 125 ASN B O 1
ATOM 2771 N N . TYR B 1 126 ? -4.531 -12.875 -19.875 1 94.19 126 TYR B N 1
ATOM 2772 C CA . TYR B 1 126 ? -4.453 -12.828 -21.328 1 94.19 126 TYR B CA 1
ATOM 2773 C C . TYR B 1 126 ? -3.053 -13.18 -21.812 1 94.19 126 TYR B C 1
ATOM 2775 O O . TYR B 1 126 ? -2.861 -13.523 -22.984 1 94.19 126 TYR B O 1
ATOM 2783 N N . LEU B 1 127 ? -2.053 -13.172 -20.984 1 96.5 127 LEU B N 1
ATOM 2784 C CA . LEU B 1 127 ? -0.682 -13.5 -21.359 1 96.5 127 LEU B CA 1
ATOM 2785 C C . LEU B 1 127 ? -0.269 -14.852 -20.781 1 96.5 127 LEU B C 1
ATOM 2787 O O . LEU B 1 127 ? 0.92 -15.109 -20.578 1 96.5 127 LEU B O 1
ATOM 2791 N N . CYS B 1 128 ? -1.244 -15.672 -20.453 1 96.81 128 CYS B N 1
ATOM 2792 C CA . CYS B 1 128 ? -0.985 -16.953 -19.812 1 96.81 128 CYS B CA 1
ATOM 2793 C C . CYS B 1 128 ? -0.045 -17.812 -20.656 1 96.81 128 CYS B C 1
ATOM 2795 O O . CYS B 1 128 ? 0.804 -18.516 -20.109 1 96.81 128 CYS B O 1
ATOM 2797 N N . LYS B 1 129 ? -0.232 -17.719 -21.969 1 96.19 129 LYS B N 1
ATOM 2798 C CA . LYS B 1 129 ? 0.643 -18.5 -22.844 1 96.19 129 LYS B CA 1
ATOM 2799 C C . LYS B 1 129 ? 2.094 -18.047 -22.703 1 96.19 129 LYS B C 1
ATOM 2801 O O . LYS B 1 129 ? 2.994 -18.875 -22.531 1 96.19 129 LYS B O 1
ATOM 2806 N N . GLU B 1 130 ? 2.357 -16.75 -22.781 1 97 130 GLU B N 1
ATOM 2807 C CA . GLU B 1 130 ? 3.699 -16.188 -22.672 1 97 130 GLU B CA 1
ATOM 2808 C C . GLU B 1 130 ? 4.312 -16.484 -21.312 1 97 130 GLU B C 1
ATOM 2810 O O . GLU B 1 130 ? 5.484 -16.844 -21.219 1 97 130 GLU B O 1
ATOM 2815 N N . HIS B 1 131 ? 3.506 -16.312 -20.281 1 98 131 HIS B N 1
ATOM 2816 C CA . HIS B 1 131 ? 3.986 -16.578 -18.938 1 98 131 HIS B CA 1
ATOM 2817 C C . HIS B 1 131 ? 4.352 -18.047 -18.766 1 98 131 HIS B C 1
ATOM 2819 O O . HIS B 1 131 ? 5.383 -18.375 -18.172 1 98 131 HIS B O 1
ATOM 2825 N N . SER B 1 132 ? 3.502 -18.922 -19.281 1 97.06 132 SER B N 1
ATOM 2826 C CA . SER B 1 132 ? 3.746 -20.359 -19.172 1 97.06 132 SER B CA 1
ATOM 2827 C C . SER B 1 132 ? 5.016 -20.766 -19.906 1 97.06 132 SER B C 1
ATOM 2829 O O . SER B 1 132 ? 5.801 -21.578 -19.406 1 97.06 132 SER B O 1
ATOM 2831 N N . ASN B 1 133 ? 5.18 -20.172 -21.094 1 96.62 133 ASN B N 1
ATOM 2832 C CA . ASN B 1 133 ? 6.398 -20.453 -21.844 1 96.62 133 ASN B CA 1
ATOM 2833 C C . ASN B 1 133 ? 7.645 -20.016 -21.062 1 96.62 133 ASN B C 1
ATOM 2835 O O . ASN B 1 133 ? 8.664 -20.703 -21.094 1 96.62 133 ASN B O 1
ATOM 2839 N N . LYS B 1 134 ? 7.52 -18.922 -20.422 1 97 134 LYS B N 1
ATOM 2840 C CA . LYS B 1 134 ? 8.656 -18.422 -19.641 1 97 134 LYS B CA 1
ATOM 2841 C C . LYS B 1 134 ? 8.953 -19.328 -18.469 1 97 134 LYS B C 1
ATOM 2843 O O . LYS B 1 134 ? 10.117 -19.547 -18.109 1 97 134 LYS B O 1
ATOM 2848 N N . MET B 1 135 ? 7.922 -19.875 -17.828 1 97.75 135 MET B N 1
ATOM 2849 C CA . MET B 1 135 ? 8.109 -20.828 -16.734 1 97.75 135 MET B CA 1
ATOM 2850 C C . MET B 1 135 ? 8.883 -22.047 -17.188 1 97.75 135 MET B C 1
ATOM 2852 O O . MET B 1 135 ? 9.766 -22.531 -16.484 1 97.75 135 MET B O 1
ATOM 2856 N N . ILE B 1 136 ? 8.547 -22.516 -18.391 1 96.56 136 ILE B N 1
ATOM 2857 C CA . ILE B 1 136 ? 9.219 -23.672 -18.953 1 96.56 136 ILE B CA 1
ATOM 2858 C C . ILE B 1 136 ? 10.695 -23.344 -19.188 1 96.56 136 ILE B C 1
ATOM 2860 O O . ILE B 1 136 ? 11.57 -24.172 -18.938 1 96.56 136 ILE B O 1
ATOM 2864 N N . GLU B 1 137 ? 10.914 -22.156 -19.703 1 95.94 137 GLU B N 1
ATOM 2865 C CA . GLU B 1 137 ? 12.281 -21.703 -19.953 1 95.94 137 GLU B CA 1
ATOM 2866 C C . GLU B 1 137 ? 13.109 -21.766 -18.672 1 95.94 137 GLU B C 1
ATOM 2868 O O . GLU B 1 137 ? 14.32 -21.984 -18.719 1 95.94 137 GLU B O 1
ATOM 2873 N N . PHE B 1 138 ? 12.484 -21.594 -17.547 1 96.62 138 PHE B N 1
ATOM 2874 C CA . PHE B 1 138 ? 13.211 -21.578 -16.281 1 96.62 138 PHE B CA 1
ATOM 2875 C C . PHE B 1 138 ? 13.102 -22.922 -15.578 1 96.62 138 PHE B C 1
ATOM 2877 O O . PHE B 1 138 ? 13.242 -23 -14.352 1 96.62 138 PHE B O 1
ATOM 2884 N N . ASN B 1 139 ? 12.773 -23.938 -16.266 1 95.5 139 ASN B N 1
ATOM 2885 C CA . ASN B 1 139 ? 12.828 -25.344 -15.844 1 95.5 139 ASN B CA 1
ATOM 2886 C C . ASN B 1 139 ? 11.703 -25.672 -14.867 1 95.5 139 ASN B C 1
ATOM 2888 O O . ASN B 1 139 ? 11.867 -26.547 -14 1 95.5 139 ASN B O 1
ATOM 2892 N N . ALA B 1 140 ? 10.594 -24.953 -14.977 1 97.25 140 ALA B N 1
ATOM 2893 C CA . ALA B 1 140 ? 9.453 -25.219 -14.102 1 97.25 140 ALA B CA 1
ATOM 2894 C C . ALA B 1 140 ? 8.93 -26.641 -14.297 1 97.25 140 ALA B C 1
ATOM 2896 O O . ALA B 1 140 ? 8.5 -27.281 -13.344 1 97.25 140 ALA B O 1
ATOM 2897 N N . ALA B 1 141 ? 8.977 -27.125 -15.531 1 95.88 141 ALA B N 1
ATOM 2898 C CA . ALA B 1 141 ? 8.461 -28.453 -15.82 1 95.88 141 ALA B CA 1
ATOM 2899 C C . ALA B 1 141 ? 9.188 -29.516 -15 1 95.88 141 ALA B C 1
ATOM 2901 O O . ALA B 1 141 ? 8.555 -30.344 -14.336 1 95.88 141 ALA B O 1
ATOM 2902 N N . GLN B 1 142 ? 10.508 -29.469 -15.023 1 96.44 142 GLN B N 1
ATOM 2903 C CA . GLN B 1 142 ? 11.305 -30.438 -14.281 1 96.44 142 GLN B CA 1
ATOM 2904 C C . GLN B 1 142 ? 11.062 -30.328 -12.781 1 96.44 142 GLN B C 1
ATOM 2906 O O . GLN B 1 142 ? 10.953 -31.344 -12.086 1 96.44 142 GLN B O 1
ATOM 2911 N N . ILE B 1 143 ? 11.031 -29.125 -12.312 1 97.31 143 ILE B N 1
ATOM 2912 C CA . ILE B 1 143 ? 10.82 -28.875 -10.891 1 97.31 143 ILE B CA 1
ATOM 2913 C C . ILE B 1 143 ? 9.477 -29.438 -10.453 1 97.31 143 ILE B C 1
ATOM 2915 O O . ILE B 1 143 ? 9.367 -30.062 -9.398 1 97.31 143 ILE B O 1
ATOM 2919 N N . LEU B 1 144 ? 8.453 -29.25 -11.227 1 97.25 144 LEU B N 1
ATOM 2920 C CA . LEU B 1 144 ? 7.102 -29.672 -10.883 1 97.25 144 LEU B CA 1
ATOM 2921 C C . LEU B 1 144 ? 6.992 -31.188 -10.914 1 97.25 144 LEU B C 1
ATOM 2923 O O . LEU B 1 144 ? 6.367 -31.797 -10.031 1 97.25 144 LEU B O 1
ATOM 2927 N N . VAL B 1 145 ? 7.57 -31.828 -11.914 1 96.44 145 VAL B N 1
ATOM 2928 C CA . VAL B 1 145 ? 7.543 -33.281 -11.992 1 96.44 145 VAL B CA 1
ATOM 2929 C C . VAL B 1 145 ? 8.219 -33.875 -10.758 1 96.44 145 VAL B C 1
ATOM 2931 O O . VAL B 1 145 ? 7.723 -34.844 -10.172 1 96.44 145 VAL B O 1
ATOM 2934 N N . LYS B 1 146 ? 9.344 -33.281 -10.43 1 95.31 146 LYS B N 1
ATOM 2935 C CA . LYS B 1 146 ? 10.047 -33.75 -9.234 1 95.31 146 LYS B CA 1
ATOM 2936 C C . LYS B 1 146 ? 9.18 -33.562 -7.992 1 95.31 146 LYS B C 1
ATOM 2938 O O . LYS B 1 146 ? 9.133 -34.469 -7.137 1 95.31 146 LYS B O 1
ATOM 2943 N N . LEU B 1 147 ? 8.547 -32.438 -7.848 1 95.38 147 LEU B N 1
ATOM 2944 C CA . LEU B 1 147 ? 7.68 -32.156 -6.711 1 95.38 147 LEU B CA 1
ATOM 2945 C C . LEU B 1 147 ? 6.551 -33.188 -6.617 1 95.38 147 LEU B C 1
ATOM 2947 O O . LEU B 1 147 ? 6.223 -33.656 -5.523 1 95.38 147 LEU B O 1
ATOM 2951 N N . LEU B 1 148 ? 5.934 -33.594 -7.738 1 94.81 148 LEU B N 1
ATOM 2952 C CA . LEU B 1 148 ? 4.785 -34.5 -7.773 1 94.81 148 LEU B CA 1
ATOM 2953 C C . LEU B 1 148 ? 5.211 -35.906 -7.48 1 94.81 148 LEU B C 1
ATOM 2955 O O . LEU B 1 148 ? 4.41 -36.719 -6.996 1 94.81 148 LEU B O 1
ATOM 2959 N N . SER B 1 149 ? 6.469 -36.156 -7.723 1 92.38 149 SER B N 1
ATOM 2960 C CA . SER B 1 149 ? 6.969 -37.531 -7.512 1 92.38 149 SER B CA 1
ATOM 2961 C C . SER B 1 149 ? 7.594 -37.688 -6.129 1 92.38 149 SER B C 1
ATOM 2963 O O . SER B 1 149 ? 8 -38.781 -5.738 1 92.38 149 SER B O 1
ATOM 2965 N N . ASP B 1 150 ? 7.715 -36.594 -5.48 1 91.44 150 ASP B N 1
ATOM 2966 C CA . ASP B 1 150 ? 8.336 -36.594 -4.16 1 91.44 150 ASP B CA 1
ATOM 2967 C C . ASP B 1 150 ? 7.367 -37.125 -3.1 1 91.44 150 ASP B C 1
ATOM 2969 O O . ASP B 1 150 ? 6.469 -36.375 -2.668 1 91.44 150 ASP B O 1
ATOM 2973 N N . GLY B 1 151 ? 7.609 -38.312 -2.574 1 87.81 151 GLY B N 1
ATOM 2974 C CA . GLY B 1 151 ? 6.742 -38.969 -1.595 1 87.81 151 GLY B CA 1
ATOM 2975 C C . GLY B 1 151 ? 6.754 -38.25 -0.247 1 87.81 151 GLY B C 1
ATOM 2976 O O . GLY B 1 151 ? 5.852 -38.469 0.569 1 87.81 151 GLY B O 1
ATOM 2977 N N . GLU B 1 152 ? 7.742 -37.438 -0.004 1 89.5 152 GLU B N 1
ATOM 2978 C CA . GLU B 1 152 ? 7.879 -36.75 1.289 1 89.5 152 GLU B CA 1
ATOM 2979 C C . GLU B 1 152 ? 7.152 -35.406 1.297 1 89.5 152 GLU B C 1
ATOM 2981 O O . GLU B 1 152 ? 6.949 -34.812 2.357 1 89.5 152 GLU B O 1
ATOM 2986 N N . SER B 1 153 ? 6.742 -35 0.117 1 91 153 SER B N 1
ATOM 2987 C CA . SER B 1 153 ? 6.09 -33.688 0.012 1 91 153 SER B CA 1
ATOM 2988 C C . SER B 1 153 ? 4.652 -33.75 0.521 1 91 153 SER B C 1
ATOM 2990 O O . SER B 1 153 ? 3.98 -34.781 0.373 1 91 153 SER B O 1
ATOM 2992 N N . GLU B 1 154 ? 4.215 -32.656 1.089 1 92.81 154 GLU B N 1
ATOM 2993 C CA . GLU B 1 154 ? 2.836 -32.562 1.558 1 92.81 154 GLU B CA 1
ATOM 2994 C C . GLU B 1 154 ? 1.851 -32.656 0.396 1 92.81 154 GLU B C 1
ATOM 2996 O O . GLU B 1 154 ? 2.092 -32.094 -0.68 1 92.81 154 GLU B O 1
ATOM 3001 N N . LEU B 1 155 ? 0.798 -33.312 0.625 1 94 155 LEU B N 1
ATOM 3002 C CA . LEU B 1 155 ? -0.211 -33.531 -0.407 1 94 155 LEU B CA 1
ATOM 3003 C C . LEU B 1 155 ? -0.729 -32.188 -0.944 1 94 155 LEU B C 1
ATOM 3005 O O . LEU B 1 155 ? -0.906 -32.031 -2.154 1 94 155 LEU B O 1
ATOM 3009 N N . LYS B 1 156 ? -0.967 -31.297 -0.004 1 94 156 LYS B N 1
ATOM 3010 C CA . LYS B 1 156 ? -1.476 -29.984 -0.4 1 94 156 LYS B CA 1
ATOM 3011 C C . LYS B 1 156 ? -0.534 -29.312 -1.392 1 94 156 LYS B C 1
ATOM 3013 O O . LYS B 1 156 ? -0.984 -28.672 -2.344 1 94 156 LYS B O 1
ATOM 3018 N N . LEU B 1 157 ? 0.683 -29.422 -1.156 1 95.25 157 LEU B N 1
ATOM 3019 C CA . LEU B 1 157 ? 1.701 -28.859 -2.033 1 95.25 157 LEU B CA 1
ATOM 3020 C C . LEU B 1 157 ? 1.682 -29.531 -3.398 1 95.25 157 LEU B C 1
ATOM 3022 O O . LEU B 1 157 ? 1.768 -28.859 -4.43 1 95.25 157 LEU B O 1
ATOM 3026 N N . GLN B 1 158 ? 1.539 -30.766 -3.373 1 95.25 158 GLN B N 1
ATOM 3027 C CA . GLN B 1 158 ? 1.522 -31.531 -4.613 1 95.25 158 GLN B CA 1
ATOM 3028 C C . GLN B 1 158 ? 0.287 -31.203 -5.449 1 95.25 158 GLN B C 1
ATOM 3030 O O . GLN B 1 158 ? 0.345 -31.203 -6.68 1 95.25 158 GLN B O 1
ATOM 3035 N N . VAL B 1 159 ? -0.797 -30.938 -4.734 1 95.94 159 VAL B N 1
ATOM 3036 C CA . VAL B 1 159 ? -2.02 -30.578 -5.445 1 95.94 159 VAL B CA 1
ATOM 3037 C C . VAL B 1 159 ? -1.81 -29.266 -6.199 1 95.94 159 VAL B C 1
ATOM 3039 O O . VAL B 1 159 ? -2.139 -29.156 -7.387 1 95.94 159 VAL B O 1
ATOM 3042 N N . HIS B 1 160 ? -1.255 -28.25 -5.508 1 96.75 160 HIS B N 1
ATOM 3043 C CA . HIS B 1 160 ? -0.958 -26.984 -6.176 1 96.75 160 HIS B CA 1
ATOM 3044 C C . HIS B 1 160 ? 0.034 -27.188 -7.316 1 96.75 160 HIS B C 1
ATOM 3046 O O . HIS B 1 160 ? -0.077 -26.547 -8.359 1 96.75 160 HIS B O 1
ATOM 3052 N N . GLY B 1 161 ? 1.012 -28.062 -7.074 1 97.06 161 GLY B N 1
ATOM 3053 C CA . GLY B 1 161 ? 1.952 -28.391 -8.133 1 97.06 161 GLY B CA 1
ATOM 3054 C C . GLY B 1 161 ? 1.286 -29 -9.352 1 97.06 161 GLY B C 1
ATOM 3055 O O . GLY B 1 161 ? 1.635 -28.672 -10.484 1 97.06 161 GLY B O 1
ATOM 3056 N N . LEU B 1 162 ? 0.372 -29.844 -9.086 1 96.44 162 LEU B N 1
ATOM 3057 C CA . LEU B 1 162 ? -0.354 -30.484 -10.172 1 96.44 162 LEU B CA 1
ATOM 3058 C C . LEU B 1 162 ? -1.164 -29.469 -10.969 1 96.44 162 LEU B C 1
ATOM 3060 O O . LEU B 1 162 ? -1.16 -29.484 -12.195 1 96.44 162 LEU B O 1
ATOM 3064 N N . VAL B 1 163 ? -1.826 -28.594 -10.273 1 96.44 163 VAL B N 1
ATOM 3065 C CA . VAL B 1 163 ? -2.643 -27.578 -10.93 1 96.44 163 VAL B CA 1
ATOM 3066 C C . VAL B 1 163 ? -1.765 -26.703 -11.82 1 96.44 163 VAL B C 1
ATOM 3068 O O . VAL B 1 163 ? -2.098 -26.469 -12.984 1 96.44 163 VAL B O 1
ATOM 3071 N N . LEU B 1 164 ? -0.686 -26.281 -11.305 1 97.81 164 LEU B N 1
ATOM 3072 C CA . LEU B 1 164 ? 0.224 -25.438 -12.078 1 97.81 164 LEU B CA 1
ATOM 3073 C C . LEU B 1 164 ? 0.751 -26.188 -13.297 1 97.81 164 LEU B C 1
ATOM 3075 O O . LEU B 1 164 ? 0.795 -25.641 -14.398 1 97.81 164 LEU B O 1
ATOM 3079 N N . MET B 1 165 ? 1.174 -27.422 -13.078 1 96.19 165 MET B N 1
ATOM 3080 C CA . MET B 1 165 ? 1.684 -28.234 -14.18 1 96.19 165 MET B CA 1
ATOM 3081 C C . MET B 1 165 ? 0.643 -28.375 -15.289 1 96.19 165 MET B C 1
ATOM 3083 O O . MET B 1 165 ? 0.973 -28.266 -16.469 1 96.19 165 MET B O 1
ATOM 3087 N N . CYS B 1 166 ? -0.581 -28.562 -14.898 1 94.5 166 CYS B N 1
ATOM 3088 C CA . CYS B 1 166 ? -1.65 -28.703 -15.883 1 94.5 166 CYS B CA 1
ATOM 3089 C C . CYS B 1 166 ? -1.877 -27.391 -16.641 1 94.5 166 CYS B C 1
ATOM 3091 O O . CYS B 1 166 ? -2.107 -27.406 -17.844 1 94.5 166 CYS B O 1
ATOM 3093 N N . CYS B 1 167 ? -1.824 -26.312 -15.953 1 94.75 167 CYS B N 1
ATOM 3094 C CA . CYS B 1 167 ? -1.985 -25 -16.594 1 94.75 167 CYS B CA 1
ATOM 3095 C C . CYS B 1 167 ? -0.893 -24.766 -17.625 1 94.75 167 CYS B C 1
ATOM 3097 O O . CYS B 1 167 ? -1.181 -24.375 -18.75 1 94.75 167 CYS B O 1
ATOM 3099 N N . ILE B 1 168 ? 0.315 -25.031 -17.219 1 95.44 168 ILE B N 1
ATOM 3100 C CA . ILE B 1 168 ? 1.452 -24.812 -18.109 1 95.44 168 ILE B CA 1
ATOM 3101 C C . ILE B 1 168 ? 1.346 -25.75 -19.312 1 95.44 168 ILE B C 1
ATOM 3103 O O . ILE B 1 168 ? 1.54 -25.312 -20.453 1 95.44 168 ILE B O 1
ATOM 3107 N N . ALA B 1 169 ? 0.969 -26.969 -19.062 1 92.25 169 ALA B N 1
ATOM 3108 C CA . ALA B 1 169 ? 0.874 -27.969 -20.125 1 92.25 169 ALA B CA 1
ATOM 3109 C C . ALA B 1 169 ? -0.211 -27.609 -21.125 1 92.25 169 ALA B C 1
ATOM 3111 O O . ALA B 1 169 ? -0.073 -27.875 -22.328 1 92.25 169 ALA B O 1
ATOM 3112 N N . SER B 1 170 ? -1.227 -26.969 -20.688 1 90.94 170 SER B N 1
ATOM 3113 C CA . SER B 1 170 ? -2.352 -26.656 -21.562 1 90.94 170 SER B CA 1
ATOM 3114 C C . SER B 1 170 ? -2.096 -25.359 -22.344 1 90.94 170 SER B C 1
ATOM 3116 O O . SER B 1 170 ? -2.717 -25.125 -23.375 1 90.94 170 SER B O 1
ATOM 3118 N N . LYS B 1 171 ? -1.197 -24.562 -21.906 1 91.25 171 LYS B N 1
ATOM 3119 C CA . LYS B 1 171 ? -1.048 -23.234 -22.484 1 91.25 171 LYS B CA 1
ATOM 3120 C C . LYS B 1 171 ? 0.259 -23.109 -23.266 1 91.25 171 LYS B C 1
ATOM 3122 O O . LYS B 1 171 ? 0.289 -22.531 -24.359 1 91.25 171 LYS B O 1
ATOM 3127 N N . ALA B 1 172 ? 1.271 -23.641 -22.656 1 90.25 172 ALA B N 1
ATOM 3128 C CA . ALA B 1 172 ? 2.605 -23.453 -23.234 1 90.25 172 ALA B CA 1
ATOM 3129 C C . ALA B 1 172 ? 2.754 -24.234 -24.531 1 90.25 172 ALA B C 1
ATOM 3131 O O . ALA B 1 172 ? 2.031 -25.203 -24.781 1 90.25 172 ALA B O 1
ATOM 3132 N N . ASP B 1 173 ? 3.617 -23.719 -25.359 1 87.88 173 ASP B N 1
ATOM 3133 C CA . ASP B 1 173 ? 4 -24.469 -26.547 1 87.88 173 ASP B CA 1
ATOM 3134 C C . ASP B 1 173 ? 4.82 -25.703 -26.188 1 87.88 173 ASP B C 1
ATOM 3136 O O . ASP B 1 173 ? 5.633 -25.656 -25.25 1 87.88 173 ASP B O 1
ATOM 3140 N N . TYR B 1 174 ? 4.438 -26.734 -26.875 1 82.12 174 TYR B N 1
ATOM 3141 C CA . TYR B 1 174 ? 5.234 -27.922 -26.656 1 82.12 174 TYR B CA 1
ATOM 3142 C C . TYR B 1 174 ? 6.676 -27.719 -27.109 1 82.12 174 TYR B C 1
ATOM 3144 O O . TYR B 1 174 ? 6.922 -27.094 -28.141 1 82.12 174 TYR B O 1
ATOM 3152 N N . CYS B 1 175 ? 7.57 -28.094 -26.172 1 83.81 175 CYS B N 1
ATOM 3153 C CA . CYS B 1 175 ? 8.984 -27.938 -26.484 1 83.81 175 CYS B CA 1
ATOM 3154 C C . CYS B 1 175 ? 9.805 -29.078 -25.875 1 83.81 175 CYS B C 1
ATOM 3156 O O . CYS B 1 175 ? 9.258 -29.984 -25.25 1 83.81 175 CYS B O 1
ATOM 3158 N N . LYS B 1 176 ? 11.062 -29.094 -26.188 1 85.44 176 LYS B N 1
ATOM 3159 C CA . LYS B 1 176 ? 11.992 -30.125 -25.734 1 85.44 176 LYS B CA 1
ATOM 3160 C C . LYS B 1 176 ? 12.047 -30.188 -24.219 1 85.44 176 LYS B C 1
ATOM 3162 O O . LYS B 1 176 ? 12.164 -31.266 -23.641 1 85.44 176 LYS B O 1
ATOM 3167 N N . ALA B 1 177 ? 11.938 -29.094 -23.609 1 87.94 177 ALA B N 1
ATOM 3168 C CA . ALA B 1 177 ? 12.016 -29.047 -22.141 1 87.94 177 ALA B CA 1
ATOM 3169 C C . ALA B 1 177 ? 10.867 -29.797 -21.5 1 87.94 177 ALA B C 1
ATOM 3171 O O . ALA B 1 177 ? 11.047 -30.469 -20.484 1 87.94 177 ALA B O 1
ATOM 3172 N N . VAL B 1 178 ? 9.742 -29.734 -22.047 1 89.19 178 VAL B N 1
ATOM 3173 C CA . VAL B 1 178 ? 8.555 -30.438 -21.562 1 89.19 178 VAL B CA 1
ATOM 3174 C C . VAL B 1 178 ? 8.734 -31.938 -21.734 1 89.19 178 VAL B C 1
ATOM 3176 O O . VAL B 1 178 ? 8.391 -32.719 -20.844 1 89.19 178 VAL B O 1
ATOM 3179 N N . GLU B 1 179 ? 9.25 -32.25 -22.859 1 88.81 179 GLU B N 1
ATOM 3180 C CA . GLU B 1 179 ? 9.508 -33.656 -23.156 1 88.81 179 GLU B CA 1
ATOM 3181 C C . GLU B 1 179 ? 10.555 -34.219 -22.203 1 88.81 179 GLU B C 1
ATOM 3183 O O . GLU B 1 179 ? 10.375 -35.344 -21.672 1 88.81 179 GLU B O 1
ATOM 3188 N N . GLU B 1 180 ? 11.57 -33.5 -22.047 1 91.38 180 GLU B N 1
ATOM 3189 C CA . GLU B 1 180 ? 12.672 -33.969 -21.203 1 91.38 180 GLU B CA 1
ATOM 3190 C C . GLU B 1 180 ? 12.234 -34.094 -19.75 1 91.38 180 GLU B C 1
ATOM 3192 O O . GLU B 1 180 ? 12.727 -34.969 -19.016 1 91.38 180 GLU B O 1
ATOM 3197 N N . ALA B 1 181 ? 11.344 -33.312 -19.359 1 93.19 181 ALA B N 1
ATOM 3198 C CA . ALA B 1 181 ? 10.844 -33.344 -17.984 1 93.19 181 ALA B CA 1
ATOM 3199 C C . ALA B 1 181 ? 9.875 -34.5 -17.797 1 93.19 181 ALA B C 1
ATOM 3201 O O . ALA B 1 181 ? 9.531 -34.875 -16.672 1 93.19 181 ALA B O 1
ATOM 3202 N N . ARG B 1 182 ? 9.422 -35.156 -18.891 1 92.12 182 ARG B N 1
ATOM 3203 C CA . ARG B 1 182 ? 8.492 -36.281 -18.859 1 92.12 182 ARG B CA 1
ATOM 3204 C C . ARG B 1 182 ? 7.168 -35.906 -18.219 1 92.12 182 ARG B C 1
ATOM 3206 O O . ARG B 1 182 ? 6.629 -36.625 -17.391 1 92.12 182 ARG B O 1
ATOM 3213 N N . MET B 1 183 ? 6.711 -34.719 -18.578 1 92.25 183 MET B N 1
ATOM 3214 C CA . MET B 1 183 ? 5.465 -34.219 -18.031 1 92.25 183 MET B CA 1
ATOM 3215 C C . MET B 1 183 ? 4.281 -35.094 -18.438 1 92.25 183 MET B C 1
ATOM 3217 O O . MET B 1 183 ? 3.371 -35.312 -17.641 1 92.25 183 MET B O 1
ATOM 3221 N N . THR B 1 184 ? 4.324 -35.562 -19.656 1 91.56 184 THR B N 1
ATOM 3222 C CA . THR B 1 184 ? 3.262 -36.438 -20.141 1 91.56 184 THR B CA 1
ATOM 3223 C C . THR B 1 184 ? 3.139 -37.656 -19.266 1 91.56 184 THR B C 1
ATOM 3225 O O . THR B 1 184 ? 2.037 -38.031 -18.859 1 91.56 184 THR B O 1
ATOM 3228 N N . THR B 1 185 ? 4.27 -38.281 -19.031 1 92.25 185 THR B N 1
ATOM 3229 C CA . THR B 1 185 ? 4.293 -39.5 -18.203 1 92.25 185 THR B CA 1
ATOM 3230 C C . THR B 1 185 ? 3.785 -39.219 -16.797 1 92.25 185 THR B C 1
ATOM 3232 O O . THR B 1 185 ? 3.051 -40 -16.219 1 92.25 185 THR B O 1
ATOM 3235 N N . ALA B 1 186 ? 4.207 -38.125 -16.297 1 92.5 186 ALA B N 1
ATOM 3236 C CA . ALA B 1 186 ? 3.812 -37.75 -14.953 1 92.5 186 ALA B CA 1
ATOM 3237 C C . ALA B 1 186 ? 2.299 -37.562 -14.852 1 92.5 186 ALA B C 1
ATOM 3239 O O . ALA B 1 186 ? 1.673 -38.094 -13.914 1 92.5 186 ALA B O 1
ATOM 3240 N N . VAL B 1 187 ? 1.706 -36.906 -15.781 1 91.56 187 VAL B N 1
ATOM 3241 C CA . VAL B 1 187 ? 0.266 -36.688 -15.773 1 91.56 187 VAL B CA 1
ATOM 3242 C C . VAL B 1 187 ? -0.479 -38 -15.969 1 91.56 187 VAL B C 1
ATOM 3244 O O . VAL B 1 187 ? -1.493 -38.25 -15.312 1 91.56 187 VAL B O 1
ATOM 3247 N N . ARG B 1 188 ? 0.039 -38.781 -16.812 1 91.19 188 ARG B N 1
ATOM 3248 C CA . ARG B 1 188 ? -0.573 -40.062 -17.062 1 91.19 188 ARG B CA 1
ATOM 3249 C C . ARG B 1 188 ? -0.597 -40.938 -15.805 1 91.19 188 ARG B C 1
ATOM 3251 O O . ARG B 1 188 ? -1.592 -41.594 -15.523 1 91.19 188 ARG B O 1
ATOM 3258 N N . GLN B 1 189 ? 0.496 -40.969 -15.141 1 90.81 189 GLN B N 1
ATOM 3259 C CA . GLN B 1 189 ? 0.6 -41.75 -13.914 1 90.81 189 GLN B CA 1
ATOM 3260 C C . GLN B 1 189 ? -0.398 -41.281 -12.867 1 90.81 189 GLN B C 1
ATOM 3262 O O . GLN B 1 189 ? -0.979 -42.062 -12.141 1 90.81 189 GLN B O 1
ATOM 3267 N N . LEU B 1 190 ? -0.543 -40 -12.789 1 90.69 190 LEU B N 1
ATOM 3268 C CA . LEU B 1 190 ? -1.477 -39.438 -11.828 1 90.69 190 LEU B CA 1
ATOM 3269 C C . LEU B 1 190 ? -2.912 -39.812 -12.164 1 90.69 190 LEU B C 1
ATOM 3271 O O . LEU B 1 190 ? -3.713 -40.094 -11.266 1 90.69 190 LEU B O 1
ATOM 3275 N N . LEU B 1 191 ? -3.25 -39.906 -13.438 1 91.19 191 LEU B N 1
ATOM 3276 C CA . LEU B 1 191 ? -4.602 -40.219 -13.883 1 91.19 191 LEU B CA 1
ATOM 3277 C C . LEU B 1 191 ? -4.891 -41.719 -13.703 1 91.19 191 LEU B C 1
ATOM 3279 O O . LEU B 1 191 ? -6.051 -42.125 -13.695 1 91.19 191 LEU B O 1
ATOM 3283 N N . ARG B 1 192 ? -3.867 -42.469 -13.492 1 89.31 192 ARG B N 1
ATOM 3284 C CA . ARG B 1 192 ? -4.023 -43.906 -13.242 1 89.31 192 ARG B CA 1
ATOM 3285 C C . ARG B 1 192 ? -4.18 -44.156 -11.75 1 89.31 192 ARG B C 1
ATOM 3287 O O . ARG B 1 192 ? -4.164 -45.312 -11.328 1 89.31 192 ARG B O 1
ATOM 3294 N N . GLU B 1 193 ? -4.367 -43.188 -11 1 85.19 193 GLU B N 1
ATOM 3295 C CA . GLU B 1 193 ? -4.629 -43.25 -9.562 1 85.19 193 GLU B CA 1
ATOM 3296 C C . GLU B 1 193 ? -3.453 -43.875 -8.812 1 85.19 193 GLU B C 1
ATOM 3298 O O . GLU B 1 193 ? -3.643 -44.562 -7.797 1 85.19 193 GLU B O 1
ATOM 3303 N N . GLU B 1 194 ? -2.293 -43.656 -9.375 1 81.94 194 GLU B N 1
ATOM 3304 C CA . GLU B 1 194 ? -1.095 -44.156 -8.703 1 81.94 194 GLU B CA 1
ATOM 3305 C C . GLU B 1 194 ? -0.645 -43.219 -7.594 1 81.94 194 GLU B C 1
ATOM 3307 O O . GLU B 1 194 ? -0.555 -42 -7.805 1 81.94 194 GLU B O 1
ATOM 3312 N N . GLY B 1 195 ? -0.424 -43.781 -6.379 1 84.44 195 GLY B N 1
ATOM 3313 C CA . GLY B 1 195 ? 0.072 -43 -5.254 1 84.44 195 GLY B CA 1
ATOM 3314 C C . GLY B 1 195 ? -1.016 -42.219 -4.539 1 84.44 195 GLY B C 1
ATOM 3315 O O . GLY B 1 195 ? -2.186 -42.281 -4.93 1 84.44 195 GLY B O 1
ATOM 3316 N N . GLU B 1 196 ? -0.647 -41.562 -3.51 1 90.38 196 GLU B N 1
ATOM 3317 C CA . GLU B 1 196 ? -1.594 -40.781 -2.705 1 90.38 196 GLU B CA 1
ATOM 3318 C C . GLU B 1 196 ? -2.207 -39.656 -3.51 1 90.38 196 GLU B C 1
ATOM 3320 O O . GLU B 1 196 ? -3.414 -39.406 -3.439 1 90.38 196 GLU B O 1
ATOM 3325 N N . LEU B 1 197 ? -1.326 -38.938 -4.215 1 92.56 197 LEU B N 1
ATOM 3326 C CA . LEU B 1 197 ? -1.803 -37.812 -5.039 1 92.56 197 LEU B CA 1
ATOM 3327 C C . LEU B 1 197 ? -2.771 -38.312 -6.109 1 92.56 197 LEU B C 1
ATOM 3329 O O . LEU B 1 197 ? -3.811 -37.688 -6.344 1 92.56 197 LEU B O 1
ATOM 3333 N N . GLY B 1 198 ? -2.449 -39.375 -6.773 1 92.25 198 GLY B N 1
ATOM 3334 C CA . GLY B 1 198 ? -3.33 -39.969 -7.777 1 92.25 198 GLY B CA 1
ATOM 3335 C C . GLY B 1 198 ? -4.703 -40.312 -7.234 1 92.25 198 GLY B C 1
ATOM 3336 O O . GLY B 1 198 ? -5.719 -40.062 -7.883 1 92.25 198 GLY B O 1
ATOM 3337 N N . THR B 1 199 ? -4.656 -40.906 -6.055 1 92.88 199 THR B N 1
ATOM 3338 C CA . THR B 1 199 ? -5.914 -41.25 -5.41 1 92.88 199 THR B CA 1
ATOM 3339 C C . THR B 1 199 ? -6.738 -40 -5.102 1 92.88 199 THR B C 1
ATOM 3341 O O . THR B 1 199 ? -7.957 -40 -5.285 1 92.88 199 THR B O 1
ATOM 3344 N N . PHE B 1 200 ? -6.059 -39.094 -4.594 1 94.5 200 PHE B N 1
ATOM 3345 C CA . PHE B 1 200 ? -6.727 -37.844 -4.277 1 94.5 200 PHE B CA 1
ATOM 3346 C C . PHE B 1 200 ? -7.348 -37.219 -5.527 1 94.5 200 PHE B C 1
ATOM 3348 O O . PHE B 1 200 ? -8.484 -36.75 -5.492 1 94.5 200 PHE B O 1
ATOM 3355 N N . VAL B 1 201 ? -6.664 -37.156 -6.613 1 93 201 VAL B N 1
ATOM 3356 C CA . VAL B 1 201 ? -7.105 -36.594 -7.883 1 93 201 VAL B CA 1
ATOM 3357 C C . VAL B 1 201 ? -8.352 -37.344 -8.375 1 93 201 VAL B C 1
ATOM 3359 O O . VAL B 1 201 ? -9.266 -36.719 -8.922 1 93 201 VAL B O 1
ATOM 3362 N N . SER B 1 202 ? -8.359 -38.656 -8.227 1 92.25 202 SER B N 1
ATOM 3363 C CA . SER B 1 202 ? -9.484 -39.469 -8.68 1 92.25 202 SER B CA 1
ATOM 3364 C C . SER B 1 202 ? -10.766 -39.094 -7.938 1 92.25 202 SER B C 1
ATOM 3366 O O . SER B 1 202 ? -11.867 -39.281 -8.461 1 92.25 202 SER B O 1
ATOM 3368 N N . GLN B 1 203 ? -10.578 -38.594 -6.758 1 94 203 GLN B N 1
ATOM 3369 C CA . GLN B 1 203 ? -11.727 -38.25 -5.926 1 94 203 GLN B CA 1
ATOM 3370 C C . GLN B 1 203 ? -12.195 -36.844 -6.176 1 94 203 GLN B C 1
ATOM 3372 O O . GLN B 1 203 ? -13.242 -36.406 -5.676 1 94 203 GLN B O 1
ATOM 3377 N N . LYS B 1 204 ? -11.492 -36.094 -6.934 1 94.81 204 LYS B N 1
ATOM 3378 C CA . LYS B 1 204 ? -11.828 -34.688 -7.234 1 94.81 204 LYS B CA 1
ATOM 3379 C C . LYS B 1 204 ? -12.039 -34.5 -8.734 1 94.81 204 LYS B C 1
ATOM 3381 O O . LYS B 1 204 ? -11.086 -34.219 -9.469 1 94.81 204 LYS B O 1
ATOM 3386 N N . PRO B 1 205 ? -13.266 -34.406 -9.164 1 94.25 205 PRO B N 1
ATOM 3387 C CA . PRO B 1 205 ? -13.586 -34.375 -10.594 1 94.25 205 PRO B CA 1
ATOM 3388 C C . PRO B 1 205 ? -12.945 -33.188 -11.305 1 94.25 205 PRO B C 1
ATOM 3390 O O . PRO B 1 205 ? -12.516 -33.312 -12.453 1 94.25 205 PRO B O 1
ATOM 3393 N N . GLU B 1 206 ? -12.867 -32.031 -10.68 1 94.38 206 GLU B N 1
ATOM 3394 C CA . GLU B 1 206 ? -12.289 -30.859 -11.305 1 94.38 206 GLU B CA 1
ATOM 3395 C C . GLU B 1 206 ? -10.805 -31.062 -11.594 1 94.38 206 GLU B C 1
ATOM 3397 O O . GLU B 1 206 ? -10.312 -30.641 -12.648 1 94.38 206 GLU B O 1
ATOM 3402 N N . LEU B 1 207 ? -10.172 -31.672 -10.664 1 94.31 207 LEU B N 1
ATOM 3403 C CA . LEU B 1 207 ? -8.75 -31.938 -10.836 1 94.31 207 LEU B CA 1
ATOM 3404 C C . LEU B 1 207 ? -8.523 -32.969 -11.93 1 94.31 207 LEU B C 1
ATOM 3406 O O . LEU B 1 207 ? -7.582 -32.844 -12.719 1 94.31 207 LEU B O 1
ATOM 3410 N N . LYS B 1 208 ? -9.359 -33.969 -11.898 1 94.38 208 LYS B N 1
ATOM 3411 C CA . LYS B 1 208 ? -9.266 -35.031 -12.914 1 94.38 208 LYS B CA 1
ATOM 3412 C C . LYS B 1 208 ? -9.492 -34.438 -14.312 1 94.38 208 LYS B C 1
ATOM 3414 O O . LYS B 1 208 ? -8.797 -34.812 -15.258 1 94.38 208 LYS B O 1
ATOM 3419 N N . GLU B 1 209 ? -10.422 -33.562 -14.406 1 95.06 209 GLU B N 1
ATOM 3420 C CA . GLU B 1 209 ? -10.703 -32.938 -15.688 1 95.06 209 GLU B CA 1
ATOM 3421 C C . GLU B 1 209 ? -9.523 -32.094 -16.156 1 95.06 209 GLU B C 1
ATOM 3423 O O . GLU B 1 209 ? -9.172 -32.094 -17.328 1 95.06 209 GLU B O 1
ATOM 3428 N N . LEU B 1 210 ? -9.008 -31.375 -15.219 1 93.88 210 LEU B N 1
ATOM 3429 C CA . LEU B 1 210 ? -7.852 -30.547 -15.523 1 93.88 210 LEU B CA 1
ATOM 3430 C C . LEU B 1 210 ? -6.684 -31.391 -16.016 1 93.88 210 LEU B C 1
ATOM 3432 O O . LEU B 1 210 ? -6.043 -31.047 -17.016 1 93.88 210 LEU B O 1
ATOM 3436 N N . ALA B 1 211 ? -6.398 -32.469 -15.344 1 94.44 211 ALA B N 1
ATOM 3437 C CA . ALA B 1 211 ? -5.301 -33.375 -15.711 1 94.44 211 ALA B CA 1
ATOM 3438 C C . ALA B 1 211 ? -5.555 -34 -17.062 1 94.44 211 ALA B C 1
ATOM 3440 O O . ALA B 1 211 ? -4.625 -34.188 -17.859 1 94.44 211 ALA B O 1
ATOM 3441 N N . THR B 1 212 ? -6.812 -34.312 -17.312 1 94.31 212 THR B N 1
ATOM 3442 C CA . THR B 1 212 ? -7.176 -34.938 -18.578 1 94.31 212 THR B CA 1
ATOM 3443 C C . THR B 1 212 ? -6.945 -33.969 -19.734 1 94.31 212 THR B C 1
ATOM 3445 O O . THR B 1 212 ? -6.402 -34.344 -20.781 1 94.31 212 THR B O 1
ATOM 3448 N N . LYS B 1 213 ? -7.363 -32.781 -19.562 1 92.12 213 LYS B N 1
ATOM 3449 C CA . LYS B 1 213 ? -7.156 -31.766 -20.578 1 92.12 213 LYS B CA 1
ATOM 3450 C C . LYS B 1 213 ? -5.668 -31.547 -20.844 1 92.12 213 LYS B C 1
ATOM 3452 O O . LYS B 1 213 ? -5.254 -31.391 -22 1 92.12 213 LYS B O 1
ATOM 3457 N N . ALA B 1 214 ? -4.965 -31.469 -19.781 1 93 214 ALA B N 1
ATOM 3458 C CA . ALA B 1 214 ? -3.52 -31.297 -19.922 1 93 214 ALA B CA 1
ATOM 3459 C C . ALA B 1 214 ? -2.891 -32.438 -20.703 1 93 214 ALA B C 1
ATOM 3461 O O . ALA B 1 214 ? -2.047 -32.219 -21.562 1 93 214 ALA B O 1
ATOM 3462 N N . LEU B 1 215 ? -3.283 -33.656 -20.406 1 92.62 215 LEU B N 1
ATOM 3463 C CA . LEU B 1 215 ? -2.75 -34.844 -21.094 1 92.62 215 LEU B CA 1
ATOM 3464 C C . LEU B 1 215 ? -3.059 -34.781 -22.578 1 92.62 215 LEU B C 1
ATOM 3466 O O . LEU B 1 215 ? -2.209 -35.125 -23.406 1 92.62 215 LEU B O 1
ATOM 3470 N N . HIS B 1 216 ? -4.27 -34.375 -22.875 1 91.31 216 HIS B N 1
ATOM 3471 C CA . HIS B 1 216 ? -4.664 -34.25 -24.281 1 91.31 216 HIS B CA 1
ATOM 3472 C C . HIS B 1 216 ? -3.764 -33.25 -25.016 1 91.31 216 HIS B C 1
ATOM 3474 O O . HIS B 1 216 ? -3.342 -33.531 -26.141 1 91.31 216 HIS B O 1
ATOM 3480 N N . SER B 1 217 ? -3.496 -32.188 -24.391 1 89.44 217 SER B N 1
ATOM 3481 C CA . SER B 1 217 ? -2.646 -31.172 -24.984 1 89.44 217 SER B CA 1
ATOM 3482 C C . SER B 1 217 ? -1.219 -31.672 -25.172 1 89.44 217 SER B C 1
ATOM 3484 O O . SER B 1 217 ? -0.559 -31.328 -26.156 1 89.44 217 SER B O 1
ATOM 3486 N N . LEU B 1 218 ? -0.765 -32.5 -24.25 1 88.94 218 LEU B N 1
ATOM 3487 C CA . LEU B 1 218 ? 0.606 -32.969 -24.281 1 88.94 218 LEU B CA 1
ATOM 3488 C C . LEU B 1 218 ? 0.776 -34.062 -25.344 1 88.94 218 LEU B C 1
ATOM 3490 O O . LEU B 1 218 ? 1.835 -34.156 -25.969 1 88.94 218 LEU B O 1
ATOM 3494 N N . ILE B 1 219 ? -0.265 -34.812 -25.562 1 85.19 219 ILE B N 1
ATOM 3495 C CA . ILE B 1 219 ? -0.207 -35.906 -26.516 1 85.19 219 ILE B CA 1
ATOM 3496 C C . ILE B 1 219 ? -0.363 -35.375 -27.938 1 85.19 219 ILE B C 1
ATOM 3498 O O . ILE B 1 219 ? 0.285 -35.844 -28.875 1 85.19 219 ILE B O 1
ATOM 3502 N N . LEU B 1 220 ? -1.247 -34.438 -28.094 1 76.12 220 LEU B N 1
ATOM 3503 C CA . LEU B 1 220 ? -1.463 -33.875 -29.422 1 76.12 220 LEU B CA 1
ATOM 3504 C C . LEU B 1 220 ? -0.167 -33.312 -29.984 1 76.12 220 LEU B C 1
ATOM 3506 O O . LEU B 1 220 ? 0.081 -33.375 -31.188 1 76.12 220 LEU B O 1
ATOM 3510 N N . TYR B 1 221 ? 0.619 -32.781 -29.25 1 65.38 221 TYR B N 1
ATOM 3511 C CA . TYR B 1 221 ? 1.871 -32.219 -29.734 1 65.38 221 TYR B CA 1
ATOM 3512 C C . TYR B 1 221 ? 2.865 -33.312 -30.094 1 65.38 221 TYR B C 1
ATOM 3514 O O . TYR B 1 221 ? 3.744 -33.125 -30.938 1 65.38 221 TYR B O 1
ATOM 3522 N N . TYR B 1 222 ? 2.885 -34.469 -29.422 1 57.88 222 TYR B N 1
ATOM 3523 C CA . TYR B 1 222 ? 3.766 -35.562 -29.766 1 57.88 222 TYR B CA 1
ATOM 3524 C C . TYR B 1 222 ? 3.439 -36.125 -31.141 1 57.88 222 TYR B C 1
ATOM 3526 O O . TYR B 1 222 ? 4.32 -36.625 -31.844 1 57.88 222 TYR B O 1
ATOM 3534 N N . GLU B 1 223 ? 2.184 -36.125 -31.531 1 49.78 223 GLU B N 1
ATOM 3535 C CA . GLU B 1 223 ? 1.821 -36.719 -32.812 1 49.78 223 GLU B CA 1
ATOM 3536 C C . GLU B 1 223 ? 2.191 -35.812 -33.969 1 49.78 223 GLU B C 1
ATOM 3538 O O . GLU B 1 223 ? 2.215 -36.25 -35.125 1 49.78 223 GLU B O 1
ATOM 3543 N N . TYR B 1 224 ? 2.4 -34.531 -33.812 1 43.78 224 TYR B N 1
ATOM 3544 C CA . TYR B 1 224 ? 2.898 -33.812 -34.969 1 43.78 224 TYR B CA 1
ATOM 3545 C C . TYR B 1 224 ? 4.398 -33.562 -34.875 1 43.78 224 TYR B C 1
ATOM 3547 O O . TYR B 1 224 ? 4.918 -33.312 -33.781 1 43.78 224 TYR B O 1
#

Secondary structure (DSSP, 8-state):
--------------TTHHHHHHHHHHHHHHHHHHHH-HHHHHHHS-TT-HHHHHHHHHHHHHHHH---HHHHHHHHHHHHHTGGG--TTTHHHHHHHHHHHHHH--HHHHHHHHHHHHHHHSTTSTTHHHHHHHHHHTTHHHHHHHHHH-TTS-HHHHHHHHHHHHHHHHHSPP-HHHHHTTHHHHHHHHHTT-HHHHHHHHT-HHHHHHHHHHHHHHHHHHH-/--------------TTHHHHHHHHHHHHHHHHHHHH-HHHHHHHS-TT-HHHHHHHHHHHHHHHH---HHHHHHHHHHHHHTGGG--TTTHHHHHHHHHHHHHH--HHHHHHHHHHHHHHHSTTSTTHHHHHHHHHHTTHHHHHHHHHH-TTS-HHHHHHHHHHHHHHHHHSPP-HHHHHHTHHHHHHHHHTT-HHHHHHHHT-HHHHHHHHHHHHHHHHHHH-

Organism: Gossypium schwendimanii (NCBI:txid34291)

Nearest PDB structures (foldseek):
  4tnm-assembly1_A  TM=5.937E-01  e=1.656E-02  Arabidopsis thaliana
  7n6g-assembly1_1E  TM=6.011E-01  e=3.816E-02  Chlamydomonas reinhardtii
  2qmr-assembly4_D  TM=6.411E-01  e=1.490E-01  Homo sapiens
  4r11-assembly2_C  TM=3.511E-01  e=4.354E-02  Caenorhabditis elegans
  7vpw-assembly1_A  TM=3.884E-01  e=1.003E-01  Homo sapiens

Radius of gyration: 29.47 Å; Cα contacts (8 Å, |Δi|>4): 583; chains: 2; bounding box: 71×89×72 Å

InterPro domains:
  IPR011989 Armadillo-like helical [G3DSA:1.25.10.10] (18-223)
  IPR016024 Armadillo-type fold [SSF48371] (24-221)